Protein AF-A0A1G1VM41-F1 (afdb_monomer_lite)

Foldseek 3Di:
DDPPPPDDDDDPDDPPVLLVVLLVLLCVQLNNVLLVLLVVLLVVLFDFDFDLDLFRDTDTDTCPSVSLQSVLNNLQSVLLVLLPDDSVLSSVLLSLLSNLQPPPSDCSSLLSNLNSLLSNLCSVVVHHDDPVLSVLVSVLSNQCNVVNNRNLLSLQLSLLSLLPDDSVLSSVLQQLAADPVRPGGRPHDDLQSLLSQQNSQAPADSVLVSVLSCLLCDSHNVVSSVLSNLNNCCSQFVCLQVVHGNRRVSVVLVVVVVVVDRSSVVSVVSCVVPVVQAQDPQLEGDDDFDDDRPVQADEDEDADAAHQGKHKYQDAPLRNLLSLLVLQADACSPVSSHAKFKWKAAPVRSMIITQHFDWDADQLDIDTRGHDDQCLPGPQEIEMEIEHHANCLVSNQDPDPPDPRSLSRVLLSQLVLQDDALSQLVSVLVNCVRHPDRHQYWYWYRHNFAIKTKWADPDSVRSNVCSVCVVVLLVQLVVPDPVVVVVVVPPDSDSNVSSVSSQVSSQVSDPPGIHMDGDGPSPPPVVVD

Secondary structure (DSSP, 8-state):
---------STTSPP-HHHHHHHHHHHHHH-HHHHHHHHHHHGGG---EEEE-TTS-EEEESSHHHHHHHHHHHHHHHHHHHTT--HHHHHHHHHHHHHT-SS-SS-HHHHHHHHHHHHHHHHHTTPPPPHHHHHHHHHHHHHHHHTT-HHHHHHHHHHHHHHT--HHHHHHHHHH-B-TTS--BT---HHHHHHHHHTTTS---HHHHHHHHHHHHTT-GGGGHHHHHHHHHIIIIIHHHHT--HHHHHHHHHHHHHTT--HHHHHHHHHHHHTTSS--TTS-----SS---GGGSEEE-S-----SS-EEEE--HHHHHHHHHHHHT--GGGGGG---EEEEEETTTTEEEE---EEEEETTEEEEE-----GGGS-SS-EEEEE--HHHHGGGS-S-S--S-HHHHHHHHHHHHTS--HHHHHHHHHHHHH-SS----EEEEEETTEEEEEE--S-HHHHHHHHHHHHHHHHHHHHHS-HHHHHHH-----HHHHHHHHHHHHHHHSPTT-EEEEE-TT--HHHH-

Sequence (529 aa):
MMEESIQPQGPNDPPDRELQDLWSQSSEVLGEQSLSRVVQALQRFNTRFIVIEKDGSEREEENLIVKEALREIPGYADSAYRVGLAPEQAEELLIHLLDSNPYDFEQNDVSILLLKRSLDQEAELHQRLTTNDISRLKGMITLAGKYGVLPSSLYSYTTLRRIGLSKEDSTALVMYLPDTDGHLAGYSFGPFEEALSSLAIAPIVPKIVKEIFECVGGARPYYRQHVYRALEELIIFASPSNRTTPQELLQGLLTNGEGGGDIADAIDKYLSEDQTNLLGENGMVIYKVGEEREKYFIPRSGRLEHAALPYRIQRGLDAGVQDLEELVRARSHRWEAVGEGMWIFDPKTKTWYSLGGKTEIHPGKVTHNFIHFDASKLTERPYMFHLHPEDLEIMLRNPFDDFPSREYRDHVTKFLSSTPSGADYSVVADTLERATSEIHPRSFIVHALGITEFTYPHDLDKIRKMSILSRDVRDQALLNFDWNEFLWRREIADEAKVTRMLVDDLNKVLPEGFAITLYEHGTNLEEAI

Radius of gyration: 25.06 Å; chains: 1; bounding box: 53×73×65 Å

Organism: NCBI:txid1797590

Structure (mmCIF, N/CA/C/O backbone):
data_AF-A0A1G1VM41-F1
#
_entry.id   AF-A0A1G1VM41-F1
#
loop_
_atom_site.group_PDB
_atom_site.id
_atom_site.type_symbol
_atom_site.label_atom_id
_atom_site.label_alt_id
_atom_site.label_comp_id
_atom_site.label_asym_id
_atom_site.label_entity_id
_atom_site.label_seq_id
_atom_site.pdbx_PDB_ins_code
_atom_site.Cartn_x
_atom_site.Cartn_y
_atom_site.Cartn_z
_atom_site.occupancy
_atom_site.B_iso_or_equiv
_atom_site.auth_seq_id
_atom_site.auth_comp_id
_atom_site.auth_asym_id
_atom_site.auth_atom_id
_atom_site.pdbx_PDB_model_num
ATOM 1 N N . MET A 1 1 ? 27.224 -31.851 -26.139 1.00 36.81 1 MET A N 1
ATOM 2 C CA . MET A 1 1 ? 26.753 -32.916 -25.233 1.00 36.81 1 MET A CA 1
ATOM 3 C C . MET A 1 1 ? 27.735 -33.066 -24.086 1.00 36.81 1 MET A C 1
ATOM 5 O O . MET A 1 1 ? 28.700 -33.804 -24.216 1.00 36.81 1 MET A O 1
ATOM 9 N N . MET A 1 2 ? 27.500 -32.312 -23.020 1.00 26.28 2 MET A N 1
ATOM 10 C CA . MET A 1 2 ? 27.475 -32.787 -21.636 1.00 26.28 2 MET A CA 1
ATOM 11 C C . MET A 1 2 ? 26.479 -31.846 -20.957 1.00 26.28 2 MET A C 1
ATOM 13 O O . MET A 1 2 ? 26.745 -30.657 -20.827 1.00 26.28 2 MET A O 1
ATOM 17 N N . GLU A 1 3 ? 25.277 -32.362 -20.714 1.00 31.52 3 GLU A N 1
ATOM 18 C CA . GLU A 1 3 ? 24.298 -31.773 -19.805 1.00 31.52 3 GLU A CA 1
ATOM 19 C C . GLU A 1 3 ? 24.863 -31.977 -18.399 1.00 31.52 3 GLU A C 1
ATOM 21 O O . GLU A 1 3 ? 24.927 -33.109 -17.920 1.00 31.52 3 GLU A O 1
ATOM 26 N N . GLU A 1 4 ? 25.331 -30.914 -17.748 1.00 32.62 4 GLU A N 1
ATOM 27 C CA . GLU A 1 4 ? 25.491 -30.951 -16.297 1.00 32.62 4 GLU A CA 1
ATOM 28 C C . GLU A 1 4 ? 24.094 -30.824 -15.699 1.00 32.62 4 GLU A C 1
ATOM 30 O O . GLU A 1 4 ? 23.535 -29.741 -15.536 1.00 32.62 4 GLU A O 1
ATOM 35 N N . SER A 1 5 ? 23.501 -31.991 -15.456 1.00 35.44 5 SER A N 1
ATOM 36 C CA . SER A 1 5 ? 22.324 -32.151 -14.620 1.00 35.44 5 SER A CA 1
ATOM 37 C C . SER A 1 5 ? 22.573 -31.475 -13.278 1.00 35.44 5 SER A C 1
ATOM 39 O O . SER A 1 5 ? 23.606 -31.727 -12.655 1.00 35.44 5 SER A O 1
ATOM 41 N N . ILE A 1 6 ? 21.597 -30.703 -12.812 1.00 39.31 6 ILE A N 1
ATOM 42 C CA . ILE A 1 6 ? 21.425 -30.351 -11.404 1.00 39.31 6 ILE A CA 1
ATOM 43 C C . ILE A 1 6 ? 21.492 -31.669 -10.611 1.00 39.31 6 ILE A C 1
ATOM 45 O O . ILE A 1 6 ? 20.522 -32.426 -10.590 1.00 39.31 6 ILE A O 1
ATOM 49 N N . GLN A 1 7 ? 22.653 -32.014 -10.045 1.00 33.69 7 GLN A N 1
ATOM 50 C CA . GLN A 1 7 ? 22.757 -33.129 -9.109 1.00 33.69 7 GLN A CA 1
ATOM 51 C C . GLN A 1 7 ? 22.602 -32.600 -7.683 1.00 33.69 7 GLN A C 1
ATOM 53 O O . GLN A 1 7 ? 23.216 -31.587 -7.341 1.00 33.69 7 GLN A O 1
ATOM 58 N N . PRO A 1 8 ? 21.786 -33.276 -6.859 1.00 36.75 8 PRO A N 1
ATOM 59 C CA . PRO A 1 8 ? 21.600 -32.933 -5.464 1.00 36.75 8 PRO A CA 1
ATOM 60 C C . PRO A 1 8 ? 22.841 -33.299 -4.642 1.00 36.75 8 PRO A C 1
ATOM 62 O O . PRO A 1 8 ? 23.690 -34.088 -5.058 1.00 36.75 8 PRO A O 1
ATOM 65 N N . GLN A 1 9 ? 22.892 -32.674 -3.473 1.00 37.09 9 GLN A N 1
ATOM 66 C CA . GLN A 1 9 ? 23.914 -32.709 -2.437 1.00 37.09 9 GLN A CA 1
ATOM 67 C C . GLN A 1 9 ? 24.381 -34.113 -2.005 1.00 37.09 9 GLN A C 1
ATOM 69 O O . GLN A 1 9 ? 23.868 -35.154 -2.413 1.00 37.09 9 GLN A O 1
ATOM 74 N N . GLY A 1 10 ? 25.402 -34.111 -1.140 1.00 31.00 10 GLY A N 1
ATOM 75 C CA . GLY A 1 10 ? 25.983 -35.293 -0.515 1.00 31.00 10 GLY A CA 1
ATOM 76 C C . GLY A 1 10 ? 24.963 -36.230 0.160 1.00 31.00 10 GLY A C 1
ATOM 77 O O . GLY A 1 10 ? 23.810 -35.881 0.384 1.00 31.00 10 GLY A O 1
ATOM 78 N N . PRO A 1 11 ? 25.396 -37.450 0.511 1.00 30.78 11 PRO A N 1
ATOM 79 C CA . PRO A 1 11 ? 24.537 -38.630 0.660 1.00 30.78 11 PRO A CA 1
ATOM 80 C C . PRO A 1 11 ? 23.521 -38.642 1.825 1.00 30.78 11 PRO A C 1
ATOM 82 O O . PRO A 1 11 ? 22.935 -39.695 2.060 1.00 30.78 11 PRO A O 1
ATOM 85 N N . ASN A 1 12 ? 23.294 -37.536 2.544 1.00 35.44 12 ASN A N 1
ATOM 86 C CA . ASN A 1 12 ? 22.436 -37.498 3.737 1.00 35.44 12 ASN A CA 1
ATOM 87 C C . ASN A 1 12 ? 21.383 -36.373 3.790 1.00 35.44 12 ASN A C 1
ATOM 89 O O . ASN A 1 12 ? 20.608 -36.379 4.745 1.00 35.44 12 ASN A O 1
ATOM 93 N N . ASP A 1 13 ? 21.285 -35.476 2.804 1.00 41.25 13 ASP A N 1
ATOM 94 C CA . ASP A 1 13 ? 20.225 -34.455 2.791 1.00 41.25 13 ASP A CA 1
ATOM 95 C C . ASP A 1 13 ? 19.060 -34.880 1.874 1.00 41.25 13 ASP A C 1
ATOM 97 O O . ASP A 1 13 ? 19.288 -35.318 0.740 1.00 41.25 13 ASP A O 1
ATOM 101 N N . PRO A 1 14 ? 17.793 -34.834 2.341 1.00 42.97 14 PRO A N 1
ATOM 102 C CA . PRO A 1 14 ? 16.645 -35.116 1.487 1.00 42.97 14 PRO A CA 1
ATOM 103 C C . PRO A 1 14 ? 16.576 -34.093 0.338 1.00 42.97 14 PRO A C 1
ATOM 105 O O . PRO A 1 14 ? 16.930 -32.933 0.540 1.00 42.97 14 PRO A O 1
ATOM 108 N N . PRO A 1 15 ? 16.102 -34.484 -0.862 1.00 57.12 15 PRO A N 1
ATOM 109 C CA . PRO A 1 15 ? 15.968 -33.560 -1.984 1.00 57.12 15 PRO A CA 1
ATOM 110 C C . PRO A 1 15 ? 15.117 -32.351 -1.583 1.00 57.12 15 PRO A C 1
ATOM 112 O O . PRO A 1 15 ? 14.066 -32.521 -0.960 1.00 57.12 15 PRO A O 1
ATOM 115 N N . ASP A 1 16 ? 15.582 -31.155 -1.945 1.00 76.94 16 ASP A N 1
ATOM 116 C CA . ASP A 1 16 ? 14.922 -29.878 -1.668 1.00 76.94 16 ASP A CA 1
ATOM 117 C C . ASP A 1 16 ? 13.547 -29.832 -2.357 1.00 76.94 16 ASP A C 1
ATOM 119 O O . ASP A 1 16 ? 13.420 -29.477 -3.531 1.00 76.94 16 ASP A O 1
ATOM 123 N N . ARG A 1 17 ? 12.515 -30.291 -1.637 1.00 81.88 17 ARG A N 1
ATOM 124 C CA . ARG A 1 17 ? 11.142 -30.425 -2.150 1.00 81.88 17 ARG A CA 1
ATOM 125 C C . ARG A 1 17 ? 10.572 -29.089 -2.592 1.00 81.88 17 ARG A C 1
ATOM 127 O O . ARG A 1 17 ? 9.893 -29.033 -3.606 1.00 81.88 17 ARG A O 1
ATOM 134 N N . GLU A 1 18 ? 10.883 -28.027 -1.858 1.00 83.50 18 GLU A N 1
ATOM 135 C CA . GLU A 1 18 ? 10.436 -26.685 -2.206 1.00 83.50 18 GLU A CA 1
ATOM 136 C C . GLU A 1 18 ? 10.999 -26.263 -3.564 1.00 83.50 18 GLU A C 1
ATOM 138 O O . GLU A 1 18 ? 10.251 -25.808 -4.425 1.00 83.50 18 GLU A O 1
ATOM 143 N N . LEU A 1 19 ? 12.300 -26.466 -3.794 1.00 85.94 19 LEU A N 1
ATOM 144 C CA . LEU A 1 19 ? 12.912 -26.151 -5.083 1.00 85.94 19 LEU A CA 1
ATOM 145 C C . LEU A 1 19 ? 12.275 -26.953 -6.233 1.00 85.94 19 LEU A C 1
ATOM 147 O O . LEU A 1 19 ? 12.073 -26.408 -7.317 1.00 85.94 19 LEU A O 1
ATOM 151 N N . GLN A 1 20 ? 11.932 -28.224 -6.000 1.00 87.06 20 GLN A N 1
ATOM 152 C CA . GLN A 1 20 ? 11.242 -29.067 -6.987 1.00 87.06 20 GLN A CA 1
ATOM 153 C C . GLN A 1 20 ? 9.823 -28.569 -7.290 1.00 87.06 20 GLN A C 1
ATOM 155 O O . GLN A 1 20 ? 9.449 -28.479 -8.461 1.00 87.06 20 GLN A O 1
ATOM 160 N N . ASP A 1 21 ? 9.058 -28.209 -6.259 1.00 88.94 21 ASP A N 1
ATOM 161 C CA . ASP A 1 21 ? 7.699 -27.684 -6.406 1.00 88.94 21 ASP A CA 1
ATOM 162 C C . ASP A 1 21 ? 7.710 -26.342 -7.156 1.00 88.94 21 ASP A C 1
ATOM 164 O O . ASP A 1 21 ? 6.951 -26.151 -8.111 1.00 88.94 21 ASP A O 1
ATOM 168 N N . LEU A 1 22 ? 8.625 -25.438 -6.788 1.00 90.75 22 LEU A N 1
ATOM 169 C CA . LEU A 1 22 ? 8.811 -24.140 -7.444 1.00 90.75 22 LEU A CA 1
ATOM 170 C C . LEU A 1 22 ? 9.258 -24.284 -8.903 1.00 90.75 22 LEU A C 1
ATOM 172 O O . LEU A 1 22 ? 8.776 -23.553 -9.776 1.00 90.75 22 LEU A O 1
ATOM 176 N N . TRP A 1 23 ? 10.150 -25.238 -9.186 1.00 91.62 23 TRP A N 1
ATOM 177 C CA . TRP A 1 23 ? 10.552 -25.562 -10.552 1.00 91.62 23 TRP A CA 1
ATOM 178 C C . TRP A 1 23 ? 9.361 -26.057 -11.370 1.00 91.62 23 TRP A C 1
ATOM 180 O O . TRP A 1 23 ? 9.132 -25.551 -12.467 1.00 91.62 23 TRP A O 1
ATOM 190 N N . SER A 1 24 ? 8.580 -27.001 -10.833 1.00 91.25 24 SER A N 1
ATOM 191 C CA . SER A 1 24 ? 7.397 -27.542 -11.512 1.00 91.25 24 SER A CA 1
ATOM 192 C C . SER A 1 24 ? 6.421 -26.421 -11.875 1.00 91.25 24 SER A C 1
ATOM 194 O O . SER A 1 24 ? 6.104 -26.253 -13.052 1.00 91.25 24 SER A O 1
ATOM 196 N N . GLN A 1 25 ? 6.041 -25.585 -10.903 1.00 92.38 25 GLN A N 1
ATOM 197 C CA . GLN A 1 25 ? 5.124 -24.455 -11.112 1.00 92.38 25 GLN A CA 1
ATOM 198 C C . GLN A 1 25 ? 5.647 -23.456 -12.156 1.00 92.38 25 GLN A C 1
ATOM 200 O O . GLN A 1 25 ? 4.906 -23.007 -13.029 1.00 92.38 25 GLN A O 1
ATOM 205 N N . SER A 1 26 ? 6.940 -23.129 -12.106 1.00 91.88 26 SER A N 1
ATOM 206 C CA . SER A 1 26 ? 7.563 -22.207 -13.065 1.00 91.88 26 SER A CA 1
ATOM 207 C C . SER A 1 26 ? 7.673 -22.811 -14.470 1.00 91.88 26 SER A C 1
ATOM 209 O O . SER A 1 26 ? 7.552 -22.104 -15.472 1.00 91.88 26 SER A O 1
ATOM 211 N N . SER A 1 27 ? 7.892 -24.124 -14.564 1.00 91.00 27 SER A N 1
ATOM 212 C CA . SER A 1 27 ? 8.027 -24.833 -15.839 1.00 91.00 27 SER A CA 1
ATOM 213 C C . SER A 1 27 ? 6.693 -24.970 -16.569 1.00 91.00 27 SER A C 1
ATOM 215 O O . SER A 1 27 ? 6.672 -24.931 -17.798 1.00 91.00 27 SER A O 1
ATOM 217 N N . GLU A 1 28 ? 5.582 -25.050 -15.831 1.00 92.25 28 GLU A N 1
ATOM 218 C CA . GLU A 1 28 ? 4.231 -25.082 -16.399 1.00 92.25 28 GLU A CA 1
ATOM 219 C C . GLU A 1 28 ? 3.887 -23.791 -17.150 1.00 92.25 28 GLU A C 1
ATOM 221 O O . GLU A 1 28 ? 3.177 -23.844 -18.155 1.00 92.25 28 GLU A O 1
ATOM 226 N N . VAL A 1 29 ? 4.409 -22.641 -16.701 1.00 91.19 29 VAL A N 1
ATOM 227 C CA . VAL A 1 29 ? 4.107 -21.340 -17.316 1.00 91.19 29 VAL A CA 1
ATOM 228 C C . VAL A 1 29 ? 5.095 -20.922 -18.406 1.00 91.19 29 VAL A C 1
ATOM 230 O O . VAL A 1 29 ? 4.661 -20.404 -19.429 1.00 91.19 29 VAL A O 1
ATOM 233 N N . LEU A 1 30 ? 6.405 -21.138 -18.220 1.00 87.12 30 LEU A N 1
ATOM 234 C CA . LEU A 1 30 ? 7.446 -20.692 -19.162 1.00 87.12 30 LEU A CA 1
ATOM 235 C C . LEU A 1 30 ? 7.920 -21.803 -20.109 1.00 87.12 30 LEU A C 1
ATOM 237 O O . LEU A 1 30 ? 8.498 -21.509 -21.152 1.00 87.12 30 LEU A O 1
ATOM 241 N N . GLY A 1 31 ? 7.705 -23.070 -19.752 1.00 88.88 31 GLY A N 1
ATOM 242 C CA . GLY A 1 31 ? 8.337 -24.222 -20.390 1.00 88.88 31 GLY A CA 1
ATOM 243 C C . GLY A 1 31 ? 9.738 -24.517 -19.839 1.00 88.88 31 GLY A C 1
ATOM 244 O O . GLY A 1 31 ? 10.502 -23.622 -19.475 1.00 88.88 31 GLY A O 1
ATOM 245 N N . GLU A 1 32 ? 10.105 -25.801 -19.804 1.00 88.19 32 GLU A N 1
ATOM 246 C CA . GLU A 1 32 ? 11.358 -26.278 -19.190 1.00 88.19 32 GLU A CA 1
ATOM 247 C C . GLU A 1 32 ? 12.627 -25.678 -19.815 1.00 88.19 32 GLU A C 1
ATOM 249 O O . GLU A 1 32 ? 13.587 -25.371 -19.105 1.00 88.19 32 GLU A O 1
ATOM 254 N N . GLN A 1 33 ? 12.651 -25.496 -21.140 1.00 88.88 33 GLN A N 1
ATOM 255 C CA . GLN A 1 33 ? 13.825 -24.963 -21.843 1.00 88.88 33 GLN A CA 1
ATOM 256 C C . GLN A 1 33 ? 14.078 -23.494 -21.489 1.00 88.88 33 GLN A C 1
ATOM 258 O O . GLN A 1 33 ? 15.209 -23.126 -21.167 1.00 88.88 33 GLN A O 1
ATOM 263 N N . SER A 1 34 ? 13.028 -22.671 -21.501 1.00 88.12 34 SER A N 1
ATOM 264 C CA . SER A 1 34 ? 13.100 -21.257 -21.129 1.00 88.12 34 SER A CA 1
ATOM 265 C C . SER A 1 34 ? 13.450 -21.094 -19.652 1.00 88.12 34 SER A C 1
ATOM 267 O O . SER A 1 34 ? 14.346 -20.320 -19.315 1.00 88.12 34 SER A O 1
ATOM 269 N N . LEU A 1 35 ? 12.833 -21.892 -18.772 1.00 88.94 35 LEU A N 1
ATOM 270 C CA . LEU A 1 35 ? 13.159 -21.890 -17.346 1.00 88.94 35 LEU A CA 1
ATOM 271 C C . LEU A 1 35 ? 14.626 -22.257 -17.092 1.00 88.94 35 LEU A C 1
ATOM 273 O O . LEU A 1 35 ? 15.297 -21.593 -16.306 1.00 88.94 35 LEU A O 1
ATOM 277 N N . SER A 1 36 ? 15.154 -23.258 -17.802 1.00 89.75 36 SER A N 1
ATOM 278 C CA . SER A 1 36 ? 16.561 -23.658 -17.683 1.00 89.75 36 SER A CA 1
ATOM 279 C C . SER A 1 36 ? 17.517 -22.514 -18.026 1.00 89.75 36 SER A C 1
ATOM 281 O O . SER A 1 36 ? 18.521 -22.323 -17.342 1.00 89.75 36 SER A O 1
ATOM 283 N N . ARG A 1 37 ? 17.194 -21.711 -19.048 1.00 89.62 37 ARG A N 1
ATOM 284 C CA . ARG A 1 37 ? 17.995 -20.538 -19.434 1.00 89.62 37 ARG A CA 1
ATOM 285 C C . ARG A 1 37 ? 17.908 -19.410 -18.405 1.00 89.62 37 ARG A C 1
ATOM 287 O O . ARG A 1 37 ? 18.928 -18.798 -18.099 1.00 89.62 37 ARG A O 1
ATOM 294 N N . VAL A 1 38 ? 16.726 -19.170 -17.837 1.00 89.06 38 VAL A N 1
ATOM 295 C CA . VAL A 1 38 ? 16.536 -18.204 -16.739 1.00 89.06 38 VAL A CA 1
ATOM 296 C C . VAL A 1 38 ? 17.340 -18.620 -15.506 1.00 89.06 38 VAL A C 1
ATOM 298 O O . VAL A 1 38 ? 18.086 -17.814 -14.952 1.00 89.06 38 VAL A O 1
ATOM 301 N N . VAL A 1 39 ? 17.264 -19.892 -15.106 1.00 88.44 39 VAL A N 1
ATOM 302 C CA . VAL A 1 39 ? 18.028 -20.407 -13.961 1.00 88.44 39 VAL A CA 1
ATOM 303 C C . VAL A 1 39 ? 19.531 -20.350 -14.225 1.00 88.44 39 VAL A C 1
ATOM 305 O O . VAL A 1 39 ? 20.286 -19.994 -13.324 1.00 88.44 39 VAL A O 1
ATOM 308 N N . GLN A 1 40 ? 19.984 -20.589 -15.459 1.00 88.12 40 GLN A N 1
ATOM 309 C CA . GLN A 1 40 ? 21.388 -20.394 -15.829 1.00 88.12 40 GLN A CA 1
ATOM 310 C C . GLN A 1 40 ? 21.851 -18.937 -15.634 1.00 88.12 40 GLN A C 1
ATOM 312 O O . GLN A 1 40 ? 22.972 -18.714 -15.178 1.00 88.12 40 GLN A O 1
ATOM 317 N N . ALA A 1 41 ? 21.001 -17.946 -15.922 1.00 85.19 41 ALA A N 1
ATOM 318 C CA . ALA A 1 41 ? 21.311 -16.541 -15.645 1.00 85.19 41 ALA A CA 1
ATOM 319 C C . ALA A 1 41 ? 21.405 -16.251 -14.131 1.00 85.19 41 ALA A C 1
ATOM 321 O O . ALA A 1 41 ? 22.242 -15.451 -13.712 1.00 85.19 41 ALA A O 1
ATOM 322 N N . LEU A 1 42 ? 20.607 -16.942 -13.307 1.00 84.88 42 LEU A N 1
ATOM 323 C CA . LEU A 1 42 ? 20.612 -16.814 -11.842 1.00 84.88 42 LEU A CA 1
ATOM 324 C C . LEU A 1 42 ? 21.792 -17.519 -11.160 1.00 84.88 42 LEU A C 1
ATOM 326 O O . LEU A 1 42 ? 22.224 -17.086 -10.094 1.00 84.88 42 LEU A O 1
ATOM 330 N N . GLN A 1 43 ? 22.340 -18.582 -11.759 1.00 78.19 43 GLN A N 1
ATOM 331 C CA . GLN A 1 43 ? 23.411 -19.395 -11.159 1.00 78.19 43 GLN A CA 1
ATOM 332 C C . GLN A 1 43 ? 24.631 -18.576 -10.724 1.00 78.19 43 GLN A C 1
ATOM 334 O O . GLN A 1 43 ? 25.277 -18.924 -9.740 1.00 78.19 43 GLN A O 1
ATOM 339 N N . ARG A 1 44 ? 24.930 -17.464 -11.407 1.00 76.12 44 ARG A N 1
ATOM 340 C CA . ARG A 1 44 ? 26.044 -16.569 -11.046 1.00 76.12 44 ARG A CA 1
ATOM 341 C C . ARG A 1 44 ? 25.885 -15.896 -9.676 1.00 76.12 44 ARG A C 1
ATOM 343 O O . ARG A 1 44 ? 26.879 -15.453 -9.111 1.00 76.12 44 ARG A O 1
ATOM 350 N N . PHE A 1 45 ? 24.655 -15.816 -9.170 1.00 72.69 45 PHE A N 1
ATOM 351 C CA . PHE A 1 45 ? 24.317 -15.250 -7.864 1.00 72.69 45 PHE A CA 1
ATOM 352 C C . PHE A 1 45 ? 24.130 -16.320 -6.788 1.00 72.69 45 PHE A C 1
ATOM 354 O O . PHE A 1 45 ? 23.940 -15.996 -5.620 1.00 72.69 45 PHE A O 1
ATOM 361 N N . ASN A 1 46 ? 24.157 -17.595 -7.174 1.00 71.62 46 ASN A N 1
ATOM 362 C CA . ASN A 1 46 ? 23.893 -18.693 -6.267 1.00 71.62 46 ASN A CA 1
ATOM 363 C C . ASN A 1 46 ? 25.137 -18.997 -5.425 1.00 71.62 46 ASN A C 1
ATOM 365 O O . ASN A 1 46 ? 26.025 -19.751 -5.826 1.00 71.62 46 ASN A O 1
ATOM 369 N N . THR A 1 47 ? 25.204 -18.368 -4.261 1.00 70.06 47 THR A N 1
ATOM 370 C CA . THR A 1 47 ? 26.204 -18.618 -3.225 1.00 70.06 47 THR A CA 1
ATOM 371 C C . THR A 1 47 ? 25.539 -19.269 -2.011 1.00 70.06 47 THR A C 1
ATOM 373 O O . THR A 1 47 ? 24.318 -19.404 -1.945 1.00 70.06 47 THR A O 1
ATOM 376 N N . ARG A 1 48 ? 26.342 -19.733 -1.049 1.00 74.19 48 ARG A N 1
ATOM 377 C CA . ARG A 1 48 ? 25.814 -20.184 0.244 1.00 74.19 48 ARG A CA 1
ATOM 378 C C . ARG A 1 48 ? 25.420 -18.968 1.065 1.00 74.19 48 ARG A C 1
ATOM 380 O O . ARG A 1 48 ? 26.287 -18.151 1.376 1.00 74.19 48 ARG A O 1
ATOM 387 N N . PHE A 1 49 ? 24.146 -18.883 1.423 1.00 73.12 49 PHE A N 1
ATOM 388 C CA . PHE A 1 49 ? 23.644 -17.850 2.317 1.00 73.12 49 PHE A CA 1
ATOM 389 C C . PHE A 1 49 ? 23.519 -18.409 3.726 1.00 73.12 49 PHE A C 1
ATOM 391 O O . PHE A 1 49 ? 23.057 -19.531 3.915 1.00 73.12 49 PHE A O 1
ATOM 398 N N . ILE A 1 50 ? 23.921 -17.615 4.715 1.00 74.88 50 ILE A N 1
ATOM 399 C CA . ILE A 1 50 ? 23.588 -17.883 6.110 1.00 74.88 50 ILE A CA 1
ATOM 400 C C . ILE A 1 50 ? 22.263 -17.179 6.374 1.00 74.88 50 ILE A C 1
ATOM 402 O O . ILE A 1 50 ? 22.206 -15.954 6.477 1.00 74.88 50 ILE A O 1
ATOM 406 N N . VAL A 1 51 ? 21.194 -17.960 6.443 1.00 68.56 51 VAL A N 1
ATOM 407 C CA . VAL A 1 51 ? 19.874 -17.484 6.831 1.00 68.56 51 VAL A CA 1
ATOM 408 C C . VAL A 1 51 ? 19.812 -17.506 8.348 1.00 68.56 51 VAL A C 1
ATOM 410 O O . VAL A 1 51 ? 19.943 -18.557 8.975 1.00 68.56 51 VAL A O 1
ATOM 413 N N . ILE A 1 52 ? 19.626 -16.332 8.945 1.00 68.25 52 ILE A N 1
ATOM 414 C CA . ILE A 1 52 ? 19.352 -16.226 10.375 1.00 68.25 52 ILE A CA 1
ATOM 415 C C . ILE A 1 52 ? 17.856 -16.467 10.554 1.00 68.25 52 ILE A C 1
ATOM 417 O O . ILE A 1 52 ? 17.029 -15.596 10.274 1.00 68.25 52 ILE A O 1
ATOM 421 N N . GLU A 1 53 ? 17.515 -17.665 11.008 1.00 59.91 53 GLU A N 1
ATOM 422 C CA . GLU A 1 53 ? 16.141 -18.108 11.202 1.00 59.91 53 GLU A CA 1
ATOM 423 C C . GLU A 1 53 ? 15.421 -17.276 12.274 1.00 59.91 53 GLU A C 1
ATOM 425 O O . GLU A 1 53 ? 16.017 -16.490 13.033 1.00 59.91 53 GLU A O 1
ATOM 430 N N . LYS A 1 54 ? 14.094 -17.444 12.349 1.00 45.16 54 LYS A N 1
ATOM 431 C CA . LYS A 1 54 ? 13.244 -16.743 13.326 1.00 45.16 54 LYS A CA 1
ATOM 432 C C . LYS A 1 54 ? 13.623 -17.020 14.789 1.00 45.16 54 LYS A C 1
ATOM 434 O O . LYS A 1 54 ? 13.295 -16.197 15.629 1.00 45.16 54 LYS A O 1
ATOM 439 N N . ASP A 1 55 ? 14.362 -18.084 15.089 1.00 44.34 55 ASP A N 1
ATOM 440 C CA . ASP A 1 55 ? 14.866 -18.432 16.429 1.00 44.34 55 ASP A CA 1
ATOM 441 C C . ASP A 1 55 ? 16.323 -17.980 16.683 1.00 44.34 55 ASP A C 1
ATOM 443 O O . ASP A 1 55 ? 16.814 -18.028 17.807 1.00 44.34 55 ASP A O 1
ATOM 447 N N . GLY A 1 56 ? 17.012 -17.454 15.665 1.00 47.75 56 GLY A N 1
ATOM 448 C CA . GLY A 1 56 ? 18.410 -17.007 15.755 1.00 47.75 56 GLY A CA 1
ATOM 449 C C . GLY A 1 56 ? 19.421 -18.096 15.475 1.00 47.75 56 GLY A C 1
ATOM 450 O O . GLY A 1 56 ? 20.617 -17.816 15.514 1.00 47.75 56 GLY A O 1
ATOM 451 N N . SER A 1 57 ? 18.952 -19.300 15.159 1.00 57.78 57 SER A N 1
ATOM 452 C CA . SER A 1 57 ? 19.798 -20.294 14.533 1.00 57.78 57 SER A CA 1
ATOM 453 C C . SER A 1 57 ? 20.220 -19.820 13.146 1.00 57.78 57 SER A C 1
ATOM 455 O O . SER A 1 57 ? 19.502 -19.111 12.438 1.00 57.78 57 SER A O 1
ATOM 457 N N . GLU A 1 58 ? 21.439 -20.186 12.786 1.00 75.00 58 GLU A N 1
ATOM 458 C CA . GLU A 1 58 ? 21.966 -19.987 11.451 1.00 75.00 58 GLU A CA 1
ATOM 459 C C . GLU A 1 58 ? 21.715 -21.270 10.664 1.00 75.00 58 GLU A C 1
ATOM 461 O O . GLU A 1 58 ? 22.173 -22.349 11.053 1.00 75.00 58 GLU A O 1
ATOM 466 N N . ARG A 1 59 ? 20.982 -21.156 9.558 1.00 79.12 59 ARG A N 1
ATOM 467 C CA . ARG A 1 59 ? 20.865 -22.216 8.563 1.00 79.12 59 ARG A CA 1
ATOM 468 C C . ARG A 1 59 ? 21.620 -21.788 7.318 1.00 79.12 59 ARG A C 1
ATOM 470 O O . ARG A 1 59 ? 21.361 -20.727 6.761 1.00 79.12 59 ARG A O 1
ATOM 477 N N . GLU A 1 60 ? 22.536 -22.630 6.860 1.00 75.81 60 GLU A N 1
ATOM 478 C CA . GLU A 1 60 ? 23.072 -22.472 5.513 1.00 75.81 60 GLU A CA 1
ATOM 479 C C . GLU A 1 60 ? 21.992 -22.880 4.508 1.00 75.81 60 GLU A C 1
ATOM 481 O O . GLU A 1 60 ? 21.508 -24.013 4.524 1.00 75.81 60 GLU A O 1
ATOM 486 N N . GLU A 1 61 ? 21.604 -21.951 3.640 1.00 77.69 61 GLU A N 1
ATOM 487 C CA . GLU A 1 61 ? 20.694 -22.212 2.535 1.00 77.69 61 GLU A CA 1
ATOM 488 C C . GLU A 1 61 ? 21.435 -22.062 1.205 1.00 77.69 61 GLU A C 1
ATOM 490 O O . GLU A 1 61 ? 21.935 -20.995 0.841 1.00 77.69 61 GLU A O 1
ATOM 495 N N . GLU A 1 62 ? 21.512 -23.173 0.474 1.00 75.62 62 GLU A N 1
ATOM 496 C CA . GLU A 1 62 ? 21.913 -23.190 -0.929 1.00 75.62 62 GLU A CA 1
ATOM 497 C C . GLU A 1 62 ? 20.684 -22.887 -1.800 1.00 75.62 62 GLU A C 1
ATOM 499 O O . GLU A 1 62 ? 19.569 -23.293 -1.474 1.00 75.62 62 GLU A O 1
ATOM 504 N N . ASN A 1 63 ? 20.869 -22.215 -2.938 1.00 78.56 63 ASN A N 1
ATOM 505 C CA . ASN A 1 63 ? 19.794 -21.896 -3.888 1.00 78.56 63 ASN A CA 1
ATOM 506 C C . ASN A 1 63 ? 18.747 -20.879 -3.405 1.00 78.56 63 ASN A C 1
ATOM 508 O O . ASN A 1 63 ? 17.730 -20.744 -4.083 1.00 78.56 63 ASN A O 1
ATOM 512 N N . LEU A 1 64 ? 18.977 -20.131 -2.317 1.00 80.19 64 LEU A N 1
ATOM 513 C CA . LEU A 1 64 ? 18.023 -19.127 -1.813 1.00 80.19 64 LEU A CA 1
ATOM 514 C C . LEU A 1 64 ? 17.546 -18.170 -2.922 1.00 80.19 64 LEU A C 1
ATOM 516 O O . LEU A 1 64 ? 16.351 -18.084 -3.193 1.00 80.19 64 LEU A O 1
ATOM 520 N N . ILE A 1 65 ? 18.489 -17.565 -3.648 1.00 79.62 65 ILE A N 1
ATOM 521 C CA . ILE A 1 65 ? 18.204 -16.622 -4.745 1.00 79.62 65 ILE A CA 1
ATOM 522 C C . ILE A 1 65 ? 17.415 -17.276 -5.881 1.00 79.62 65 ILE A C 1
ATOM 524 O O . ILE A 1 65 ? 16.542 -16.658 -6.489 1.00 79.62 65 ILE A O 1
ATOM 528 N N . VAL A 1 66 ? 17.697 -18.550 -6.168 1.00 85.19 66 VAL A N 1
ATOM 529 C CA . VAL A 1 66 ? 16.960 -19.302 -7.187 1.00 85.19 66 VAL A CA 1
ATOM 530 C C . VAL A 1 66 ? 15.528 -19.543 -6.718 1.00 85.19 66 VAL A C 1
ATOM 532 O O . VAL A 1 66 ? 14.601 -19.293 -7.481 1.00 85.19 66 VAL A O 1
ATOM 535 N N . LYS A 1 67 ? 15.325 -19.972 -5.467 1.00 86.38 67 LYS A N 1
ATOM 536 C CA . LYS A 1 67 ? 13.985 -20.180 -4.899 1.00 86.38 67 LYS A CA 1
ATOM 537 C C . LYS A 1 67 ? 13.166 -18.893 -4.910 1.00 86.38 67 LYS A C 1
ATOM 539 O O . LYS A 1 67 ? 12.014 -18.915 -5.332 1.00 86.38 67 LYS A O 1
ATOM 544 N N . GLU A 1 68 ? 13.749 -17.777 -4.483 1.00 84.56 68 GLU A N 1
ATOM 545 C CA . GLU A 1 68 ? 13.070 -16.478 -4.462 1.00 84.56 68 GLU A CA 1
ATOM 546 C C . GLU A 1 68 ? 12.660 -16.024 -5.864 1.00 84.56 68 GLU A C 1
ATOM 548 O O . GLU A 1 68 ? 11.501 -15.671 -6.075 1.00 84.56 68 GLU A O 1
ATOM 553 N N . ALA A 1 69 ? 13.545 -16.151 -6.854 1.00 85.94 69 ALA A N 1
ATOM 554 C CA . ALA A 1 69 ? 13.197 -15.847 -8.238 1.00 85.94 69 ALA A CA 1
ATOM 555 C C . ALA A 1 69 ? 12.104 -16.783 -8.792 1.00 85.94 69 ALA A C 1
ATOM 557 O O . ALA A 1 69 ? 11.159 -16.313 -9.427 1.00 85.94 69 ALA A O 1
ATOM 558 N N . LEU A 1 70 ? 12.191 -18.096 -8.533 1.00 89.00 70 LEU A N 1
ATOM 559 C CA . LEU A 1 70 ? 11.187 -19.068 -8.984 1.00 89.00 70 LEU A CA 1
ATOM 560 C C . LEU A 1 70 ? 9.795 -18.786 -8.394 1.00 89.00 70 LEU A C 1
ATOM 562 O O . LEU A 1 70 ? 8.799 -19.015 -9.075 1.00 89.00 70 LEU A O 1
ATOM 566 N N . ARG A 1 71 ? 9.697 -18.248 -7.168 1.00 89.12 71 ARG A N 1
ATOM 567 C CA . ARG A 1 71 ? 8.405 -17.842 -6.576 1.00 89.12 71 ARG A CA 1
ATOM 568 C C . ARG A 1 71 ? 7.713 -16.733 -7.376 1.00 89.12 71 ARG A C 1
ATOM 570 O O . ARG A 1 71 ? 6.485 -16.694 -7.416 1.00 89.12 71 ARG A O 1
ATOM 577 N N . GLU A 1 72 ? 8.471 -15.854 -8.031 1.00 89.44 72 GLU A N 1
ATOM 578 C CA . GLU A 1 72 ? 7.926 -14.706 -8.771 1.00 89.44 72 GLU A CA 1
ATOM 579 C C . GLU A 1 72 ? 7.638 -15.009 -10.255 1.00 89.44 72 GLU A C 1
ATOM 581 O O . GLU A 1 72 ? 6.782 -14.362 -10.870 1.00 89.44 72 GLU A O 1
ATOM 586 N N . ILE A 1 73 ? 8.301 -16.016 -10.838 1.00 91.88 73 ILE A N 1
ATOM 587 C CA . ILE A 1 73 ? 8.192 -16.364 -12.267 1.00 91.88 73 ILE A CA 1
ATOM 588 C C . ILE A 1 73 ? 6.751 -16.642 -12.732 1.00 91.88 73 ILE A C 1
ATOM 590 O O . ILE A 1 73 ? 6.372 -16.084 -13.766 1.00 91.88 73 ILE A O 1
ATOM 594 N N . PRO A 1 74 ? 5.921 -17.437 -12.024 1.00 92.69 74 PRO A N 1
ATOM 595 C CA . PRO A 1 74 ? 4.534 -17.671 -12.425 1.00 92.69 74 PRO A CA 1
ATOM 596 C C . PRO A 1 74 ? 3.729 -16.383 -12.605 1.00 92.69 74 PRO A C 1
ATOM 598 O O . PRO A 1 74 ? 3.073 -16.188 -13.630 1.00 92.69 74 PRO A O 1
ATOM 601 N N . GLY A 1 75 ? 3.838 -15.463 -11.642 1.00 89.81 75 GLY A N 1
ATOM 602 C CA . GLY A 1 75 ? 3.156 -14.173 -11.704 1.00 89.81 75 GLY A CA 1
ATOM 603 C C . GLY A 1 75 ? 3.699 -13.272 -12.814 1.00 89.81 75 GLY A C 1
ATOM 604 O O . GLY A 1 75 ? 2.927 -12.575 -13.476 1.00 89.81 75 GLY A O 1
ATOM 605 N N . TYR A 1 76 ? 5.014 -13.289 -13.033 1.00 94.56 76 TYR A N 1
ATOM 606 C CA . TYR A 1 76 ? 5.652 -12.568 -14.131 1.00 94.56 76 TYR A CA 1
ATOM 607 C C . TYR A 1 76 ? 5.167 -13.055 -15.504 1.00 94.56 76 TYR A C 1
ATOM 609 O O . TYR A 1 76 ? 4.749 -12.237 -16.327 1.00 94.56 76 TYR A O 1
ATOM 617 N N . ALA A 1 77 ? 5.193 -14.370 -15.743 1.00 94.62 77 ALA A N 1
ATOM 618 C CA . ALA A 1 77 ? 4.836 -14.965 -17.028 1.00 94.62 77 ALA A CA 1
ATOM 619 C C . ALA A 1 77 ? 3.385 -14.639 -17.409 1.00 94.62 77 ALA A C 1
ATOM 621 O O . ALA A 1 77 ? 3.129 -14.157 -18.513 1.00 94.62 77 ALA A O 1
ATOM 622 N N . ASP A 1 78 ? 2.454 -14.798 -16.465 1.00 94.00 78 ASP A N 1
ATOM 623 C CA . ASP A 1 78 ? 1.050 -14.435 -16.664 1.00 94.00 78 ASP A CA 1
ATOM 624 C C . ASP A 1 78 ? 0.880 -12.953 -17.058 1.00 94.00 78 ASP A C 1
ATOM 626 O O . ASP A 1 78 ? 0.188 -12.627 -18.028 1.00 94.00 78 ASP A O 1
ATOM 630 N N . SER A 1 79 ? 1.585 -12.048 -16.372 1.00 93.50 79 SER A N 1
ATOM 631 C CA . SER A 1 79 ? 1.540 -10.606 -16.660 1.00 93.50 79 SER A CA 1
ATOM 632 C C . SER A 1 79 ? 2.109 -10.281 -18.046 1.00 93.50 79 SER A C 1
ATOM 634 O O . SER A 1 79 ? 1.517 -9.505 -18.800 1.00 93.50 79 SER A O 1
ATOM 636 N N . ALA A 1 80 ? 3.220 -10.921 -18.428 1.00 95.06 80 ALA A N 1
ATOM 637 C CA . ALA A 1 80 ? 3.827 -10.777 -19.750 1.00 95.06 80 ALA A CA 1
ATOM 638 C C . ALA A 1 80 ? 2.883 -11.239 -20.873 1.00 95.06 80 ALA A C 1
ATOM 640 O O . ALA A 1 80 ? 2.745 -10.564 -21.899 1.00 95.06 80 ALA A O 1
ATOM 641 N N . TYR A 1 81 ? 2.179 -12.353 -20.677 1.00 95.06 81 TYR A N 1
ATOM 642 C CA . TYR A 1 81 ? 1.228 -12.864 -21.664 1.00 95.06 81 TYR A CA 1
ATOM 643 C C . TYR A 1 81 ? -0.014 -11.979 -21.788 1.00 95.06 81 TYR A C 1
ATOM 645 O O . TYR A 1 81 ? -0.488 -11.748 -22.905 1.00 95.06 81 TYR A O 1
ATOM 653 N N . ARG A 1 82 ? -0.500 -11.398 -20.681 1.00 94.62 82 ARG A N 1
ATOM 654 C CA . ARG A 1 82 ? -1.634 -10.456 -20.695 1.00 94.62 82 ARG A CA 1
ATOM 655 C C . ARG A 1 82 ? -1.366 -9.201 -21.530 1.00 94.62 82 ARG A C 1
ATOM 657 O O . ARG A 1 82 ? -2.277 -8.717 -22.202 1.00 94.62 82 ARG A O 1
ATOM 664 N N . VAL A 1 83 ? -0.122 -8.725 -21.577 1.00 94.25 83 VAL A N 1
ATOM 665 C CA . VAL A 1 83 ? 0.277 -7.592 -22.436 1.00 94.25 83 VAL A CA 1
ATOM 666 C C . VAL A 1 83 ? 0.705 -8.008 -23.853 1.00 94.25 83 VAL A C 1
ATOM 668 O O . VAL A 1 83 ? 1.122 -7.169 -24.658 1.00 94.25 83 VAL A O 1
ATOM 671 N N . GLY A 1 84 ? 0.567 -9.293 -24.191 1.00 93.69 84 GLY A N 1
ATOM 672 C CA . GLY A 1 84 ? 0.752 -9.823 -25.540 1.00 93.69 84 GLY A CA 1
ATOM 673 C C . GLY A 1 84 ? 2.181 -10.221 -25.911 1.00 93.69 84 GLY A C 1
ATOM 674 O O . GLY A 1 84 ? 2.461 -10.303 -27.108 1.00 93.69 84 GLY A O 1
ATOM 675 N N . LEU A 1 85 ? 3.073 -10.464 -24.942 1.00 94.06 85 LEU A N 1
ATOM 676 C CA . LEU A 1 85 ? 4.394 -11.028 -25.237 1.00 94.06 85 LEU A CA 1
ATOM 677 C C . LEU A 1 85 ? 4.265 -12.504 -25.627 1.00 94.06 85 LEU A C 1
ATOM 679 O O . LEU A 1 85 ? 3.540 -13.267 -24.989 1.00 94.06 85 LEU A O 1
ATOM 683 N N . ALA A 1 86 ? 5.008 -12.917 -26.654 1.00 90.75 86 ALA A N 1
ATOM 684 C CA . ALA A 1 86 ? 5.243 -14.333 -26.920 1.00 90.75 86 ALA A CA 1
ATOM 685 C C . ALA A 1 86 ? 6.147 -14.949 -25.827 1.00 90.75 86 ALA A C 1
ATOM 687 O O . ALA A 1 86 ? 6.936 -14.213 -25.223 1.00 90.75 86 ALA A O 1
ATOM 688 N N . PRO A 1 87 ? 6.093 -16.275 -25.590 1.00 88.94 87 PRO A N 1
ATOM 689 C CA . PRO A 1 87 ? 6.943 -16.957 -24.608 1.00 88.94 87 PRO A CA 1
ATOM 690 C C . PRO A 1 87 ? 8.428 -16.602 -24.719 1.00 88.94 87 PRO A C 1
ATOM 692 O O . PRO A 1 87 ? 9.053 -16.258 -23.719 1.00 88.94 87 PRO A O 1
ATOM 695 N N . GLU A 1 88 ? 8.967 -16.561 -25.937 1.00 89.25 88 GLU A N 1
ATOM 696 C CA . GLU A 1 88 ? 10.373 -16.237 -26.181 1.00 89.25 88 GLU A CA 1
ATOM 697 C C . GLU A 1 88 ? 10.697 -14.776 -25.840 1.00 89.25 88 GLU A C 1
ATOM 699 O O . GLU A 1 88 ? 11.799 -14.471 -25.394 1.00 89.25 88 GLU A O 1
ATOM 704 N N . GLN A 1 89 ? 9.740 -13.858 -26.022 1.00 92.00 89 GLN A N 1
ATOM 705 C CA . GLN A 1 89 ? 9.912 -12.445 -25.672 1.00 92.00 89 GLN A CA 1
ATOM 706 C C . GLN A 1 89 ? 9.851 -12.227 -24.159 1.00 92.00 89 GLN A C 1
ATOM 708 O O . GLN A 1 89 ? 10.589 -11.387 -23.642 1.00 92.00 89 GLN A O 1
ATOM 713 N N . ALA A 1 90 ? 8.976 -12.960 -23.463 1.00 92.88 90 ALA A N 1
ATOM 714 C CA . ALA A 1 90 ? 8.899 -12.946 -22.005 1.00 92.88 90 ALA A CA 1
ATOM 715 C C . ALA A 1 90 ? 10.194 -13.510 -21.398 1.00 92.88 90 ALA A C 1
ATOM 717 O O . ALA A 1 90 ? 10.810 -12.873 -20.549 1.00 92.88 90 ALA A O 1
ATOM 718 N N . GLU A 1 91 ? 10.671 -14.646 -21.908 1.00 93.88 91 GLU A N 1
ATOM 719 C CA . GLU A 1 91 ? 11.963 -15.217 -21.520 1.00 93.88 91 GLU A CA 1
ATOM 720 C C . GLU A 1 91 ? 13.115 -14.226 -21.753 1.00 93.88 91 GLU A C 1
ATOM 722 O O . GLU A 1 91 ? 13.901 -13.959 -20.845 1.00 93.88 91 GLU A O 1
ATOM 727 N N . GLU A 1 92 ? 13.214 -13.646 -22.953 1.00 94.00 92 GLU A N 1
ATOM 728 C CA . GLU A 1 92 ? 14.304 -12.730 -23.300 1.00 94.00 92 GLU A CA 1
ATOM 729 C C . GLU A 1 92 ? 14.289 -11.461 -22.436 1.00 94.00 92 GLU A C 1
ATOM 731 O O . GLU A 1 92 ? 15.345 -10.958 -22.058 1.00 94.00 92 GLU A O 1
ATOM 736 N N . LEU A 1 93 ? 13.107 -10.925 -22.116 1.00 94.94 93 LEU A N 1
ATOM 737 C CA . LEU A 1 93 ? 12.981 -9.759 -21.244 1.00 94.94 93 LEU A CA 1
ATOM 738 C C . LEU A 1 93 ? 13.398 -10.082 -19.801 1.00 94.94 93 LEU A C 1
ATOM 740 O O . LEU A 1 93 ? 14.093 -9.273 -19.187 1.00 94.94 93 LEU A O 1
ATOM 744 N N . LEU A 1 94 ? 13.020 -11.255 -19.286 1.00 94.00 94 LEU A N 1
ATOM 745 C CA . LEU A 1 94 ? 13.413 -11.712 -17.953 1.00 94.00 94 LEU A CA 1
ATOM 746 C C . LEU A 1 94 ? 14.925 -11.949 -17.853 1.00 94.00 94 LEU A C 1
ATOM 748 O O . LEU A 1 94 ? 15.560 -11.461 -16.923 1.00 94.00 94 LEU A O 1
ATOM 752 N N . ILE A 1 95 ? 15.525 -12.630 -18.832 1.00 92.75 95 ILE A N 1
ATOM 753 C CA . ILE A 1 95 ? 16.983 -12.823 -18.878 1.00 92.75 95 ILE A CA 1
ATOM 754 C C . ILE A 1 95 ? 17.694 -11.469 -18.969 1.00 92.75 95 ILE A C 1
ATOM 756 O O . ILE A 1 95 ? 18.652 -11.235 -18.242 1.00 92.75 95 ILE A O 1
ATOM 760 N N . HIS A 1 96 ? 17.196 -10.546 -19.798 1.00 94.25 96 HIS A N 1
ATOM 761 C CA . HIS A 1 96 ? 17.771 -9.204 -19.928 1.00 94.25 96 HIS A CA 1
ATOM 762 C C . HIS A 1 96 ? 17.734 -8.411 -18.615 1.00 94.25 96 HIS A C 1
ATOM 764 O O . HIS A 1 96 ? 18.689 -7.693 -18.309 1.00 94.25 96 HIS A O 1
ATOM 770 N N . LEU A 1 97 ? 16.654 -8.540 -17.835 1.00 92.69 97 LEU A N 1
ATOM 771 C CA . LEU A 1 97 ? 16.545 -7.968 -16.491 1.00 92.69 97 LEU A CA 1
ATOM 772 C C . LEU A 1 97 ? 17.642 -8.514 -15.574 1.00 92.69 97 LEU A C 1
ATOM 774 O O . LEU A 1 97 ? 18.404 -7.731 -15.008 1.00 92.69 97 LEU A O 1
ATOM 778 N N . LEU A 1 98 ? 17.742 -9.842 -15.481 1.00 89.19 98 LEU A N 1
ATOM 779 C CA . LEU A 1 98 ? 18.725 -10.519 -14.637 1.00 89.19 98 LEU A CA 1
ATOM 780 C C . LEU A 1 98 ? 20.153 -10.158 -15.046 1.00 89.19 98 LEU A C 1
ATOM 782 O O . LEU A 1 98 ? 20.976 -9.825 -14.197 1.00 89.19 98 LEU A O 1
ATOM 786 N N . ASP A 1 99 ? 20.434 -10.149 -16.350 1.00 88.81 99 ASP A N 1
ATOM 787 C CA . ASP A 1 99 ? 21.742 -9.806 -16.898 1.00 88.81 99 ASP A CA 1
ATOM 788 C C . ASP A 1 99 ? 22.148 -8.363 -16.618 1.00 88.81 99 ASP A C 1
ATOM 790 O O . ASP A 1 99 ? 23.330 -8.102 -16.379 1.00 88.81 99 ASP A O 1
ATOM 794 N N . SER A 1 100 ? 21.178 -7.450 -16.579 1.00 87.81 100 SER A N 1
ATOM 795 C CA . SER A 1 100 ? 21.417 -6.028 -16.339 1.00 87.81 100 SER A CA 1
ATOM 796 C C . SER A 1 100 ? 21.718 -5.688 -14.878 1.00 87.81 100 SER A C 1
ATOM 798 O O . SER A 1 100 ? 22.135 -4.559 -14.635 1.00 87.81 100 SER A O 1
ATOM 800 N N . ASN A 1 101 ? 21.569 -6.618 -13.924 1.00 79.19 101 ASN A N 1
ATOM 801 C CA . ASN A 1 101 ? 21.844 -6.375 -12.503 1.00 79.19 101 ASN A CA 1
ATOM 802 C C . ASN A 1 101 ? 23.117 -7.111 -12.012 1.00 79.19 101 ASN A C 1
ATOM 804 O O . ASN A 1 101 ? 23.028 -8.149 -11.362 1.00 79.19 101 ASN A O 1
ATOM 808 N N . PRO A 1 102 ? 24.338 -6.654 -12.360 1.00 66.56 102 PRO A N 1
ATOM 809 C CA . PRO A 1 102 ? 25.566 -7.432 -12.152 1.00 66.56 102 PRO A CA 1
ATOM 810 C C . PRO A 1 102 ? 26.077 -7.490 -10.702 1.00 66.56 102 PRO A C 1
ATOM 812 O O . PRO A 1 102 ? 26.978 -8.283 -10.432 1.00 66.56 102 PRO A O 1
ATOM 815 N N . TYR A 1 103 ? 25.565 -6.653 -9.793 1.00 64.94 103 TYR A N 1
ATOM 816 C CA . TYR A 1 103 ? 26.127 -6.474 -8.443 1.00 64.94 103 TYR A CA 1
ATOM 817 C C . TYR A 1 103 ? 25.146 -6.756 -7.302 1.00 64.94 103 TYR A C 1
ATOM 819 O O . TYR A 1 103 ? 25.532 -6.666 -6.140 1.00 64.94 103 TYR A O 1
ATOM 827 N N . ASP A 1 104 ? 23.901 -7.089 -7.622 1.00 63.91 104 ASP A N 1
ATOM 828 C CA . ASP A 1 104 ? 22.825 -7.198 -6.646 1.00 63.91 104 ASP A CA 1
ATOM 829 C C . ASP A 1 104 ? 22.468 -8.667 -6.412 1.00 63.91 104 ASP A C 1
ATOM 831 O O . ASP A 1 104 ? 21.663 -9.282 -7.116 1.00 63.91 104 ASP A O 1
ATOM 835 N N . PHE A 1 105 ? 23.153 -9.254 -5.434 1.00 62.09 105 PHE A N 1
ATOM 836 C CA . PHE A 1 105 ? 22.932 -10.635 -5.017 1.00 62.09 105 PHE A CA 1
ATOM 837 C C . PHE A 1 105 ? 21.654 -10.795 -4.183 1.00 62.09 105 PHE A C 1
ATOM 839 O O . PHE A 1 105 ? 21.289 -11.930 -3.911 1.00 62.09 105 PHE A O 1
ATOM 846 N N . GLU A 1 106 ? 20.986 -9.702 -3.790 1.00 61.03 106 GLU A N 1
ATOM 847 C CA . GLU A 1 106 ? 19.976 -9.701 -2.722 1.00 61.03 106 GLU A CA 1
ATOM 848 C C . GLU A 1 106 ? 18.579 -9.221 -3.169 1.00 61.03 106 GLU A C 1
ATOM 850 O O . GLU A 1 106 ? 17.646 -9.328 -2.380 1.00 61.03 106 GLU A O 1
ATOM 855 N N . GLN A 1 107 ? 18.398 -8.702 -4.397 1.00 69.81 107 GLN A N 1
ATOM 856 C CA . GLN A 1 107 ? 17.104 -8.124 -4.832 1.00 69.81 107 GLN A CA 1
ATOM 857 C C . GLN A 1 107 ? 16.628 -8.555 -6.236 1.00 69.81 107 GLN A C 1
ATOM 859 O O . GLN A 1 107 ? 15.908 -7.824 -6.935 1.00 69.81 107 GLN A O 1
ATOM 864 N N . ASN A 1 108 ? 17.026 -9.744 -6.698 1.00 77.25 108 ASN A N 1
ATOM 865 C CA . ASN A 1 108 ? 16.603 -10.248 -8.013 1.00 77.25 108 ASN A CA 1
ATOM 866 C C . ASN A 1 108 ? 15.092 -10.521 -8.074 1.00 77.25 108 ASN A C 1
ATOM 868 O O . ASN A 1 108 ? 14.438 -10.145 -9.046 1.00 77.25 108 ASN A O 1
ATOM 872 N N . ASP A 1 109 ? 14.527 -11.116 -7.029 1.00 80.62 109 ASP A N 1
ATOM 873 C CA . ASP A 1 109 ? 13.087 -11.323 -6.854 1.00 80.62 109 ASP A CA 1
ATOM 874 C C . ASP A 1 109 ? 12.315 -9.993 -6.850 1.00 80.62 109 ASP A C 1
ATOM 876 O O . ASP A 1 109 ? 11.314 -9.857 -7.556 1.00 80.62 109 ASP A O 1
ATOM 880 N N . VAL A 1 110 ? 12.838 -8.971 -6.164 1.00 81.38 110 VAL A N 1
ATOM 881 C CA . VAL A 1 110 ? 12.271 -7.613 -6.140 1.00 81.38 110 VAL A CA 1
ATOM 882 C C . VAL A 1 110 ? 12.231 -7.018 -7.545 1.00 81.38 110 VAL A C 1
ATOM 884 O O . VAL A 1 110 ? 11.214 -6.465 -7.965 1.00 81.38 110 VAL A O 1
ATOM 887 N N . SER A 1 111 ? 13.318 -7.163 -8.306 1.00 86.31 111 SER A N 1
ATOM 888 C CA . SER A 1 111 ? 13.393 -6.675 -9.686 1.00 86.31 111 SER A CA 1
ATOM 889 C C . SER A 1 111 ? 12.390 -7.394 -10.597 1.00 86.31 111 SER A C 1
ATOM 891 O O . SER A 1 111 ? 11.723 -6.744 -11.406 1.00 86.31 111 SER A O 1
ATOM 893 N N . ILE A 1 112 ? 12.245 -8.720 -10.456 1.00 89.81 112 ILE A N 1
ATOM 894 C CA . ILE A 1 112 ? 11.258 -9.516 -11.208 1.00 89.81 112 ILE A CA 1
ATOM 895 C C . ILE A 1 112 ? 9.841 -9.063 -10.857 1.00 89.81 112 ILE A C 1
ATOM 897 O O . ILE A 1 112 ? 9.022 -8.841 -11.752 1.00 89.81 112 ILE A O 1
ATOM 901 N N . LEU A 1 113 ? 9.561 -8.874 -9.569 1.00 87.25 113 LEU A N 1
ATOM 902 C CA . LEU A 1 113 ? 8.274 -8.403 -9.083 1.00 87.25 113 LEU A CA 1
ATOM 903 C C . LEU A 1 113 ? 7.936 -7.002 -9.609 1.00 87.25 113 LEU A C 1
ATOM 905 O O . LEU A 1 113 ? 6.804 -6.763 -10.027 1.00 87.25 113 LEU A O 1
ATOM 909 N N . LEU A 1 114 ? 8.887 -6.068 -9.603 1.00 86.88 114 LEU A N 1
ATOM 910 C CA . LEU A 1 114 ? 8.661 -4.711 -10.105 1.00 86.88 114 LEU A CA 1
ATOM 911 C C . LEU A 1 114 ? 8.452 -4.701 -11.620 1.00 86.88 114 LEU A C 1
ATOM 913 O O . LEU A 1 114 ? 7.560 -4.010 -12.108 1.00 86.88 114 LEU A O 1
ATOM 917 N N . LEU A 1 115 ? 9.194 -5.529 -12.361 1.00 92.12 115 LEU A N 1
ATOM 918 C CA . LEU A 1 115 ? 8.946 -5.720 -13.786 1.00 92.12 115 LEU A CA 1
ATOM 919 C C . LEU A 1 115 ? 7.551 -6.311 -14.030 1.00 92.12 115 LEU A C 1
ATOM 921 O O . LEU A 1 115 ? 6.815 -5.807 -14.878 1.00 92.12 115 LEU A O 1
ATOM 925 N N . LYS A 1 116 ? 7.163 -7.343 -13.272 1.00 92.31 116 LYS A N 1
ATOM 926 C CA . LYS A 1 116 ? 5.810 -7.907 -13.303 1.00 92.31 116 LYS A CA 1
ATOM 927 C C . LYS A 1 116 ? 4.764 -6.811 -13.079 1.00 92.31 116 LYS A C 1
ATOM 929 O O . LYS A 1 116 ? 3.847 -6.703 -13.884 1.00 92.31 116 LYS A O 1
ATOM 934 N N . ARG A 1 117 ? 4.923 -5.966 -12.055 1.00 88.25 117 ARG A N 1
ATOM 935 C CA . ARG A 1 117 ? 4.003 -4.852 -11.755 1.00 88.25 117 ARG A CA 1
ATOM 936 C C . ARG A 1 117 ? 3.898 -3.847 -12.896 1.00 88.25 117 ARG A C 1
ATOM 938 O O . ARG A 1 117 ? 2.795 -3.418 -13.223 1.00 88.25 117 ARG A O 1
ATOM 945 N N . SER A 1 118 ? 5.016 -3.511 -13.542 1.00 90.31 118 SER A N 1
ATOM 946 C CA . SER A 1 118 ? 4.985 -2.679 -14.748 1.00 90.31 118 SER A CA 1
ATOM 947 C C . SER A 1 118 ? 4.120 -3.316 -15.843 1.00 90.31 118 SER A C 1
ATOM 949 O O . SER A 1 118 ? 3.347 -2.617 -16.490 1.00 90.31 118 SER A O 1
ATOM 951 N N . LEU A 1 119 ? 4.216 -4.636 -16.045 1.00 92.81 119 LEU A N 1
ATOM 952 C CA . LEU A 1 119 ? 3.421 -5.363 -17.043 1.00 92.81 119 LEU A CA 1
ATOM 953 C C . LEU A 1 119 ? 1.945 -5.485 -16.635 1.00 92.81 119 LEU A C 1
ATOM 955 O O . LEU A 1 119 ? 1.069 -5.286 -17.474 1.00 92.81 119 LEU A O 1
ATOM 959 N N . ASP A 1 120 ? 1.657 -5.747 -15.359 1.00 89.94 120 ASP A N 1
ATOM 960 C CA . ASP A 1 120 ? 0.297 -5.724 -14.809 1.00 89.94 120 ASP A CA 1
ATOM 961 C C . ASP A 1 120 ? -0.376 -4.374 -15.084 1.00 89.94 120 ASP A C 1
ATOM 963 O O . ASP A 1 120 ? -1.488 -4.330 -15.615 1.00 89.94 120 ASP A O 1
ATOM 967 N N . GLN A 1 121 ? 0.335 -3.270 -14.832 1.00 88.62 121 GLN A N 1
ATOM 968 C CA . GLN A 1 121 ? -0.185 -1.928 -15.075 1.00 88.62 121 GLN A CA 1
ATOM 969 C C . GLN A 1 121 ? -0.498 -1.678 -16.557 1.00 88.62 121 GLN A C 1
ATOM 971 O O . GLN A 1 121 ? -1.499 -1.039 -16.888 1.00 88.62 121 GLN A O 1
ATOM 976 N N . GLU A 1 122 ? 0.331 -2.182 -17.471 1.00 89.38 122 GLU A N 1
ATOM 977 C CA . GLU A 1 122 ? 0.066 -2.107 -18.912 1.00 89.38 122 GLU A CA 1
ATOM 978 C C . GLU A 1 122 ? -1.163 -2.934 -19.316 1.00 89.38 122 GLU A C 1
ATOM 980 O O . GLU A 1 122 ? -1.965 -2.489 -20.145 1.00 89.38 122 GLU A O 1
ATOM 985 N N . ALA A 1 123 ? -1.347 -4.107 -18.702 1.00 88.12 123 ALA A N 1
ATOM 986 C CA . ALA A 1 123 ? -2.506 -4.962 -18.939 1.00 88.12 123 ALA A CA 1
ATOM 987 C C . ALA A 1 123 ? -3.810 -4.305 -18.456 1.00 88.12 123 ALA A C 1
ATOM 989 O O . ALA A 1 123 ? -4.817 -4.349 -19.169 1.00 88.12 123 ALA A O 1
ATOM 990 N N . GLU A 1 124 ? -3.787 -3.658 -17.287 1.00 85.25 124 GLU A N 1
ATOM 991 C CA . GLU A 1 124 ? -4.915 -2.890 -16.740 1.00 85.25 124 GLU A CA 1
ATOM 992 C C . GLU A 1 124 ? -5.299 -1.705 -17.629 1.00 85.25 124 GLU A C 1
ATOM 994 O O . GLU A 1 124 ? -6.481 -1.422 -17.821 1.00 85.25 124 GLU A O 1
ATOM 999 N N . LEU A 1 125 ? -4.311 -1.056 -18.250 1.00 83.62 125 LEU A N 1
ATOM 1000 C CA . LEU A 1 125 ? -4.534 -0.006 -19.247 1.00 83.62 125 LEU A CA 1
ATOM 1001 C C . LEU A 1 125 ? -4.983 -0.562 -20.614 1.00 83.62 125 LEU A C 1
ATOM 1003 O O . LEU A 1 125 ? -5.132 0.204 -21.571 1.00 83.62 125 LEU A O 1
ATOM 1007 N N . HIS A 1 126 ? -5.183 -1.881 -20.725 1.00 81.94 126 HIS A N 1
ATOM 1008 C CA . HIS A 1 126 ? -5.509 -2.609 -21.953 1.00 81.94 126 HIS A CA 1
ATOM 1009 C C . HIS A 1 126 ? -4.512 -2.355 -23.095 1.00 81.94 126 HIS A C 1
ATOM 1011 O O . HIS A 1 126 ? -4.877 -2.353 -24.276 1.00 81.94 126 HIS A O 1
ATOM 1017 N N . GLN A 1 127 ? -3.239 -2.140 -22.755 1.00 82.00 127 GLN A N 1
ATOM 1018 C CA . GLN A 1 127 ? -2.183 -1.855 -23.719 1.00 82.00 127 GLN A CA 1
ATOM 1019 C C . GLN A 1 127 ? -1.392 -3.123 -24.028 1.00 82.00 127 GLN A C 1
ATOM 1021 O O . GLN A 1 127 ? -0.835 -3.771 -23.146 1.00 82.00 127 GLN A O 1
ATOM 1026 N N . ARG A 1 128 ? -1.294 -3.456 -25.317 1.00 87.88 128 ARG A N 1
ATOM 1027 C CA . ARG A 1 128 ? -0.303 -4.429 -25.783 1.00 87.88 128 ARG A CA 1
ATOM 1028 C C . ARG A 1 128 ? 1.050 -3.754 -25.940 1.00 87.88 128 ARG A C 1
ATOM 1030 O O . ARG A 1 128 ? 1.114 -2.609 -26.394 1.00 87.88 128 ARG A O 1
ATOM 1037 N N . LEU A 1 129 ? 2.121 -4.474 -25.621 1.00 88.50 129 LEU A N 1
ATOM 1038 C CA . LEU A 1 129 ? 3.475 -3.980 -25.843 1.00 88.50 129 LEU A CA 1
ATOM 1039 C C . LEU A 1 129 ? 3.902 -4.213 -27.293 1.00 88.50 129 LEU A C 1
ATOM 1041 O O . LEU A 1 129 ? 3.869 -5.331 -27.806 1.00 88.50 129 LEU A O 1
ATOM 1045 N N . THR A 1 130 ? 4.313 -3.141 -27.967 1.00 88.94 130 THR A N 1
ATOM 1046 C CA . THR A 1 130 ? 4.962 -3.244 -29.276 1.00 88.94 130 THR A CA 1
ATOM 1047 C C . THR A 1 130 ? 6.436 -3.611 -29.113 1.00 88.94 130 THR A C 1
ATOM 1049 O O . THR A 1 130 ? 7.028 -3.427 -28.049 1.00 88.94 130 THR A O 1
ATOM 1052 N N . THR A 1 131 ? 7.086 -4.055 -30.193 1.00 87.31 131 THR A N 1
ATOM 1053 C CA . THR A 1 131 ? 8.543 -4.278 -30.197 1.00 87.31 131 THR A CA 1
ATOM 1054 C C . THR A 1 131 ? 9.316 -3.033 -29.752 1.00 87.31 131 THR A C 1
ATOM 1056 O O . THR A 1 131 ? 10.288 -3.149 -29.016 1.00 87.31 131 THR A O 1
ATOM 1059 N N . ASN A 1 132 ? 8.857 -1.842 -30.147 1.00 88.88 132 ASN A N 1
ATOM 1060 C CA . ASN A 1 132 ? 9.482 -0.580 -29.757 1.00 88.88 132 ASN A CA 1
ATOM 1061 C C . ASN A 1 132 ? 9.330 -0.303 -28.251 1.00 88.88 132 ASN A C 1
ATOM 1063 O O . ASN A 1 132 ? 10.262 0.186 -27.617 1.00 88.88 132 ASN A O 1
ATOM 1067 N N . ASP A 1 133 ? 8.186 -0.651 -27.659 1.00 89.50 133 ASP A N 1
ATOM 1068 C CA . ASP A 1 133 ? 7.970 -0.509 -26.214 1.00 89.50 133 ASP A CA 1
ATOM 1069 C C . ASP A 1 133 ? 8.892 -1.439 -25.422 1.00 89.50 133 ASP A C 1
ATOM 1071 O O . ASP A 1 133 ? 9.538 -0.999 -24.473 1.00 89.50 133 ASP A O 1
ATOM 1075 N N . ILE A 1 134 ? 9.033 -2.692 -25.871 1.00 90.06 134 ILE A N 1
ATOM 1076 C CA . ILE A 1 134 ? 9.971 -3.657 -25.280 1.00 90.06 134 ILE A CA 1
ATOM 1077 C C . ILE A 1 134 ? 11.411 -3.137 -25.388 1.00 90.06 134 ILE A C 1
ATOM 1079 O O . ILE A 1 134 ? 12.160 -3.203 -24.416 1.00 90.06 134 ILE A O 1
ATOM 1083 N N . SER A 1 135 ? 11.808 -2.579 -26.537 1.00 90.44 135 SER A N 1
ATOM 1084 C CA . SER A 1 135 ? 13.143 -1.992 -26.709 1.00 90.44 135 SER A CA 1
ATOM 1085 C C . SER A 1 135 ? 13.399 -0.814 -25.765 1.00 90.44 135 SER A C 1
ATOM 1087 O O . SER A 1 135 ? 14.491 -0.724 -25.205 1.00 90.44 135 SER A O 1
ATOM 1089 N N . ARG A 1 136 ? 12.411 0.067 -25.545 1.00 89.06 136 ARG A N 1
ATOM 1090 C CA . ARG A 1 136 ? 12.535 1.172 -24.577 1.00 89.06 136 ARG A CA 1
ATOM 1091 C C . ARG A 1 136 ? 12.686 0.661 -23.149 1.00 89.06 136 ARG A C 1
ATOM 1093 O O . ARG A 1 136 ? 13.585 1.112 -22.444 1.00 89.06 136 ARG A O 1
ATOM 1100 N N . LEU A 1 137 ? 11.855 -0.305 -22.757 1.00 90.12 137 LEU A N 1
ATOM 1101 C CA . LEU A 1 137 ? 11.915 -0.916 -21.432 1.00 90.12 137 LEU A CA 1
ATOM 1102 C C . LEU A 1 137 ? 13.273 -1.593 -21.193 1.00 90.12 137 LEU A C 1
ATOM 1104 O O . LEU A 1 137 ? 13.916 -1.330 -20.181 1.00 90.12 137 LEU A O 1
ATOM 1108 N N . LYS A 1 138 ? 13.773 -2.374 -22.162 1.00 92.31 138 LYS A N 1
ATOM 1109 C CA . LYS A 1 138 ? 15.120 -2.971 -22.110 1.00 92.31 138 LYS A CA 1
ATOM 1110 C C . LYS A 1 138 ? 16.222 -1.913 -21.994 1.00 92.31 138 LYS A C 1
ATOM 1112 O O . LYS A 1 138 ? 17.159 -2.104 -21.224 1.00 92.31 138 LYS A O 1
ATOM 1117 N N . GLY A 1 139 ? 16.107 -0.801 -22.723 1.00 89.88 139 GLY A N 1
ATOM 1118 C CA . GLY A 1 139 ? 17.056 0.314 -22.647 1.00 89.88 139 GLY A CA 1
ATOM 1119 C C . GLY A 1 139 ? 17.104 0.961 -21.260 1.00 89.88 139 GLY A C 1
ATOM 1120 O O . GLY A 1 139 ? 18.193 1.190 -20.733 1.00 89.88 139 GLY A O 1
ATOM 1121 N N . MET A 1 140 ? 15.937 1.191 -20.651 1.00 90.25 140 MET A N 1
ATOM 1122 C CA . MET A 1 140 ? 15.821 1.674 -19.271 1.00 90.25 140 MET A CA 1
ATOM 1123 C C . MET A 1 140 ? 16.447 0.682 -18.283 1.00 90.25 140 MET A C 1
ATOM 1125 O O . MET A 1 140 ? 17.294 1.080 -17.490 1.00 90.25 140 MET A O 1
ATOM 1129 N N . ILE A 1 141 ? 16.100 -0.607 -18.386 1.00 91.56 141 ILE A N 1
ATOM 1130 C CA . ILE A 1 141 ? 16.629 -1.682 -17.531 1.00 91.56 141 ILE A CA 1
ATOM 1131 C C . ILE A 1 141 ? 18.160 -1.741 -17.595 1.00 91.56 141 ILE A C 1
ATOM 1133 O O . ILE A 1 141 ? 18.819 -1.782 -16.560 1.00 91.56 141 ILE A O 1
ATOM 1137 N N . THR A 1 142 ? 18.742 -1.697 -18.795 1.00 89.50 142 THR A N 1
ATOM 1138 C CA . THR A 1 142 ? 20.201 -1.732 -18.964 1.00 89.50 142 THR A CA 1
ATOM 1139 C C . THR A 1 142 ? 20.879 -0.524 -18.332 1.00 89.50 142 THR A C 1
ATOM 1141 O O . THR A 1 142 ? 21.923 -0.671 -17.695 1.00 89.50 142 THR A O 1
ATOM 1144 N N . LEU A 1 143 ? 20.317 0.674 -18.513 1.00 85.94 143 LEU A N 1
ATOM 1145 C CA . LEU A 1 143 ? 20.936 1.884 -17.984 1.00 85.94 143 LEU A CA 1
ATOM 1146 C C . LEU A 1 143 ? 20.798 1.961 -16.458 1.00 85.94 143 LEU A C 1
ATOM 1148 O O . LEU A 1 143 ? 21.796 2.200 -15.786 1.00 85.94 143 LEU A O 1
ATOM 1152 N N . ALA A 1 144 ? 19.615 1.668 -15.916 1.00 86.81 144 ALA A N 1
ATOM 1153 C CA . ALA A 1 144 ? 19.373 1.627 -14.476 1.00 86.81 144 ALA A CA 1
ATOM 1154 C C . ALA A 1 144 ? 20.196 0.528 -13.780 1.00 86.81 144 ALA A C 1
ATOM 1156 O O . ALA A 1 144 ? 20.799 0.763 -12.734 1.00 86.81 144 ALA A O 1
ATOM 1157 N N . GLY A 1 145 ? 20.284 -0.653 -14.396 1.00 84.44 145 GLY A N 1
ATOM 1158 C CA . GLY A 1 145 ? 21.060 -1.783 -13.893 1.00 84.44 145 GLY A CA 1
ATOM 1159 C C . GLY A 1 145 ? 22.568 -1.517 -13.846 1.00 84.44 145 GLY A C 1
ATOM 1160 O O . GLY A 1 145 ? 23.213 -1.789 -12.835 1.00 84.44 145 GLY A O 1
ATOM 1161 N N . LYS A 1 146 ? 23.130 -0.849 -14.868 1.00 81.94 146 LYS A N 1
ATOM 1162 C CA . LYS A 1 146 ? 24.534 -0.384 -14.867 1.00 81.94 146 LYS A CA 1
ATOM 1163 C C . LYS A 1 146 ? 24.866 0.495 -13.654 1.00 81.94 146 LYS A C 1
ATOM 1165 O O . LYS A 1 146 ? 26.020 0.538 -13.229 1.00 81.94 146 LYS A O 1
ATOM 1170 N N . TYR A 1 147 ? 23.875 1.215 -13.140 1.00 77.19 147 TYR A N 1
ATOM 1171 C CA . TYR A 1 147 ? 24.026 2.174 -12.054 1.00 77.19 147 TYR A CA 1
ATOM 1172 C C . TYR A 1 147 ? 23.494 1.671 -10.707 1.00 77.19 147 TYR A C 1
ATOM 1174 O O . TYR A 1 147 ? 23.537 2.423 -9.739 1.00 77.19 147 TYR A O 1
ATOM 1182 N N . GLY A 1 148 ? 23.029 0.418 -10.623 1.00 79.38 148 GLY A N 1
ATOM 1183 C CA . GLY A 1 148 ? 22.528 -0.171 -9.377 1.00 79.38 148 GLY A CA 1
ATOM 1184 C C . GLY A 1 148 ? 21.227 0.456 -8.864 1.00 79.38 148 GLY A C 1
ATOM 1185 O O . GLY A 1 148 ? 20.986 0.451 -7.664 1.00 79.38 148 GLY A O 1
ATOM 1186 N N . VAL A 1 149 ? 20.399 1.022 -9.752 1.00 81.25 149 VAL A N 1
ATOM 1187 C CA . VAL A 1 149 ? 19.136 1.718 -9.406 1.00 81.25 149 VAL A CA 1
ATOM 1188 C C . VAL A 1 149 ? 17.912 1.098 -10.079 1.00 81.25 149 VAL A C 1
ATOM 1190 O O . VAL A 1 149 ? 16.884 1.749 -10.278 1.00 81.25 149 VAL A O 1
ATOM 1193 N N . LEU A 1 150 ? 18.028 -0.166 -10.482 1.00 85.19 150 LEU A N 1
ATOM 1194 C CA . LEU A 1 150 ? 17.003 -0.866 -11.249 1.00 85.19 150 LEU A CA 1
ATOM 1195 C C . LEU A 1 150 ? 15.649 -0.957 -10.516 1.00 85.19 150 LEU A C 1
ATOM 1197 O O . LEU A 1 150 ? 14.651 -0.589 -11.144 1.00 85.19 150 LEU A O 1
ATOM 1201 N N . PRO A 1 151 ? 15.575 -1.348 -9.225 1.00 83.94 151 PRO A N 1
ATOM 1202 C CA . PRO A 1 151 ? 14.306 -1.370 -8.497 1.00 83.94 151 PRO A CA 1
ATOM 1203 C C . PRO A 1 151 ? 13.622 0.005 -8.456 1.00 83.94 151 PRO A C 1
ATOM 1205 O O . PRO A 1 151 ? 12.486 0.146 -8.904 1.00 83.94 151 PRO A O 1
ATOM 1208 N N . SER A 1 152 ? 14.341 1.045 -8.032 1.00 81.44 152 SER A N 1
ATOM 1209 C CA . SER A 1 152 ? 13.844 2.428 -7.977 1.00 81.44 152 SER A CA 1
ATOM 1210 C C . SER A 1 152 ? 13.368 2.949 -9.341 1.00 81.44 152 SER A C 1
ATOM 1212 O O . SER A 1 152 ? 12.329 3.600 -9.450 1.00 81.44 152 SER A O 1
ATOM 1214 N N . SER A 1 153 ? 14.077 2.609 -10.424 1.00 87.50 153 SER A N 1
ATOM 1215 C CA . SER A 1 153 ? 13.667 2.971 -11.788 1.00 87.50 153 SER A CA 1
ATOM 1216 C C . SER A 1 153 ? 12.376 2.274 -12.231 1.00 87.50 153 SER A C 1
ATOM 1218 O O . SER A 1 153 ? 11.500 2.919 -12.810 1.00 87.50 153 SER A O 1
ATOM 1220 N N . LEU A 1 154 ? 12.244 0.965 -11.981 1.00 89.00 154 LEU A N 1
ATOM 1221 C CA . LEU A 1 154 ? 11.041 0.200 -12.336 1.00 89.00 154 LEU A CA 1
ATOM 1222 C C . LEU A 1 154 ? 9.830 0.624 -11.503 1.00 89.00 154 LEU A C 1
ATOM 1224 O O . LEU A 1 154 ? 8.726 0.707 -12.046 1.00 89.00 154 LEU A O 1
ATOM 1228 N N . TYR A 1 155 ? 10.043 0.930 -10.222 1.00 86.94 155 TYR A N 1
ATOM 1229 C CA . TYR A 1 155 ? 9.033 1.517 -9.348 1.00 86.94 155 TYR A CA 1
ATOM 1230 C C . TYR A 1 155 ? 8.499 2.816 -9.955 1.00 86.94 155 TYR A C 1
ATOM 1232 O O . TYR A 1 155 ? 7.351 2.865 -10.390 1.00 86.94 155 TYR A O 1
ATOM 1240 N N . SER A 1 156 ? 9.368 3.820 -10.124 1.00 88.56 156 SER A N 1
ATOM 1241 C CA . SER A 1 156 ? 8.966 5.142 -10.616 1.00 88.56 156 SER A CA 1
ATOM 1242 C C . SER A 1 156 ? 8.337 5.078 -12.002 1.00 88.56 156 SER A C 1
ATOM 1244 O O . SER A 1 156 ? 7.354 5.768 -12.275 1.00 88.56 156 SER A O 1
ATOM 1246 N N . TYR A 1 157 ? 8.850 4.207 -12.877 1.00 91.44 157 TYR A N 1
ATOM 1247 C CA . TYR A 1 157 ? 8.209 3.929 -14.156 1.00 91.44 157 TYR A CA 1
ATOM 1248 C C . TYR A 1 157 ? 6.768 3.451 -13.951 1.00 91.44 157 TYR A C 1
ATOM 1250 O O . TYR A 1 157 ? 5.850 4.077 -14.478 1.00 91.44 157 TYR A O 1
ATOM 1258 N N . THR A 1 158 ? 6.560 2.396 -13.158 1.00 90.25 158 THR A N 1
ATOM 1259 C CA . THR A 1 158 ? 5.238 1.812 -12.876 1.00 90.25 158 THR A CA 1
ATOM 1260 C C . THR A 1 158 ? 4.274 2.845 -12.297 1.00 90.25 158 THR A C 1
ATOM 1262 O O . THR A 1 158 ? 3.156 2.982 -12.799 1.00 90.25 158 THR A O 1
ATOM 1265 N N . THR A 1 159 ? 4.707 3.637 -11.315 1.00 89.44 159 THR A N 1
ATOM 1266 C CA . THR A 1 159 ? 3.873 4.678 -10.707 1.00 89.44 159 THR A CA 1
ATOM 1267 C C . THR A 1 159 ? 3.484 5.756 -11.731 1.00 89.44 159 THR A C 1
ATOM 1269 O O . THR A 1 159 ? 2.317 6.141 -11.810 1.00 89.44 159 THR A O 1
ATOM 1272 N N . LEU A 1 160 ? 4.404 6.186 -12.610 1.00 91.62 160 LEU A N 1
ATOM 1273 C CA . LEU A 1 160 ? 4.089 7.120 -13.706 1.00 91.62 160 LEU A CA 1
ATOM 1274 C C . LEU A 1 160 ? 3.106 6.518 -14.721 1.00 91.62 160 LEU A C 1
ATOM 1276 O O . LEU A 1 160 ? 2.257 7.236 -15.257 1.00 91.62 160 LEU A O 1
ATOM 1280 N N . ARG A 1 161 ? 3.205 5.210 -14.999 1.00 91.38 161 ARG A N 1
ATOM 1281 C CA . ARG A 1 161 ? 2.231 4.498 -15.843 1.00 91.38 161 ARG A CA 1
ATOM 1282 C C . ARG A 1 161 ? 0.848 4.494 -15.201 1.00 91.38 161 ARG A C 1
ATOM 1284 O O . ARG A 1 161 ? -0.122 4.766 -15.904 1.00 91.38 161 ARG A O 1
ATOM 1291 N N . ARG A 1 162 ? 0.768 4.270 -13.887 1.00 88.06 162 ARG A N 1
ATOM 1292 C CA . ARG A 1 162 ? -0.479 4.277 -13.104 1.00 88.06 162 ARG A CA 1
ATOM 1293 C C . ARG A 1 162 ? -1.161 5.647 -13.077 1.00 88.06 162 ARG A C 1
ATOM 1295 O O . ARG A 1 162 ? -2.373 5.722 -13.233 1.00 88.06 162 ARG A O 1
ATOM 1302 N N . ILE A 1 163 ? -0.380 6.728 -13.007 1.00 89.50 163 ILE A N 1
ATOM 1303 C CA . ILE A 1 163 ? -0.872 8.113 -13.165 1.00 89.50 163 ILE A CA 1
ATOM 1304 C C . ILE A 1 163 ? -1.390 8.376 -14.593 1.00 89.50 163 ILE A C 1
ATOM 1306 O O . ILE A 1 163 ? -2.177 9.293 -14.822 1.00 89.50 163 ILE A O 1
ATOM 1310 N N . GLY A 1 164 ? -0.972 7.569 -15.572 1.00 90.00 164 GLY A N 1
ATOM 1311 C CA . GLY A 1 164 ? -1.444 7.646 -16.952 1.00 90.00 164 GLY A CA 1
ATOM 1312 C C . GLY A 1 164 ? -0.544 8.451 -17.888 1.00 90.00 164 GLY A C 1
ATOM 1313 O O . GLY A 1 164 ? -1.014 8.884 -18.942 1.00 90.00 164 GLY A O 1
ATOM 1314 N N . LEU A 1 165 ? 0.739 8.660 -17.553 1.00 92.25 165 LEU A N 1
ATOM 1315 C CA . LEU A 1 165 ? 1.702 9.254 -18.496 1.00 92.25 165 LEU A CA 1
ATOM 1316 C C . LEU A 1 165 ? 1.822 8.389 -19.761 1.00 92.25 165 LEU A C 1
ATOM 1318 O O . LEU A 1 165 ? 1.214 7.329 -19.851 1.00 92.25 165 LEU A O 1
ATOM 1322 N N . SER A 1 166 ? 2.563 8.823 -20.782 1.00 90.94 166 SER A N 1
ATOM 1323 C CA . SER A 1 166 ? 2.912 7.957 -21.919 1.00 90.94 166 SER A CA 1
ATOM 1324 C C . SER A 1 166 ? 4.156 7.120 -21.594 1.00 90.94 166 SER A C 1
ATOM 1326 O O . SER A 1 166 ? 4.937 7.497 -20.729 1.00 90.94 166 SER A O 1
ATOM 1328 N N . LYS A 1 167 ? 4.374 5.982 -22.270 1.00 89.88 167 LYS A N 1
ATOM 1329 C CA . LYS A 1 167 ? 5.571 5.147 -22.035 1.00 89.88 167 LYS A CA 1
ATOM 1330 C C . LYS A 1 167 ? 6.856 5.941 -22.262 1.00 89.88 167 LYS A C 1
ATOM 1332 O O . LYS A 1 167 ? 7.824 5.780 -21.531 1.00 89.88 167 LYS A O 1
ATOM 1337 N N . GLU A 1 168 ? 6.833 6.799 -23.277 1.00 90.12 168 GLU A N 1
ATOM 1338 C CA . GLU A 1 168 ? 7.934 7.684 -23.638 1.00 90.12 168 GLU A CA 1
ATOM 1339 C C . GLU A 1 168 ? 8.199 8.725 -22.552 1.00 90.12 168 GLU A C 1
ATOM 1341 O O . GLU A 1 168 ? 9.339 8.851 -22.118 1.00 90.12 168 GLU A O 1
ATOM 1346 N N . ASP A 1 169 ? 7.158 9.397 -22.055 1.00 91.88 169 ASP A N 1
ATOM 1347 C CA . ASP A 1 169 ? 7.299 10.381 -20.979 1.00 91.88 169 ASP A CA 1
ATOM 1348 C C . ASP A 1 169 ? 7.721 9.734 -19.658 1.00 91.88 169 ASP A C 1
ATOM 1350 O O . ASP A 1 169 ? 8.579 10.274 -18.967 1.00 91.88 169 ASP A O 1
ATOM 1354 N N . SER A 1 170 ? 7.164 8.566 -19.320 1.00 92.00 170 SER A N 1
ATOM 1355 C CA . SER A 1 170 ? 7.539 7.820 -18.116 1.00 92.00 170 SER A CA 1
ATOM 1356 C C . SER A 1 170 ? 9.015 7.433 -18.148 1.00 92.00 170 SER A C 1
ATOM 1358 O O . SER A 1 170 ? 9.739 7.697 -17.193 1.00 92.00 170 SER A O 1
ATOM 1360 N N . THR A 1 171 ? 9.489 6.856 -19.258 1.00 89.69 171 THR A N 1
ATOM 1361 C CA . THR A 1 171 ? 10.912 6.536 -19.413 1.00 89.69 171 THR A CA 1
ATOM 1362 C C . THR A 1 171 ? 11.759 7.805 -19.405 1.00 89.69 171 THR A C 1
ATOM 1364 O O . THR A 1 171 ? 12.763 7.846 -18.706 1.00 89.69 171 THR A O 1
ATOM 1367 N N . ALA A 1 172 ? 11.368 8.857 -20.128 1.00 87.44 172 ALA A N 1
ATOM 1368 C CA . ALA A 1 172 ? 12.134 10.100 -20.177 1.00 87.44 172 ALA A CA 1
ATOM 1369 C C . ALA A 1 172 ? 12.302 10.733 -18.789 1.00 87.44 172 ALA A C 1
ATOM 1371 O O . ALA A 1 172 ? 13.414 11.127 -18.447 1.00 87.44 172 ALA A O 1
ATOM 1372 N N . LEU A 1 173 ? 11.237 10.780 -17.982 1.00 88.69 173 LEU A N 1
ATOM 1373 C CA . LEU A 1 173 ? 11.285 11.363 -16.644 1.00 88.69 173 LEU A CA 1
ATOM 1374 C C . LEU A 1 173 ? 12.141 10.530 -15.686 1.00 88.69 173 LEU A C 1
ATOM 1376 O O . LEU A 1 173 ? 12.950 11.100 -14.964 1.00 88.69 173 LEU A O 1
ATOM 1380 N N . VAL A 1 174 ? 12.029 9.197 -15.715 1.00 88.69 174 VAL A N 1
ATOM 1381 C CA . VAL A 1 174 ? 12.908 8.322 -14.916 1.00 88.69 174 VAL A CA 1
ATOM 1382 C C . VAL A 1 174 ? 14.367 8.538 -15.316 1.00 88.69 174 VAL A C 1
ATOM 1384 O O . VAL A 1 174 ? 15.215 8.796 -14.465 1.00 88.69 174 VAL A O 1
ATOM 1387 N N . MET A 1 175 ? 14.662 8.525 -16.619 1.00 84.94 175 MET A N 1
ATOM 1388 C CA . MET A 1 175 ? 16.031 8.685 -17.120 1.00 84.94 175 MET A CA 1
ATOM 1389 C C . MET A 1 175 ? 16.588 10.103 -16.951 1.00 84.94 175 MET A C 1
ATOM 1391 O O . MET A 1 175 ? 17.798 10.293 -17.066 1.00 84.94 175 MET A O 1
ATOM 1395 N N . TYR A 1 176 ? 15.738 11.092 -16.673 1.00 81.31 176 TYR A N 1
ATOM 1396 C CA . TYR A 1 176 ? 16.148 12.464 -16.389 1.00 81.31 176 TYR A CA 1
ATOM 1397 C C . TYR A 1 176 ? 16.812 12.616 -15.016 1.00 81.31 176 TYR A C 1
ATOM 1399 O O . TYR A 1 176 ? 17.575 13.559 -14.827 1.00 81.31 176 TYR A O 1
ATOM 1407 N N . LEU A 1 177 ? 16.550 11.712 -14.066 1.00 78.62 177 LEU A N 1
ATOM 1408 C CA . LEU A 1 177 ? 16.989 11.850 -12.676 1.00 78.62 177 LEU A CA 1
ATOM 1409 C C . LEU A 1 177 ? 18.484 11.519 -12.517 1.00 78.62 177 LEU A C 1
ATOM 1411 O O . LEU A 1 177 ? 18.853 10.356 -12.718 1.00 78.62 177 LEU A O 1
ATOM 1415 N N . PRO A 1 178 ? 19.336 12.506 -12.158 1.00 71.38 178 PRO A N 1
ATOM 1416 C CA . PRO A 1 178 ? 20.731 12.277 -11.838 1.00 71.38 178 PRO A CA 1
ATOM 1417 C C . PRO A 1 178 ? 20.926 11.844 -10.376 1.00 71.38 178 PRO A C 1
ATOM 1419 O O . PRO A 1 178 ? 20.157 12.245 -9.499 1.00 71.38 178 PRO A O 1
ATOM 1422 N N . ASP A 1 179 ? 22.000 11.110 -10.093 1.00 69.56 179 ASP A N 1
ATOM 1423 C CA . ASP A 1 179 ? 22.471 10.847 -8.726 1.00 69.56 179 ASP A CA 1
ATOM 1424 C C . ASP A 1 179 ? 23.091 12.083 -8.045 1.00 69.56 179 ASP A C 1
ATOM 1426 O O . ASP A 1 179 ? 23.110 13.190 -8.595 1.00 69.56 179 ASP A O 1
ATOM 1430 N N . THR A 1 180 ? 23.633 11.882 -6.836 1.00 62.88 180 THR A N 1
ATOM 1431 C CA . THR A 1 180 ? 24.326 12.904 -6.033 1.00 62.88 180 THR A CA 1
ATOM 1432 C C . THR A 1 180 ? 25.375 13.680 -6.821 1.00 62.88 180 THR A C 1
ATOM 1434 O O . THR A 1 180 ? 25.472 14.894 -6.652 1.00 62.88 180 THR A O 1
ATOM 1437 N N . ASP A 1 181 ? 26.133 13.010 -7.691 1.00 65.56 181 ASP A N 1
ATOM 1438 C CA . ASP A 1 181 ? 27.254 13.618 -8.412 1.00 65.56 181 ASP A CA 1
ATOM 1439 C C . ASP A 1 181 ? 26.868 14.151 -9.804 1.00 65.56 181 ASP A C 1
ATOM 1441 O O . ASP A 1 181 ? 27.689 14.760 -10.497 1.00 65.56 181 ASP A O 1
ATOM 1445 N N . GLY A 1 182 ? 25.604 14.003 -10.219 1.00 63.09 182 GLY A N 1
ATOM 1446 C CA . GLY A 1 182 ? 25.145 14.480 -11.525 1.00 63.09 182 GLY A CA 1
ATOM 1447 C C . GLY A 1 182 ? 25.505 13.549 -12.689 1.00 63.09 182 GLY A C 1
ATOM 1448 O O . GLY A 1 182 ? 25.561 14.005 -13.833 1.00 63.09 182 GLY A O 1
ATOM 1449 N N . HIS A 1 183 ? 25.831 12.285 -12.416 1.00 64.94 183 HIS A N 1
ATOM 1450 C CA . HIS A 1 183 ? 26.493 11.367 -13.344 1.00 64.94 183 HIS A CA 1
ATOM 1451 C C . HIS A 1 183 ? 25.651 10.151 -13.759 1.00 64.94 183 HIS A C 1
ATOM 1453 O O . HIS A 1 183 ? 25.887 9.616 -14.849 1.00 64.94 183 HIS A O 1
ATOM 1459 N N . LEU A 1 184 ? 24.689 9.706 -12.943 1.00 63.72 184 LEU A N 1
ATOM 1460 C CA . LEU A 1 184 ? 23.897 8.494 -13.215 1.00 63.72 184 LEU A CA 1
ATOM 1461 C C . LEU A 1 184 ? 22.479 8.846 -13.658 1.00 63.72 184 LEU A C 1
ATOM 1463 O O . LEU A 1 184 ? 21.781 9.526 -12.931 1.00 63.72 184 LEU A O 1
ATOM 1467 N N . ALA A 1 185 ? 22.026 8.352 -14.808 1.00 67.25 185 ALA A N 1
ATOM 1468 C CA . ALA A 1 185 ? 20.640 8.510 -15.258 1.00 67.25 185 ALA A CA 1
ATOM 1469 C C . ALA A 1 185 ? 19.746 7.400 -14.676 1.00 67.25 185 ALA A C 1
ATOM 1471 O O . ALA A 1 185 ? 20.129 6.231 -14.735 1.00 67.25 185 ALA A O 1
ATOM 1472 N N . GLY A 1 186 ? 18.556 7.745 -14.174 1.00 69.38 186 GLY A N 1
ATOM 1473 C CA . GLY A 1 186 ? 17.631 6.776 -13.560 1.00 69.38 186 GLY A CA 1
ATOM 1474 C C . GLY A 1 186 ? 17.718 6.689 -12.034 1.00 69.38 186 GLY A C 1
ATOM 1475 O O . GLY A 1 186 ? 17.098 5.808 -11.442 1.00 69.38 186 GLY A O 1
ATOM 1476 N N . TYR A 1 187 ? 18.481 7.576 -11.380 1.00 79.38 187 TYR A N 1
ATOM 1477 C CA . TYR A 1 187 ? 18.618 7.589 -9.920 1.00 79.38 187 TYR A CA 1
ATOM 1478 C C . TYR A 1 187 ? 17.380 8.225 -9.275 1.00 79.38 187 TYR A C 1
ATOM 1480 O O . TYR A 1 187 ? 17.333 9.415 -8.964 1.00 79.38 187 TYR A O 1
ATOM 1488 N N . SER A 1 188 ? 16.342 7.414 -9.118 1.00 77.88 188 SER A N 1
ATOM 1489 C CA . SER A 1 188 ? 15.161 7.760 -8.339 1.00 77.88 188 SER A CA 1
ATOM 1490 C C . SER A 1 188 ? 15.473 7.636 -6.839 1.00 77.88 188 SER A C 1
ATOM 1492 O O . SER A 1 188 ? 16.227 6.755 -6.431 1.00 77.88 188 SER A O 1
ATOM 1494 N N . PHE A 1 189 ? 14.975 8.569 -6.024 1.00 80.88 189 PHE A N 1
ATOM 1495 C CA . PHE A 1 189 ? 15.289 8.678 -4.594 1.00 80.88 189 PHE A CA 1
ATOM 1496 C C . PHE A 1 189 ? 14.012 8.836 -3.769 1.00 80.88 189 PHE A C 1
ATOM 1498 O O . PHE A 1 189 ? 13.076 9.481 -4.230 1.00 80.88 189 PHE A O 1
ATOM 1505 N N . GLY A 1 190 ? 14.007 8.325 -2.531 1.00 82.81 190 GLY A N 1
ATOM 1506 C CA . GLY A 1 190 ? 12.806 8.190 -1.688 1.00 82.81 190 GLY A CA 1
ATOM 1507 C C . GLY A 1 190 ? 11.813 9.359 -1.766 1.00 82.81 190 GLY A C 1
ATOM 1508 O O . GLY A 1 190 ? 10.699 9.148 -2.225 1.00 82.81 190 GLY A O 1
ATOM 1509 N N . PRO A 1 191 ? 12.212 10.613 -1.468 1.00 85.31 191 PRO A N 1
ATOM 1510 C CA . PRO A 1 191 ? 11.311 11.767 -1.570 1.00 85.31 191 PRO A CA 1
ATOM 1511 C C . PRO A 1 191 ? 10.618 11.971 -2.924 1.00 85.31 191 PRO A C 1
ATOM 1513 O O . PRO A 1 191 ? 9.466 12.392 -2.967 1.00 85.31 191 PRO A O 1
ATOM 1516 N N . PHE A 1 192 ? 11.315 11.716 -4.035 1.00 87.69 192 PHE A N 1
ATOM 1517 C CA . PHE A 1 192 ? 10.720 11.791 -5.371 1.00 87.69 192 PHE A CA 1
ATOM 1518 C C . PHE A 1 192 ? 9.655 10.705 -5.540 1.00 87.69 192 PHE A C 1
ATOM 1520 O O . PHE A 1 192 ? 8.565 10.977 -6.039 1.00 87.69 192 PHE A O 1
ATOM 1527 N N . GLU A 1 193 ? 9.978 9.486 -5.115 1.00 87.25 193 GLU A N 1
ATOM 1528 C CA . GLU A 1 193 ? 9.115 8.318 -5.252 1.00 87.25 193 GLU A CA 1
ATOM 1529 C C . GLU A 1 193 ? 7.872 8.426 -4.355 1.00 87.25 193 GLU A C 1
ATOM 1531 O O . GLU A 1 193 ? 6.766 8.148 -4.809 1.00 87.25 193 GLU A O 1
ATOM 1536 N N . GLU A 1 194 ? 8.035 8.919 -3.125 1.00 86.50 194 GLU A N 1
ATOM 1537 C CA . GLU A 1 194 ? 6.961 9.234 -2.173 1.00 86.50 194 GLU A CA 1
ATOM 1538 C C . GLU A 1 194 ? 5.998 10.284 -2.754 1.00 86.50 194 GLU A C 1
ATOM 1540 O O . GLU A 1 194 ? 4.788 10.052 -2.848 1.00 86.50 194 GLU A O 1
ATOM 1545 N N . ALA A 1 195 ? 6.534 11.409 -3.249 1.00 89.06 195 ALA A N 1
ATOM 1546 C CA . ALA A 1 195 ? 5.733 12.455 -3.886 1.00 89.06 195 ALA A CA 1
ATOM 1547 C C . ALA A 1 195 ? 4.985 11.936 -5.122 1.00 89.06 195 ALA A C 1
ATOM 1549 O O . ALA A 1 195 ? 3.813 12.255 -5.327 1.00 89.06 195 ALA A O 1
ATOM 1550 N N . LEU A 1 196 ? 5.638 11.110 -5.939 1.00 89.69 196 LEU A N 1
ATOM 1551 C CA . LEU A 1 196 ? 5.032 10.498 -7.115 1.00 89.69 196 LEU A CA 1
ATOM 1552 C C . LEU A 1 196 ? 3.907 9.522 -6.736 1.00 89.69 196 LEU A C 1
ATOM 1554 O O . LEU A 1 196 ? 2.808 9.599 -7.288 1.00 89.69 196 LEU A O 1
ATOM 1558 N N . SER A 1 197 ? 4.159 8.643 -5.768 1.00 87.38 197 SER A N 1
ATOM 1559 C CA . SER A 1 197 ? 3.197 7.658 -5.267 1.00 87.38 197 SER A CA 1
ATOM 1560 C C . SER A 1 197 ? 1.962 8.313 -4.653 1.00 87.38 197 SER A C 1
ATOM 1562 O O . SER A 1 197 ? 0.840 7.840 -4.855 1.00 87.38 197 SER A O 1
ATOM 1564 N N . SER A 1 198 ? 2.127 9.483 -4.025 1.00 87.94 198 SER A N 1
ATOM 1565 C CA . SER A 1 198 ? 0.999 10.255 -3.493 1.00 87.94 198 SER A CA 1
ATOM 1566 C C . SER A 1 198 ? -0.026 10.672 -4.561 1.00 87.94 198 SER A C 1
ATOM 1568 O O . SER A 1 198 ? -1.200 10.877 -4.253 1.00 87.94 198 SER A O 1
ATOM 1570 N N . LEU A 1 199 ? 0.381 10.726 -5.835 1.00 89.31 199 LEU A N 1
ATOM 1571 C CA . LEU A 1 199 ? -0.474 11.067 -6.974 1.00 89.31 199 LEU A CA 1
ATOM 1572 C C . LEU A 1 199 ? -1.033 9.844 -7.707 1.00 89.31 199 LEU A C 1
ATOM 1574 O O . LEU A 1 199 ? -1.875 10.019 -8.587 1.00 89.31 199 LEU A O 1
ATOM 1578 N N . ALA A 1 200 ? -0.605 8.622 -7.367 1.00 85.00 200 ALA A N 1
ATOM 1579 C CA . ALA A 1 200 ? -0.866 7.413 -8.156 1.00 85.00 200 ALA A CA 1
ATOM 1580 C C . ALA A 1 200 ? -2.355 7.145 -8.415 1.00 85.00 200 ALA A C 1
ATOM 1582 O O . ALA A 1 200 ? -2.721 6.550 -9.425 1.00 85.00 200 ALA A O 1
ATOM 1583 N N . ILE A 1 201 ? -3.216 7.590 -7.501 1.00 85.44 201 ILE A N 1
ATOM 1584 C CA . ILE A 1 201 ? -4.661 7.374 -7.578 1.00 85.44 201 ILE A CA 1
ATOM 1585 C C . ILE A 1 201 ? -5.435 8.631 -7.981 1.00 85.44 201 ILE A C 1
ATOM 1587 O O . ILE A 1 201 ? -6.659 8.590 -8.111 1.00 85.44 201 ILE A O 1
ATOM 1591 N N . ALA A 1 202 ? -4.745 9.763 -8.096 1.00 85.94 202 ALA A N 1
ATOM 1592 C CA . ALA A 1 202 ? -5.365 11.061 -8.248 1.00 85.94 202 ALA A CA 1
ATOM 1593 C C . ALA A 1 202 ? -5.923 11.242 -9.671 1.00 85.94 202 ALA A C 1
ATOM 1595 O O . ALA A 1 202 ? -5.236 10.934 -10.646 1.00 85.94 202 ALA A O 1
ATOM 1596 N N . PRO A 1 203 ? -7.139 11.797 -9.833 1.00 85.62 203 PRO A N 1
ATOM 1597 C CA . PRO A 1 203 ? -7.685 12.111 -11.149 1.00 85.62 203 PRO A CA 1
ATOM 1598 C C . PRO A 1 203 ? -7.009 13.372 -11.708 1.00 85.62 203 PRO A C 1
ATOM 1600 O O . PRO A 1 203 ? -7.538 14.478 -11.591 1.00 85.62 203 PRO A O 1
ATOM 1603 N N . ILE A 1 204 ? -5.814 13.210 -12.280 1.00 88.31 204 ILE A N 1
ATOM 1604 C CA . ILE A 1 204 ? -4.959 14.310 -12.745 1.00 88.31 204 ILE A CA 1
ATOM 1605 C C . ILE A 1 204 ? -4.633 14.142 -14.226 1.00 88.31 204 ILE A C 1
ATOM 1607 O O . ILE A 1 204 ? -4.479 13.033 -14.731 1.00 88.31 204 ILE A O 1
ATOM 1611 N N . VAL A 1 205 ? -4.499 15.263 -14.936 1.00 91.50 205 VAL A N 1
ATOM 1612 C CA . VAL A 1 205 ? -3.992 15.278 -16.311 1.00 91.50 205 VAL A CA 1
ATOM 1613 C C . VAL A 1 205 ? -2.499 14.909 -16.310 1.00 91.50 205 VAL A C 1
ATOM 1615 O O . VAL A 1 205 ? -1.692 15.683 -15.791 1.00 91.50 205 VAL A O 1
ATOM 1618 N N . PRO A 1 206 ? -2.078 13.805 -16.958 1.00 91.00 206 PRO A N 1
ATOM 1619 C CA . PRO A 1 206 ? -0.701 13.304 -16.856 1.00 91.00 206 PRO A CA 1
ATOM 1620 C C . PRO A 1 206 ? 0.386 14.307 -17.272 1.00 91.00 206 PRO A C 1
ATOM 1622 O O . PRO A 1 206 ? 1.478 14.326 -16.709 1.00 91.00 206 PRO A O 1
ATOM 1625 N N . LYS A 1 207 ? 0.077 15.187 -18.236 1.00 89.94 207 LYS A N 1
ATOM 1626 C CA . LYS A 1 207 ? 0.994 16.239 -18.703 1.00 89.94 207 LYS A CA 1
ATOM 1627 C C . LYS A 1 207 ? 1.395 17.209 -17.585 1.00 89.94 207 LYS A C 1
ATOM 1629 O O . LYS A 1 207 ? 2.547 17.622 -17.539 1.00 89.94 207 LYS A O 1
ATOM 1634 N N . ILE A 1 208 ? 0.470 17.527 -16.678 1.00 90.50 208 ILE A N 1
ATOM 1635 C CA . ILE A 1 208 ? 0.720 18.437 -15.551 1.00 90.50 208 ILE A CA 1
ATOM 1636 C C . ILE A 1 208 ? 1.712 17.814 -14.573 1.00 90.50 208 ILE A C 1
ATOM 1638 O O . ILE A 1 208 ? 2.599 18.503 -14.083 1.00 90.50 208 ILE A O 1
ATOM 1642 N N . VAL A 1 209 ? 1.598 16.505 -14.323 1.00 91.25 209 VAL A N 1
ATOM 1643 C CA . VAL A 1 209 ? 2.538 15.782 -13.455 1.00 91.25 209 VAL A CA 1
ATOM 1644 C C . VAL A 1 209 ? 3.944 15.846 -14.037 1.00 91.25 209 VAL A C 1
ATOM 1646 O O . VAL A 1 209 ? 4.872 16.224 -13.331 1.00 91.25 209 VAL A O 1
ATOM 1649 N N . LYS A 1 210 ? 4.096 15.567 -15.337 1.00 90.00 210 LYS A N 1
ATOM 1650 C CA . LYS A 1 210 ? 5.392 15.689 -16.015 1.00 90.00 210 LYS A CA 1
ATOM 1651 C C . LYS A 1 210 ? 5.986 17.093 -15.851 1.00 90.00 210 LYS A C 1
ATOM 1653 O O . LYS A 1 210 ? 7.121 17.212 -15.406 1.00 90.00 210 LYS A O 1
ATOM 1658 N N . GLU A 1 211 ? 5.219 18.135 -16.166 1.00 89.00 211 GLU A N 1
ATOM 1659 C CA . GLU A 1 211 ? 5.692 19.525 -16.098 1.00 89.00 211 GLU A CA 1
ATOM 1660 C C . GLU A 1 211 ? 6.086 19.932 -14.673 1.00 89.00 211 GLU A C 1
ATOM 1662 O O . GLU A 1 211 ? 7.161 20.494 -14.475 1.00 89.00 211 GLU A O 1
ATOM 1667 N N . ILE A 1 212 ? 5.275 19.589 -13.665 1.00 89.75 212 ILE A N 1
ATOM 1668 C CA . ILE A 1 212 ? 5.604 19.857 -12.259 1.00 89.75 212 ILE A CA 1
ATOM 1669 C C . ILE A 1 212 ? 6.903 19.160 -11.862 1.00 89.75 212 ILE A C 1
ATOM 1671 O O . ILE A 1 212 ? 7.778 19.802 -11.289 1.00 89.75 212 ILE A O 1
ATOM 1675 N N . PHE A 1 213 ? 7.056 17.873 -12.172 1.00 89.62 213 PHE A N 1
ATOM 1676 C CA . PHE A 1 213 ? 8.236 17.113 -11.764 1.00 89.62 213 PHE A CA 1
ATOM 1677 C C . PHE A 1 213 ? 9.503 17.557 -12.515 1.00 89.62 213 PHE A C 1
ATOM 1679 O O . PHE A 1 213 ? 10.571 17.629 -11.908 1.00 89.62 213 PHE A O 1
ATOM 1686 N N . GLU A 1 214 ? 9.401 17.944 -13.790 1.00 86.75 214 GLU A N 1
ATOM 1687 C CA . GLU A 1 214 ? 10.511 18.556 -14.538 1.00 86.75 214 GLU A CA 1
ATOM 1688 C C . GLU A 1 214 ? 10.905 19.924 -13.948 1.00 86.75 214 GLU A C 1
ATOM 1690 O O . GLU A 1 214 ? 12.093 20.200 -13.752 1.00 86.75 214 GLU A O 1
ATOM 1695 N N . CYS A 1 215 ? 9.927 20.767 -13.600 1.00 84.62 215 CYS A N 1
ATOM 1696 C CA . CYS A 1 215 ? 10.174 22.072 -12.985 1.00 84.62 215 CYS A CA 1
ATOM 1697 C C . CYS A 1 215 ? 10.755 21.964 -11.569 1.00 84.62 215 CYS A C 1
ATOM 1699 O O . CYS A 1 215 ? 11.715 22.666 -11.244 1.00 84.62 215 CYS A O 1
ATOM 1701 N N . VAL A 1 216 ? 10.199 21.083 -10.731 1.00 84.12 216 VAL A N 1
ATOM 1702 C CA . VAL A 1 216 ? 10.715 20.815 -9.384 1.00 84.12 216 VAL A CA 1
ATOM 1703 C C . VAL A 1 216 ? 12.120 20.247 -9.489 1.00 84.12 216 VAL A C 1
ATOM 1705 O O . VAL A 1 216 ? 13.007 20.742 -8.803 1.00 84.12 216 VAL A O 1
ATOM 1708 N N . GLY A 1 217 ? 12.363 19.290 -10.385 1.00 80.44 217 GLY A N 1
ATOM 1709 C CA . GLY A 1 217 ? 13.683 18.706 -10.589 1.00 80.44 217 GLY A CA 1
ATOM 1710 C C . GLY A 1 217 ? 14.744 19.735 -10.984 1.00 80.44 217 GLY A C 1
ATOM 1711 O O . GLY A 1 217 ? 15.825 19.774 -10.386 1.00 80.44 217 GLY A O 1
ATOM 1712 N N . GLY A 1 218 ? 14.435 20.599 -11.956 1.00 79.75 218 GLY A N 1
ATOM 1713 C CA . GLY A 1 218 ? 15.395 21.555 -12.508 1.00 79.75 218 GLY A CA 1
ATOM 1714 C C . GLY A 1 218 ? 16.706 20.878 -12.934 1.00 79.75 218 GLY A C 1
ATOM 1715 O O . GLY A 1 218 ? 16.768 19.679 -13.169 1.00 79.75 218 GLY A O 1
ATOM 1716 N N . ALA A 1 219 ? 17.817 21.616 -12.982 1.00 77.69 219 ALA A N 1
ATOM 1717 C CA . ALA A 1 219 ? 19.092 21.048 -13.444 1.00 77.69 219 ALA A CA 1
ATOM 1718 C C . ALA A 1 219 ? 19.697 19.973 -12.513 1.00 77.69 219 ALA A C 1
ATOM 1720 O O . ALA A 1 219 ? 20.620 19.270 -12.926 1.00 77.69 219 ALA A O 1
ATOM 1721 N N . ARG A 1 220 ? 19.253 19.891 -11.249 1.00 76.88 220 ARG A N 1
ATOM 1722 C CA . ARG A 1 220 ? 19.795 18.959 -10.246 1.00 76.88 220 ARG A CA 1
ATOM 1723 C C . ARG A 1 220 ? 18.705 18.433 -9.286 1.00 76.88 220 ARG A C 1
ATOM 1725 O O . ARG A 1 220 ? 18.685 18.846 -8.123 1.00 76.88 220 ARG A O 1
ATOM 1732 N N . PRO A 1 221 ? 17.844 17.502 -9.738 1.00 79.69 221 PRO A N 1
ATOM 1733 C CA . PRO A 1 221 ? 16.722 16.964 -8.963 1.00 79.69 221 PRO A CA 1
ATOM 1734 C C . PRO A 1 221 ? 17.082 16.451 -7.563 1.00 79.69 221 PRO A C 1
ATOM 1736 O O . PRO A 1 221 ? 16.383 16.772 -6.604 1.00 79.69 221 PRO A O 1
ATOM 1739 N N . TYR A 1 222 ? 18.197 15.726 -7.412 1.00 80.75 222 TYR A N 1
ATOM 1740 C CA . TYR A 1 222 ? 18.606 15.136 -6.129 1.00 80.75 222 TYR A CA 1
ATOM 1741 C C . TYR A 1 222 ? 18.783 16.165 -4.998 1.00 80.75 222 TYR A C 1
ATOM 1743 O O . TYR A 1 222 ? 18.450 15.899 -3.844 1.00 80.75 222 TYR A O 1
ATOM 1751 N N . TYR A 1 223 ? 19.263 17.374 -5.300 1.00 80.00 223 TYR A N 1
ATOM 1752 C CA . TYR A 1 223 ? 19.473 18.413 -4.281 1.00 80.00 223 TYR A CA 1
ATOM 1753 C C . TYR A 1 223 ? 18.180 19.136 -3.874 1.00 80.00 223 TYR A C 1
ATOM 1755 O O . TYR A 1 223 ? 18.194 19.971 -2.968 1.00 80.00 223 TYR A O 1
ATOM 1763 N N . ARG A 1 224 ? 17.054 18.800 -4.513 1.00 80.62 224 ARG A N 1
ATOM 1764 C CA . ARG A 1 224 ? 15.722 19.352 -4.236 1.00 80.62 224 ARG A CA 1
ATOM 1765 C C . ARG A 1 224 ? 14.811 18.364 -3.498 1.00 80.62 224 ARG A C 1
ATOM 1767 O O . ARG A 1 224 ? 13.599 18.531 -3.494 1.00 80.62 224 ARG A O 1
ATOM 1774 N N . GLN A 1 225 ? 15.380 17.372 -2.807 1.00 84.00 225 GLN A N 1
ATOM 1775 C CA . GLN A 1 225 ? 14.636 16.415 -1.970 1.00 84.00 225 GLN A CA 1
ATOM 1776 C C . GLN A 1 225 ? 13.631 17.068 -1.010 1.00 84.00 225 GLN A C 1
ATOM 1778 O O . GLN A 1 225 ? 12.524 16.564 -0.855 1.00 84.00 225 GLN A O 1
ATOM 1783 N N . HIS A 1 226 ? 13.995 18.191 -0.384 1.00 82.88 226 HIS A N 1
ATOM 1784 C CA . HIS A 1 226 ? 13.099 18.927 0.514 1.00 82.88 226 HIS A CA 1
ATOM 1785 C C . HIS A 1 226 ? 11.844 19.443 -0.204 1.00 82.88 226 HIS A C 1
ATOM 1787 O O . HIS A 1 226 ? 10.767 19.385 0.376 1.00 82.88 226 HIS A O 1
ATOM 1793 N N . VAL A 1 227 ? 11.962 19.853 -1.473 1.00 85.19 227 VAL A N 1
ATOM 1794 C CA . VAL A 1 227 ? 10.836 20.315 -2.300 1.00 85.19 227 VAL A CA 1
ATOM 1795 C C . VAL A 1 227 ? 9.904 19.156 -2.652 1.00 85.19 227 VAL A C 1
ATOM 1797 O O . VAL A 1 227 ? 8.692 19.326 -2.647 1.00 85.19 227 VAL A O 1
ATOM 1800 N N . TYR A 1 228 ? 10.444 17.962 -2.917 1.00 87.50 228 TYR A N 1
ATOM 1801 C CA . TYR A 1 228 ? 9.618 16.774 -3.159 1.00 87.50 228 TYR A CA 1
ATOM 1802 C C . TYR A 1 228 ? 8.854 16.334 -1.908 1.00 87.50 228 TYR A C 1
ATOM 1804 O O . TYR A 1 228 ? 7.654 16.100 -1.996 1.00 87.50 228 TYR A O 1
ATOM 1812 N N . ARG A 1 229 ? 9.507 16.31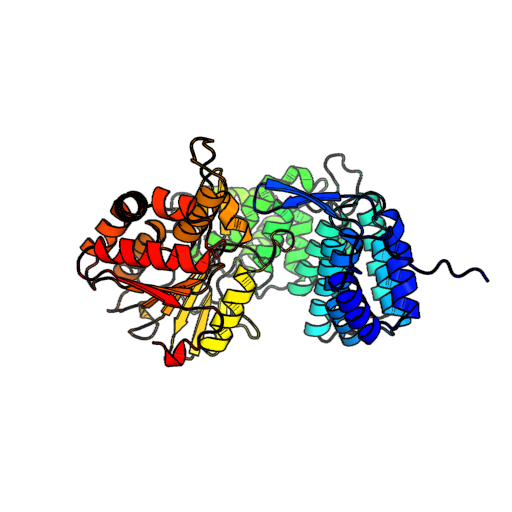4 -0.736 1.00 84.88 229 ARG A N 1
ATOM 1813 C CA . ARG A 1 229 ? 8.808 16.075 0.541 1.00 84.88 229 ARG A CA 1
ATOM 1814 C C . ARG A 1 229 ? 7.720 17.115 0.771 1.00 84.88 229 ARG A C 1
ATOM 1816 O O . ARG A 1 229 ? 6.610 16.782 1.152 1.00 84.88 229 ARG A O 1
ATOM 1823 N N . ALA A 1 230 ? 8.029 18.379 0.503 1.00 83.75 230 ALA A N 1
ATOM 1824 C CA . ALA A 1 230 ? 7.061 19.451 0.630 1.00 83.75 230 ALA A CA 1
ATOM 1825 C C . ALA A 1 230 ? 5.860 19.270 -0.313 1.00 83.75 230 ALA A C 1
ATOM 1827 O O . ALA A 1 230 ? 4.716 19.444 0.099 1.00 83.75 230 ALA A O 1
ATOM 1828 N N . LEU A 1 231 ? 6.112 18.875 -1.562 1.00 87.56 231 LEU A N 1
ATOM 1829 C CA . LEU A 1 231 ? 5.076 18.574 -2.544 1.00 87.56 231 LEU A CA 1
ATOM 1830 C C . LEU A 1 231 ? 4.190 17.403 -2.095 1.00 87.56 231 LEU A C 1
ATOM 1832 O O . LEU A 1 231 ? 2.970 17.513 -2.177 1.00 87.56 231 LEU A O 1
ATOM 1836 N N . GLU A 1 232 ? 4.786 16.320 -1.596 1.00 87.44 232 GLU A N 1
ATOM 1837 C CA . GLU A 1 232 ? 4.070 15.172 -1.029 1.00 87.44 232 GLU A CA 1
ATOM 1838 C C . GLU A 1 232 ? 3.119 15.610 0.100 1.00 87.44 232 GLU A C 1
ATOM 1840 O O . GLU A 1 232 ? 1.917 15.352 0.032 1.00 87.44 232 GLU A O 1
ATOM 1845 N N . GLU A 1 233 ? 3.623 16.346 1.095 1.00 81.94 233 GLU A N 1
ATOM 1846 C CA . GLU A 1 233 ? 2.820 16.854 2.219 1.00 81.94 233 GLU A CA 1
ATOM 1847 C C . GLU A 1 233 ? 1.657 17.745 1.739 1.00 81.94 233 GLU A C 1
ATOM 1849 O O . GLU A 1 233 ? 0.533 17.660 2.250 1.00 81.94 233 GLU A O 1
ATOM 1854 N N . LEU A 1 234 ? 1.890 18.575 0.712 1.00 82.00 234 LEU A N 1
ATOM 1855 C CA . LEU A 1 234 ? 0.841 19.401 0.111 1.00 82.00 234 LEU A CA 1
ATOM 1856 C C . LEU A 1 234 ? -0.244 18.562 -0.572 1.00 82.00 234 LEU A C 1
ATOM 1858 O O . LEU A 1 234 ? -1.429 18.887 -0.461 1.00 82.00 234 LEU A O 1
ATOM 1862 N N . ILE A 1 235 ? 0.142 17.499 -1.277 1.00 84.69 235 ILE A N 1
ATOM 1863 C CA . ILE A 1 235 ? -0.788 16.603 -1.972 1.00 84.69 235 ILE A CA 1
ATOM 1864 C C . ILE A 1 235 ? -1.634 15.829 -0.960 1.00 84.69 235 ILE A C 1
ATOM 1866 O O . ILE A 1 235 ? -2.857 15.787 -1.099 1.00 84.69 235 ILE A O 1
ATOM 1870 N N . ILE A 1 236 ? -0.999 15.244 0.057 1.00 80.56 236 ILE A N 1
ATOM 1871 C CA . ILE A 1 236 ? -1.669 14.363 1.018 1.00 80.56 236 ILE A CA 1
ATOM 1872 C C . ILE A 1 236 ? -2.532 15.172 1.985 1.00 80.56 236 ILE A C 1
ATOM 1874 O O . ILE A 1 236 ? -3.704 14.853 2.173 1.00 80.56 236 ILE A O 1
ATOM 1878 N N . PHE A 1 237 ? -1.988 16.222 2.601 1.00 75.50 237 PHE A N 1
ATOM 1879 C CA . PHE A 1 237 ? -2.652 16.881 3.725 1.00 75.50 237 PHE A CA 1
ATOM 1880 C C . PHE A 1 237 ? -3.227 18.245 3.357 1.00 75.50 237 PHE A C 1
ATOM 1882 O O . PHE A 1 237 ? -4.389 18.514 3.669 1.00 75.50 237 PHE A O 1
ATOM 1889 N N . ALA A 1 238 ? -2.480 19.107 2.662 1.00 68.31 238 ALA A N 1
ATOM 1890 C CA . ALA A 1 238 ? -2.944 20.476 2.406 1.00 68.31 238 ALA A CA 1
ATOM 1891 C C . ALA A 1 238 ? -4.073 20.546 1.362 1.00 68.31 238 ALA A C 1
ATOM 1893 O O . ALA A 1 238 ? -5.021 21.312 1.530 1.00 68.31 238 ALA A O 1
ATOM 1894 N N . SER A 1 239 ? -4.028 19.728 0.309 1.00 67.62 239 SER A N 1
ATOM 1895 C CA . SER A 1 239 ? -5.065 19.688 -0.733 1.00 67.62 239 SER A CA 1
ATOM 1896 C C . SER A 1 239 ? -6.453 19.356 -0.146 1.00 67.62 239 SER A C 1
ATOM 1898 O O . SER A 1 239 ? -7.371 20.177 -0.296 1.00 67.62 239 SER A O 1
ATOM 1900 N N . PRO A 1 240 ? -6.624 18.258 0.618 1.00 62.78 240 PRO A N 1
ATOM 1901 C CA . PRO A 1 240 ? -7.885 17.975 1.308 1.00 62.78 240 PRO A CA 1
ATOM 1902 C C . PRO A 1 240 ? -8.293 19.067 2.306 1.00 62.78 240 PRO A C 1
ATOM 1904 O O . PRO A 1 240 ? -9.482 19.380 2.419 1.00 62.78 240 PRO A O 1
ATOM 1907 N N . SER A 1 241 ? -7.319 19.690 2.980 1.00 60.28 241 SER A N 1
ATOM 1908 C CA . SER A 1 241 ? -7.551 20.778 3.941 1.00 60.28 241 SER A CA 1
ATOM 1909 C C . SER A 1 241 ? -8.118 22.042 3.320 1.00 60.28 241 SER A C 1
ATOM 1911 O O . SER A 1 241 ? -9.083 22.622 3.823 1.00 60.28 241 SER A O 1
ATOM 1913 N N . ASN A 1 242 ? -7.533 22.444 2.198 1.00 60.09 242 ASN A N 1
ATOM 1914 C CA . ASN A 1 242 ? -7.809 23.708 1.530 1.00 60.09 242 ASN A CA 1
ATOM 1915 C C . ASN A 1 242 ? -8.944 23.611 0.515 1.00 60.09 242 ASN A C 1
ATOM 1917 O O . ASN A 1 242 ? -9.252 24.589 -0.164 1.00 60.09 242 ASN A O 1
ATOM 1921 N N . ARG A 1 243 ? -9.620 22.456 0.459 1.00 66.19 243 ARG A N 1
ATOM 1922 C CA . ARG A 1 243 ? -10.733 22.180 -0.458 1.00 66.19 243 ARG A CA 1
ATOM 1923 C C . ARG A 1 243 ? -10.329 22.224 -1.930 1.00 66.19 243 ARG A C 1
ATOM 1925 O O . ARG A 1 243 ? -11.169 22.502 -2.785 1.00 66.19 243 ARG A O 1
ATOM 1932 N N . THR A 1 244 ? -9.071 21.914 -2.203 1.00 73.44 244 THR A N 1
ATOM 1933 C CA . THR A 1 244 ? -8.480 21.922 -3.538 1.00 73.44 244 THR A CA 1
ATOM 1934 C C . THR A 1 244 ? -8.217 20.478 -3.924 1.00 73.44 244 THR A C 1
ATOM 1936 O O . THR A 1 244 ? -7.636 19.734 -3.145 1.00 73.44 244 THR A O 1
ATOM 1939 N N . THR A 1 245 ? -8.639 20.032 -5.099 1.00 78.38 245 THR A N 1
ATOM 1940 C CA . THR A 1 245 ? -8.232 18.713 -5.610 1.00 78.38 245 THR A CA 1
ATOM 1941 C C . THR A 1 245 ? -6.732 18.702 -5.935 1.00 78.38 245 THR A C 1
ATOM 1943 O O . THR A 1 245 ? -6.179 19.759 -6.250 1.00 78.38 245 THR A O 1
ATOM 1946 N N . PRO A 1 246 ? -6.057 17.538 -5.943 1.00 84.00 246 PRO A N 1
ATOM 1947 C CA . PRO A 1 246 ? -4.667 17.452 -6.395 1.00 84.00 246 PRO A CA 1
ATOM 1948 C C . PRO A 1 246 ? -4.447 18.090 -7.777 1.00 84.00 246 PRO A C 1
ATOM 1950 O O . PRO A 1 246 ? -3.484 18.818 -7.988 1.00 84.00 246 PRO A O 1
ATOM 1953 N N . GLN A 1 247 ? -5.397 17.914 -8.700 1.00 86.81 247 GLN A N 1
ATOM 1954 C CA . GLN A 1 247 ? -5.389 18.548 -10.021 1.00 86.81 247 GLN A CA 1
ATOM 1955 C C . GLN A 1 247 ? -5.369 20.086 -9.946 1.00 86.81 247 GLN A C 1
ATOM 1957 O O . GLN A 1 247 ? -4.576 20.730 -10.633 1.00 86.81 247 GLN A O 1
ATOM 1962 N N . GLU A 1 248 ? -6.244 20.686 -9.138 1.00 85.06 248 GLU A N 1
ATOM 1963 C CA . GLU A 1 248 ? -6.307 22.144 -8.963 1.00 85.06 248 GLU A CA 1
ATOM 1964 C C . GLU A 1 248 ? -5.049 22.688 -8.270 1.00 85.06 248 GLU A C 1
ATOM 1966 O O . GLU A 1 248 ? -4.552 23.743 -8.666 1.00 85.06 248 GLU A O 1
ATOM 1971 N N . LEU A 1 249 ? -4.500 21.950 -7.295 1.00 85.56 249 LEU A N 1
ATOM 1972 C CA . LEU A 1 249 ? -3.251 22.297 -6.612 1.00 85.56 249 LEU A CA 1
ATOM 1973 C C . LEU A 1 249 ? -2.096 22.370 -7.618 1.00 85.56 249 LEU A C 1
ATOM 1975 O O . LEU A 1 249 ? -1.434 23.403 -7.724 1.00 85.56 249 LEU A O 1
ATOM 1979 N N . LEU A 1 250 ? -1.889 21.303 -8.396 1.00 88.75 250 LEU A N 1
ATOM 1980 C CA . LEU A 1 250 ? -0.806 21.250 -9.377 1.00 88.75 250 LEU A CA 1
ATOM 1981 C C . LEU A 1 250 ? -0.973 22.314 -10.475 1.00 88.75 250 LEU A C 1
ATOM 1983 O O . LEU A 1 250 ? 0.000 22.959 -10.859 1.00 88.75 250 LEU A O 1
ATOM 1987 N N . GLN A 1 251 ? -2.202 22.570 -10.937 1.00 87.88 251 GLN A N 1
ATOM 1988 C CA . GLN A 1 251 ? -2.466 23.636 -11.910 1.00 87.88 251 GLN A CA 1
ATOM 1989 C C . GLN A 1 251 ? -2.153 25.032 -11.342 1.00 87.88 251 GLN A C 1
ATOM 1991 O O . GLN A 1 251 ? -1.621 25.892 -12.053 1.00 87.88 251 GLN A O 1
ATOM 1996 N N . GLY A 1 252 ? -2.468 25.265 -10.064 1.00 83.88 252 GLY A N 1
ATOM 1997 C CA . GLY A 1 252 ? -2.128 26.501 -9.362 1.00 83.88 252 GLY A CA 1
ATOM 1998 C C . GLY A 1 252 ? -0.616 26.701 -9.234 1.00 83.88 252 GLY A C 1
ATOM 1999 O O . GLY A 1 252 ? -0.124 27.810 -9.448 1.00 83.88 252 GLY A O 1
ATOM 2000 N N . LEU A 1 253 ? 0.132 25.632 -8.951 1.00 85.94 253 LEU A N 1
ATOM 2001 C CA . LEU A 1 253 ? 1.597 25.658 -8.917 1.00 85.94 253 LEU A CA 1
ATOM 2002 C C . LEU A 1 253 ? 2.196 25.999 -10.292 1.00 85.94 253 LEU A C 1
ATOM 2004 O O . LEU A 1 253 ? 3.025 26.905 -10.375 1.00 85.94 253 LEU A O 1
ATOM 2008 N N . LEU A 1 254 ? 1.721 25.363 -11.372 1.00 84.31 254 LEU A N 1
ATOM 2009 C CA . LEU A 1 254 ? 2.175 25.670 -12.738 1.00 84.31 254 LEU A CA 1
ATOM 2010 C C . LEU A 1 254 ? 1.912 27.128 -13.126 1.00 84.31 254 LEU A C 1
ATOM 2012 O O . LEU A 1 254 ? 2.806 27.805 -13.626 1.00 84.31 254 LEU A O 1
ATOM 2016 N N . THR A 1 255 ? 0.710 27.636 -12.841 1.00 82.75 255 THR A N 1
ATOM 2017 C CA . THR A 1 255 ? 0.329 29.018 -13.185 1.00 82.75 255 THR A CA 1
ATOM 2018 C C . THR A 1 255 ? 1.228 30.045 -12.482 1.00 82.75 255 THR A C 1
ATOM 2020 O O . THR A 1 255 ? 1.595 31.061 -13.073 1.00 82.75 255 THR A O 1
ATOM 2023 N N . ASN A 1 256 ? 1.625 29.781 -11.230 1.00 75.88 256 ASN A N 1
ATOM 2024 C CA . ASN A 1 256 ? 2.586 30.625 -10.511 1.00 75.88 256 ASN A CA 1
ATOM 2025 C C . ASN A 1 256 ? 3.990 30.570 -11.139 1.00 75.88 256 ASN A C 1
ATOM 2027 O O . ASN A 1 256 ? 4.656 31.603 -11.232 1.00 75.88 256 ASN A O 1
ATOM 2031 N N . GLY A 1 257 ? 4.411 29.390 -11.609 1.00 72.69 257 GLY A N 1
ATOM 2032 C CA . GLY A 1 257 ? 5.665 29.211 -12.344 1.00 72.69 257 GLY A CA 1
ATOM 2033 C C . GLY A 1 257 ? 5.704 29.997 -13.658 1.00 72.69 257 GLY A C 1
ATOM 2034 O O . GLY A 1 257 ? 6.647 30.743 -13.922 1.00 72.69 257 GLY A O 1
ATOM 2035 N N . GLU A 1 258 ? 4.639 29.913 -14.461 1.00 69.19 258 GLU A N 1
ATOM 2036 C CA . GLU A 1 258 ? 4.506 30.649 -15.730 1.00 69.19 258 GLU A CA 1
ATOM 2037 C C . GLU A 1 258 ? 4.480 32.177 -15.540 1.00 69.19 258 GLU A C 1
ATOM 2039 O O . GLU A 1 258 ? 4.912 32.927 -16.418 1.00 69.19 258 GLU A O 1
ATOM 2044 N N . GLY A 1 259 ? 4.028 32.649 -14.373 1.00 62.59 259 GLY A N 1
ATOM 2045 C CA . GLY A 1 259 ? 4.069 34.056 -13.966 1.00 62.59 259 GLY A CA 1
ATOM 2046 C C . GLY A 1 259 ? 5.469 34.597 -13.635 1.00 62.59 259 GLY A C 1
ATOM 2047 O O . GLY A 1 259 ? 5.589 35.775 -13.292 1.00 62.59 259 GLY A O 1
ATOM 2048 N N . GLY A 1 260 ? 6.518 33.770 -13.738 1.00 61.03 260 GLY A N 1
ATOM 2049 C CA . GLY A 1 260 ? 7.913 34.138 -13.475 1.00 61.03 260 GLY A CA 1
ATOM 2050 C C . GLY A 1 260 ? 8.417 33.821 -12.061 1.00 61.03 260 GLY A C 1
ATOM 2051 O O . GLY A 1 260 ? 9.498 34.291 -11.706 1.00 61.03 260 GLY A O 1
ATOM 2052 N N . GLY A 1 261 ? 7.660 33.064 -11.256 1.00 63.50 261 GLY A N 1
ATOM 2053 C CA . GLY A 1 261 ? 8.112 32.528 -9.962 1.00 63.50 261 GLY A CA 1
ATOM 2054 C C . GLY A 1 261 ? 8.800 31.161 -10.090 1.00 63.50 261 GLY A C 1
ATOM 2055 O O . GLY A 1 261 ? 8.581 30.452 -11.069 1.00 63.50 261 GLY A O 1
ATOM 2056 N N . ASP A 1 262 ? 9.622 30.762 -9.110 1.00 79.25 262 ASP A N 1
ATOM 2057 C CA . ASP A 1 262 ? 10.094 29.369 -9.007 1.00 79.25 262 ASP A CA 1
ATOM 2058 C C . ASP A 1 262 ? 8.980 28.516 -8.371 1.00 79.25 262 ASP A C 1
ATOM 2060 O O . ASP A 1 262 ? 8.429 28.867 -7.326 1.00 79.25 262 ASP A O 1
ATOM 2064 N N . ILE A 1 263 ? 8.629 27.392 -9.002 1.00 80.25 263 ILE A N 1
ATOM 2065 C CA . ILE A 1 263 ? 7.633 26.448 -8.470 1.00 80.25 263 ILE A CA 1
ATOM 2066 C C . ILE A 1 263 ? 8.088 25.886 -7.117 1.00 80.25 263 ILE A C 1
ATOM 2068 O O . ILE A 1 263 ? 7.248 25.657 -6.248 1.00 80.25 263 ILE A O 1
ATOM 2072 N N . ALA A 1 264 ? 9.400 25.723 -6.908 1.00 74.88 264 ALA A N 1
ATOM 2073 C CA . ALA A 1 264 ? 9.947 25.321 -5.614 1.00 74.88 264 ALA A CA 1
ATOM 2074 C C . ALA A 1 264 ? 9.633 26.357 -4.519 1.00 74.88 264 ALA A C 1
ATOM 2076 O O . ALA A 1 264 ? 9.121 25.992 -3.463 1.00 74.88 264 ALA A O 1
ATOM 2077 N N . ASP A 1 265 ? 9.821 27.648 -4.810 1.00 75.12 265 ASP A N 1
ATOM 2078 C CA . ASP A 1 265 ? 9.492 28.731 -3.874 1.00 75.12 265 ASP A CA 1
ATOM 2079 C C . ASP A 1 265 ? 7.981 28.794 -3.593 1.00 75.12 265 ASP A C 1
ATOM 2081 O O . ASP A 1 265 ? 7.559 29.102 -2.477 1.00 75.12 265 ASP A O 1
ATOM 2085 N N . ALA A 1 266 ? 7.146 28.497 -4.597 1.00 76.38 266 ALA A N 1
ATOM 2086 C CA . ALA A 1 266 ? 5.700 28.427 -4.416 1.00 76.38 266 ALA A CA 1
ATOM 2087 C C . ALA A 1 266 ? 5.311 27.297 -3.450 1.00 76.38 266 ALA A C 1
ATOM 2089 O O . ALA A 1 266 ? 4.512 27.531 -2.545 1.00 76.38 266 ALA A O 1
ATOM 2090 N N . ILE A 1 267 ? 5.898 26.106 -3.608 1.00 78.31 267 ILE A N 1
ATOM 2091 C CA . ILE A 1 267 ? 5.686 24.947 -2.724 1.00 78.31 267 ILE A CA 1
ATOM 2092 C C . ILE A 1 267 ? 6.077 25.285 -1.276 1.00 78.31 267 ILE A C 1
ATOM 2094 O O . ILE A 1 267 ? 5.268 25.096 -0.364 1.00 78.31 267 ILE A O 1
ATOM 2098 N N . ASP A 1 268 ? 7.264 25.858 -1.068 1.00 69.75 268 ASP A N 1
ATOM 2099 C CA . ASP A 1 268 ? 7.738 26.241 0.269 1.00 69.75 268 ASP A CA 1
ATOM 2100 C C . ASP A 1 268 ? 6.841 27.313 0.908 1.00 69.75 268 ASP A C 1
ATOM 2102 O O . ASP A 1 268 ? 6.519 27.253 2.102 1.00 69.75 268 ASP A O 1
ATOM 2106 N N . LYS A 1 269 ? 6.367 28.274 0.105 1.00 66.81 269 LYS A N 1
ATOM 2107 C CA . LYS A 1 269 ? 5.432 29.303 0.562 1.00 66.81 269 LYS A CA 1
ATOM 2108 C C . LYS A 1 269 ? 4.103 28.701 1.027 1.00 66.81 269 LYS A C 1
ATOM 2110 O O . LYS A 1 269 ? 3.648 29.072 2.111 1.00 66.81 269 LYS A O 1
ATOM 2115 N N . TYR A 1 270 ? 3.520 27.773 0.260 1.00 64.38 270 TYR A N 1
ATOM 2116 C CA . TYR A 1 270 ? 2.263 27.104 0.625 1.00 64.38 270 TYR A CA 1
ATOM 2117 C C . TYR A 1 270 ? 2.365 26.418 1.993 1.00 64.38 270 TYR A C 1
ATOM 2119 O O . TYR A 1 270 ? 1.473 26.571 2.822 1.00 64.38 270 TYR A O 1
ATOM 2127 N N . LEU A 1 271 ? 3.480 25.743 2.287 1.00 61.16 271 LEU A N 1
ATOM 2128 C CA . LEU A 1 271 ? 3.677 25.119 3.598 1.00 61.16 271 LEU A CA 1
ATOM 2129 C C . LEU A 1 271 ? 3.843 26.134 4.733 1.00 61.16 271 LEU A C 1
ATOM 2131 O O . LEU A 1 271 ? 3.314 25.926 5.825 1.00 61.16 271 LEU A O 1
ATOM 2135 N N . SER A 1 272 ? 4.562 27.235 4.496 1.00 58.66 272 SER A N 1
ATOM 2136 C CA . SER A 1 272 ? 4.814 28.250 5.529 1.00 58.66 272 SER A CA 1
ATOM 2137 C C . SER A 1 272 ? 3.555 29.011 5.971 1.00 58.66 272 SER A C 1
ATOM 2139 O O . SER A 1 272 ? 3.449 29.397 7.136 1.00 58.66 272 SER A O 1
ATOM 2141 N N . GLU A 1 273 ? 2.594 29.209 5.062 1.00 55.06 273 GLU A N 1
ATOM 2142 C CA . GLU A 1 273 ? 1.320 29.873 5.358 1.00 55.06 273 GLU A CA 1
ATOM 2143 C C . GLU A 1 273 ? 0.322 28.911 6.043 1.00 55.06 273 GLU A C 1
ATOM 2145 O O . GLU A 1 273 ? -0.448 29.351 6.899 1.00 55.06 273 GLU A O 1
ATOM 2150 N N . ASP A 1 274 ? 0.398 27.600 5.765 1.00 51.31 274 ASP A N 1
ATOM 2151 C CA . ASP A 1 274 ? -0.588 26.604 6.220 1.00 51.31 274 ASP A CA 1
ATOM 2152 C C . ASP A 1 274 ? -0.185 25.769 7.456 1.00 51.31 274 ASP A C 1
ATOM 2154 O O . ASP A 1 274 ? -1.062 25.288 8.183 1.00 51.31 274 ASP A O 1
ATOM 2158 N N . GLN A 1 275 ? 1.109 25.623 7.782 1.00 44.78 275 GLN A N 1
ATOM 2159 C CA . GLN A 1 275 ? 1.555 24.799 8.925 1.00 44.78 275 GLN A CA 1
ATOM 2160 C C . GLN A 1 275 ? 1.035 25.263 10.296 1.00 44.78 275 GLN A C 1
ATOM 2162 O O . GLN A 1 275 ? 1.041 24.486 11.250 1.00 44.78 275 GLN A O 1
ATOM 2167 N N . THR A 1 276 ? 0.528 26.492 10.421 1.00 41.84 276 THR A N 1
ATOM 2168 C CA . THR A 1 276 ? -0.045 26.972 11.691 1.00 41.84 276 THR A CA 1
ATOM 2169 C C . THR A 1 276 ? -1.383 26.317 12.061 1.00 41.84 276 THR A C 1
ATOM 2171 O O . THR A 1 276 ? -1.815 26.480 13.199 1.00 41.84 276 THR A O 1
ATOM 2174 N N . ASN A 1 277 ? -2.024 25.555 11.161 1.00 42.66 277 ASN A N 1
ATOM 2175 C CA . ASN A 1 277 ? -3.368 25.000 11.386 1.00 42.66 277 ASN A CA 1
ATOM 2176 C C . ASN A 1 277 ? -3.511 23.479 11.164 1.00 42.66 277 ASN A C 1
ATOM 2178 O O . ASN A 1 277 ? -4.611 22.961 11.360 1.00 42.66 277 ASN A O 1
ATOM 2182 N N . LEU A 1 278 ? -2.461 22.761 10.743 1.00 46.16 278 LEU A N 1
ATOM 2183 C CA . LEU A 1 278 ? -2.636 21.446 10.107 1.00 46.16 278 LEU A CA 1
ATOM 2184 C C . LEU A 1 278 ? -2.299 20.208 10.941 1.00 46.16 278 LEU A C 1
ATOM 2186 O O . LEU A 1 278 ? -2.788 19.152 10.585 1.00 46.16 278 LEU A O 1
ATOM 2190 N N . LEU A 1 279 ? -1.546 20.257 12.039 1.00 45.50 279 LEU A N 1
ATOM 2191 C CA . LEU A 1 279 ? -1.232 19.036 12.804 1.00 45.50 279 LEU A CA 1
ATOM 2192 C C . LEU A 1 279 ? -1.576 19.219 14.283 1.00 45.50 279 LEU A C 1
ATOM 2194 O O . LEU A 1 279 ? -1.067 20.119 14.947 1.00 45.50 279 LEU A O 1
ATOM 2198 N N . GLY A 1 280 ? -2.473 18.372 14.791 1.00 46.53 280 GLY A N 1
ATOM 2199 C CA . GLY A 1 280 ? -2.711 18.221 16.224 1.00 46.53 280 GLY A CA 1
ATOM 2200 C C . GLY A 1 280 ? -1.599 17.425 16.908 1.00 46.53 280 GLY A C 1
ATOM 2201 O O . GLY A 1 280 ? -0.822 16.744 16.244 1.00 46.53 280 GLY A O 1
ATOM 2202 N N . GLU A 1 281 ? -1.565 17.448 18.244 1.00 41.47 281 GLU A N 1
ATOM 2203 C CA . GLU A 1 281 ? -0.533 16.789 19.075 1.00 41.47 281 GLU A CA 1
ATOM 2204 C C . GLU A 1 281 ? -0.363 15.274 18.814 1.00 41.47 281 GLU A C 1
ATOM 2206 O O . GLU A 1 281 ? 0.669 14.705 19.159 1.00 41.47 281 GLU A O 1
ATOM 2211 N N . ASN A 1 282 ? -1.330 14.630 18.150 1.00 48.41 282 ASN A N 1
ATOM 2212 C CA . ASN A 1 282 ? -1.344 13.190 17.872 1.00 48.41 282 ASN A CA 1
ATOM 2213 C C . ASN A 1 282 ? -1.029 12.815 16.407 1.00 48.41 282 ASN A C 1
ATOM 2215 O O . ASN A 1 282 ? -1.295 11.684 16.016 1.00 48.41 282 ASN A O 1
ATOM 2219 N N . GLY A 1 283 ? -0.525 13.736 15.575 1.00 47.97 283 GLY A N 1
ATOM 2220 C CA . GLY A 1 283 ? -0.284 13.465 14.141 1.00 47.97 283 GLY A CA 1
ATOM 2221 C C . GLY A 1 283 ? -1.557 13.473 13.282 1.00 47.97 283 GLY A C 1
ATOM 2222 O O . GLY A 1 283 ? -1.540 13.145 12.100 1.00 47.97 283 GLY A O 1
ATOM 2223 N N . MET A 1 284 ? -2.685 13.884 13.865 1.00 49.03 284 MET A N 1
ATOM 2224 C CA . MET A 1 284 ? -3.956 14.023 13.162 1.00 49.03 284 MET A CA 1
ATOM 2225 C C . MET A 1 284 ? -4.125 15.427 12.595 1.00 49.03 284 MET A C 1
ATOM 2227 O O . MET A 1 284 ? -3.978 16.416 13.320 1.00 49.03 284 MET A O 1
ATOM 2231 N N . VAL A 1 285 ? -4.551 15.521 11.335 1.00 52.03 285 VAL A N 1
ATOM 2232 C CA . VAL A 1 285 ? -4.929 16.810 10.753 1.00 52.03 285 VAL A CA 1
ATOM 2233 C C . VAL A 1 285 ? -6.262 17.292 11.332 1.00 52.03 285 VAL A C 1
ATOM 2235 O O . VAL A 1 285 ? -7.300 16.633 11.205 1.00 52.03 285 VAL A O 1
ATOM 2238 N N . ILE A 1 286 ? -6.247 18.441 12.020 1.00 49.50 286 ILE A N 1
ATOM 2239 C CA . ILE A 1 286 ? -7.420 18.985 12.718 1.00 49.50 286 ILE A CA 1
ATOM 2240 C C . ILE A 1 286 ? -8.288 19.779 11.741 1.00 49.50 286 ILE A C 1
ATOM 2242 O O . ILE A 1 286 ? -7.999 20.921 11.401 1.00 49.50 286 ILE A O 1
ATOM 2246 N N . TYR A 1 287 ? -9.433 19.210 11.371 1.00 50.72 287 TYR A N 1
ATOM 2247 C CA . TYR A 1 287 ? -10.425 19.910 10.554 1.00 50.72 287 TYR A CA 1
ATOM 2248 C C . TYR A 1 287 ? -11.668 20.378 11.322 1.00 50.72 287 TYR A C 1
ATOM 2250 O O . TYR A 1 287 ? -12.086 19.728 12.281 1.00 50.72 287 TYR A O 1
ATOM 2258 N N . LYS A 1 288 ? -12.325 21.444 10.831 1.00 44.97 288 LYS A N 1
ATOM 2259 C CA . LYS A 1 288 ? -13.635 21.930 11.319 1.00 44.97 288 LYS A CA 1
ATOM 2260 C C . LYS A 1 288 ? -14.756 20.910 11.050 1.00 44.97 288 LYS A C 1
ATOM 2262 O O . LYS A 1 288 ? -14.801 20.323 9.973 1.00 44.97 288 LYS A O 1
ATOM 2267 N N . VAL A 1 289 ? -15.646 20.704 12.019 1.00 42.56 289 VAL A N 1
ATOM 2268 C CA . VAL A 1 289 ? -16.765 19.737 11.984 1.00 42.56 289 VAL A CA 1
ATOM 2269 C C . VAL A 1 289 ? -17.895 20.204 11.043 1.00 42.56 289 VAL A C 1
ATOM 2271 O O . VAL A 1 289 ? -18.208 21.393 11.026 1.00 42.56 289 VAL A O 1
ATOM 2274 N N . GLY A 1 290 ? -18.528 19.279 10.298 1.00 43.38 290 GLY A N 1
ATOM 2275 C CA . GLY A 1 290 ? -19.810 19.509 9.602 1.00 43.38 290 GLY A CA 1
ATOM 2276 C C . GLY A 1 290 ? -19.782 19.800 8.090 1.00 43.38 290 GLY A C 1
ATOM 2277 O O . GLY A 1 290 ? -20.788 20.265 7.554 1.00 43.38 290 GLY A O 1
ATOM 2278 N N . GLU A 1 291 ? -18.680 19.549 7.377 1.00 51.59 291 GLU A N 1
ATOM 2279 C CA . GLU A 1 291 ? -18.582 19.824 5.928 1.00 51.59 291 GLU A CA 1
ATOM 2280 C C . GLU A 1 291 ? -18.728 18.566 5.055 1.00 51.59 291 GLU A C 1
ATOM 2282 O O . GLU A 1 291 ? -18.283 17.480 5.414 1.00 51.59 291 GLU A O 1
ATOM 2287 N N . GLU A 1 292 ? -19.342 18.716 3.876 1.00 50.16 292 GLU A N 1
ATOM 2288 C CA . GLU A 1 292 ? -19.639 17.627 2.935 1.00 50.16 292 GLU A CA 1
ATOM 2289 C C . GLU A 1 292 ? -18.355 17.142 2.225 1.00 50.16 292 GLU A C 1
ATOM 2291 O O . GLU A 1 292 ? -17.878 17.747 1.261 1.00 50.16 292 GLU A O 1
ATOM 2296 N N . ARG A 1 293 ? -17.746 16.070 2.755 1.00 59.75 293 ARG A N 1
ATOM 2297 C CA . ARG A 1 293 ? -16.393 15.602 2.383 1.00 59.75 293 ARG A CA 1
ATOM 2298 C C . ARG A 1 293 ? -16.327 14.373 1.490 1.00 59.75 293 ARG A C 1
ATOM 2300 O O . ARG A 1 293 ? -15.242 14.038 1.024 1.00 59.75 293 ARG A O 1
ATOM 2307 N N . GLU A 1 294 ? -17.458 13.748 1.177 1.00 60.66 294 GLU A N 1
ATOM 2308 C CA . GLU A 1 294 ? -17.477 12.611 0.246 1.00 60.66 294 GLU A CA 1
ATOM 2309 C C . GLU A 1 294 ? -16.892 12.954 -1.131 1.00 60.66 294 GLU A C 1
ATOM 2311 O O . GLU A 1 294 ? -16.354 12.075 -1.797 1.00 60.66 294 GLU A O 1
ATOM 2316 N N . LYS A 1 295 ? -16.947 14.223 -1.560 1.00 61.66 295 LYS A N 1
ATOM 2317 C CA . LYS A 1 295 ? -16.412 14.644 -2.864 1.00 61.66 295 LYS A CA 1
ATOM 2318 C C . LYS A 1 295 ? -14.891 14.491 -3.006 1.00 61.66 295 LYS A C 1
ATOM 2320 O O . LYS A 1 295 ? -14.404 14.527 -4.129 1.00 61.66 295 LYS A O 1
ATOM 2325 N N . TYR A 1 296 ? -14.154 14.346 -1.901 1.00 69.62 296 TYR A N 1
ATOM 2326 C CA . TYR A 1 296 ? -12.697 14.160 -1.923 1.00 69.62 296 TYR A CA 1
ATOM 2327 C C . TYR A 1 296 ? -12.283 12.686 -1.934 1.00 69.62 296 TYR A C 1
ATOM 2329 O O . TYR A 1 296 ? -11.119 12.393 -2.176 1.00 69.62 296 TYR A O 1
ATOM 2337 N N . PHE A 1 297 ? -13.225 11.763 -1.715 1.00 82.06 297 PHE A N 1
ATOM 2338 C CA . PHE A 1 297 ? -12.969 10.336 -1.865 1.00 82.06 297 PHE A CA 1
ATOM 2339 C C . PHE A 1 297 ? -13.030 9.980 -3.341 1.00 82.06 297 PHE A C 1
ATOM 2341 O O . PHE A 1 297 ? -14.103 9.950 -3.954 1.00 82.06 297 PHE A O 1
ATOM 2348 N N . ILE A 1 298 ? -11.863 9.696 -3.907 1.00 86.56 298 ILE A N 1
ATOM 2349 C CA . ILE A 1 298 ? -11.731 9.343 -5.315 1.00 86.56 298 ILE A CA 1
ATOM 2350 C C . ILE A 1 298 ? -12.489 8.025 -5.561 1.00 86.56 298 ILE A C 1
ATOM 2352 O O . ILE A 1 298 ? -12.206 7.026 -4.896 1.00 86.56 298 ILE A O 1
ATOM 2356 N N . PRO A 1 299 ? -13.488 7.986 -6.462 1.00 89.00 299 PRO A N 1
ATOM 2357 C CA . PRO A 1 299 ? -14.208 6.754 -6.760 1.00 89.00 299 PRO A CA 1
ATOM 2358 C C . PRO A 1 299 ? -13.313 5.793 -7.545 1.00 89.00 299 PRO A C 1
ATOM 2360 O O . PRO A 1 299 ? -12.692 6.185 -8.533 1.00 89.00 299 PRO A O 1
ATOM 2363 N N . ARG A 1 300 ? -13.274 4.527 -7.122 1.00 87.50 300 ARG A N 1
ATOM 2364 C CA . ARG A 1 300 ? -12.435 3.485 -7.723 1.00 87.50 300 ARG A CA 1
ATOM 2365 C C . ARG A 1 300 ? -13.145 2.146 -7.871 1.00 87.50 300 ARG A C 1
ATOM 2367 O O . ARG A 1 300 ? -14.201 1.902 -7.290 1.00 87.50 300 ARG A O 1
ATOM 2374 N N . SER A 1 301 ? -12.521 1.279 -8.661 1.00 85.62 301 SER A N 1
ATOM 2375 C CA . SER A 1 301 ? -12.867 -0.128 -8.860 1.00 85.62 301 SER A CA 1
ATOM 2376 C C . SER A 1 301 ? -11.650 -1.016 -8.597 1.00 85.62 301 SER A C 1
ATOM 2378 O O . SER A 1 301 ? -10.521 -0.532 -8.649 1.00 85.62 301 SER A O 1
ATOM 2380 N N . GLY A 1 302 ? -11.878 -2.314 -8.382 1.00 86.31 302 GLY A N 1
ATOM 2381 C CA . GLY A 1 302 ? -10.819 -3.299 -8.153 1.00 86.31 302 GLY A CA 1
ATOM 2382 C C . GLY A 1 302 ? -10.715 -3.766 -6.700 1.00 86.31 302 GLY A C 1
ATOM 2383 O O . GLY A 1 302 ? -11.713 -4.167 -6.091 1.00 86.31 302 GLY A O 1
ATOM 2384 N N . ARG A 1 303 ? -9.487 -3.783 -6.187 1.00 90.06 303 ARG A N 1
ATOM 2385 C CA . ARG A 1 303 ? -9.134 -4.253 -4.844 1.00 90.06 303 ARG A CA 1
ATOM 2386 C C . ARG A 1 303 ? -8.830 -3.075 -3.924 1.00 90.06 303 ARG A C 1
ATOM 2388 O O . ARG A 1 303 ? -8.560 -1.977 -4.410 1.00 90.06 303 ARG A O 1
ATOM 2395 N N . LEU A 1 304 ? -8.881 -3.301 -2.614 1.00 91.56 304 LEU A N 1
ATOM 2396 C CA . LEU A 1 304 ? -8.288 -2.369 -1.659 1.00 91.56 304 LEU A CA 1
ATOM 2397 C C . LEU A 1 304 ? -6.766 -2.384 -1.806 1.00 91.56 304 LEU A C 1
ATOM 2399 O O . LEU A 1 304 ? -6.151 -3.428 -2.004 1.00 91.56 304 LEU A O 1
ATOM 2403 N N . GLU A 1 305 ? -6.175 -1.204 -1.712 1.00 88.00 305 GLU A N 1
ATOM 2404 C CA . GLU A 1 305 ? -4.736 -0.977 -1.793 1.00 88.00 305 GLU A CA 1
ATOM 2405 C C . GLU A 1 305 ? -4.320 0.137 -0.831 1.00 88.00 305 GLU A C 1
ATOM 2407 O O . GLU A 1 305 ? -5.137 0.990 -0.455 1.00 88.00 305 GLU A O 1
ATOM 2412 N N . HIS A 1 306 ? -3.045 0.150 -0.452 1.00 86.75 306 HIS A N 1
ATOM 2413 C CA . HIS A 1 306 ? -2.467 1.309 0.215 1.00 86.75 306 HIS A CA 1
ATOM 2414 C C . HIS A 1 306 ? -2.370 2.473 -0.780 1.00 86.75 306 HIS A C 1
ATOM 2416 O O . HIS A 1 306 ? -1.945 2.300 -1.925 1.00 86.75 306 HIS A O 1
ATOM 2422 N N . ALA A 1 307 ? -2.829 3.650 -0.366 1.00 86.62 307 ALA A N 1
ATOM 2423 C CA . ALA A 1 307 ? -2.724 4.867 -1.153 1.00 86.62 307 ALA A CA 1
ATOM 2424 C C . ALA A 1 307 ? -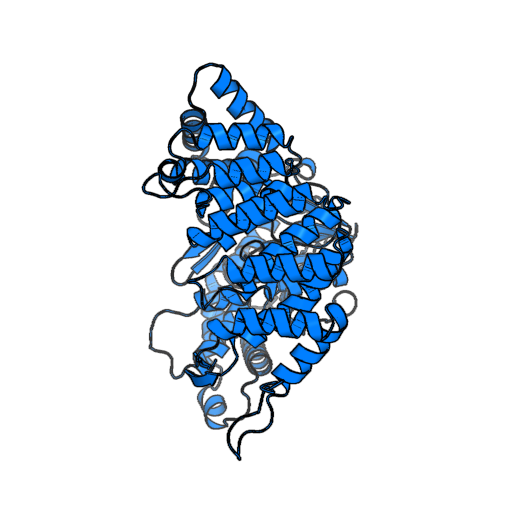2.648 6.077 -0.228 1.00 86.62 307 ALA A C 1
ATOM 2426 O O . ALA A 1 307 ? -3.294 6.101 0.816 1.00 86.62 307 ALA A O 1
ATOM 2427 N N . ALA A 1 308 ? -1.911 7.106 -0.640 1.00 85.75 308 ALA A N 1
ATOM 2428 C CA . ALA A 1 308 ? -1.766 8.305 0.176 1.00 85.75 308 ALA A CA 1
ATOM 2429 C C . ALA A 1 308 ? -3.029 9.183 0.183 1.00 85.75 308 ALA A C 1
ATOM 2431 O O . ALA A 1 308 ? -3.328 9.853 1.168 1.00 85.75 308 ALA A O 1
ATOM 2432 N N . LEU A 1 309 ? -3.793 9.174 -0.910 1.00 86.31 309 LEU A N 1
ATOM 2433 C CA . LEU A 1 309 ? -5.031 9.939 -1.036 1.00 86.31 309 LEU A CA 1
ATOM 2434 C C . LEU A 1 309 ? -6.256 9.095 -0.655 1.00 86.31 309 LEU A C 1
ATOM 2436 O O . LEU A 1 309 ? -6.271 7.884 -0.889 1.00 86.31 309 LEU A O 1
ATOM 2440 N N . PRO A 1 310 ? -7.320 9.725 -0.129 1.00 88.06 310 PRO A N 1
ATOM 2441 C CA . PRO A 1 310 ? -8.526 9.018 0.259 1.00 88.06 310 PRO A CA 1
ATOM 2442 C C . PRO A 1 310 ? -9.319 8.579 -0.978 1.00 88.06 310 PRO A C 1
ATOM 2444 O O . PRO A 1 310 ? -9.481 9.321 -1.954 1.00 88.06 310 PRO A O 1
ATOM 2447 N N . TYR A 1 311 ? -9.866 7.367 -0.933 1.00 89.94 311 TYR A N 1
ATOM 2448 C CA . TYR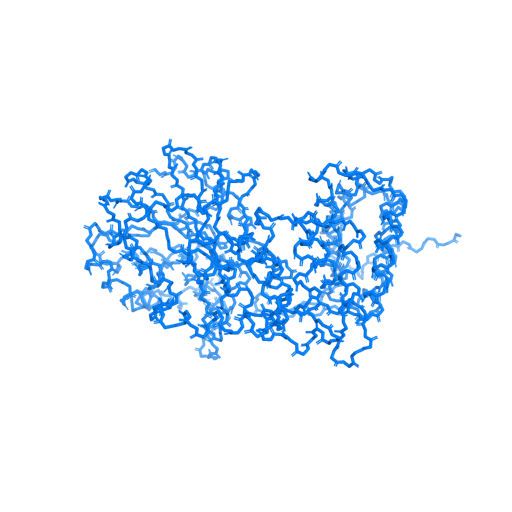 A 1 311 ? -10.644 6.796 -2.033 1.00 89.94 311 TYR A CA 1
ATOM 2449 C C . TYR A 1 311 ? -11.786 5.922 -1.535 1.00 89.94 311 TYR A C 1
ATOM 2451 O O . TYR A 1 311 ? -11.780 5.444 -0.401 1.00 89.94 311 TYR A O 1
ATOM 2459 N N . ARG A 1 312 ? -12.778 5.702 -2.400 1.00 92.44 312 ARG A N 1
ATOM 2460 C CA . ARG A 1 312 ? -13.909 4.819 -2.113 1.00 92.44 312 ARG A CA 1
ATOM 2461 C C . ARG A 1 312 ? -14.133 3.788 -3.203 1.00 92.44 312 ARG A C 1
ATOM 2463 O O . ARG A 1 312 ? -13.959 4.079 -4.387 1.00 92.44 312 ARG A O 1
ATOM 2470 N N . ILE A 1 313 ? -14.575 2.606 -2.798 1.00 94.56 313 ILE A N 1
ATOM 2471 C CA . ILE A 1 313 ? -14.809 1.474 -3.691 1.00 94.56 313 ILE A CA 1
ATOM 2472 C C . ILE A 1 313 ? -16.014 0.653 -3.235 1.00 94.56 313 ILE A C 1
ATOM 2474 O O . ILE A 1 313 ? -16.198 0.402 -2.046 1.00 94.56 313 ILE A O 1
ATOM 2478 N N . GLN A 1 314 ? -16.840 0.216 -4.186 1.00 95.06 314 GLN A N 1
ATOM 2479 C CA . GLN A 1 314 ? -17.901 -0.753 -3.913 1.00 95.06 314 GLN A CA 1
ATOM 2480 C C . GLN A 1 314 ? -17.323 -2.165 -3.925 1.00 95.06 314 GLN A C 1
ATOM 2482 O O . GLN A 1 314 ? -16.875 -2.651 -4.965 1.00 95.06 314 GLN A O 1
ATOM 2487 N N . ARG A 1 315 ? -17.331 -2.815 -2.761 1.00 94.31 315 ARG A N 1
ATOM 2488 C CA . ARG A 1 315 ? -16.793 -4.163 -2.562 1.00 94.31 315 ARG A CA 1
ATOM 2489 C C . ARG A 1 315 ? -17.448 -4.794 -1.332 1.00 94.31 315 ARG A C 1
ATOM 2491 O O . ARG A 1 315 ? -17.730 -4.092 -0.366 1.00 94.31 315 ARG A O 1
ATOM 2498 N N . GLY A 1 316 ? -17.733 -6.098 -1.382 1.00 95.31 316 GLY A N 1
ATOM 2499 C CA . GLY A 1 316 ? -18.300 -6.833 -0.239 1.00 95.31 316 GLY A CA 1
ATOM 2500 C C . GLY A 1 316 ? -17.367 -6.827 0.977 1.00 95.31 316 GLY A C 1
ATOM 2501 O O . GLY A 1 316 ? -16.182 -6.521 0.823 1.00 95.31 316 GLY A O 1
ATOM 2502 N N . LEU A 1 317 ? -17.890 -7.154 2.165 1.00 96.06 317 LEU A N 1
ATOM 2503 C CA . LEU A 1 317 ? -17.091 -7.150 3.393 1.00 96.06 317 LEU A CA 1
ATOM 2504 C C . LEU A 1 317 ? -15.971 -8.191 3.304 1.00 96.06 317 LEU A C 1
ATOM 2506 O O . LEU A 1 317 ? -14.805 -7.818 3.330 1.00 96.06 317 LEU A O 1
ATOM 2510 N N . ASP A 1 318 ? -16.304 -9.463 3.083 1.00 94.88 318 ASP A N 1
ATOM 2511 C CA . ASP A 1 318 ? -15.303 -10.542 3.065 1.00 94.88 318 ASP A CA 1
ATOM 2512 C C . ASP A 1 318 ? -14.242 -10.339 1.975 1.00 94.88 318 ASP A C 1
ATOM 2514 O O . ASP A 1 318 ? -13.051 -10.527 2.199 1.00 94.88 318 ASP A O 1
ATOM 2518 N N . ALA A 1 319 ? -14.657 -9.870 0.795 1.00 94.56 319 ALA A N 1
ATOM 2519 C CA . ALA A 1 319 ? -13.736 -9.587 -0.302 1.00 94.56 319 ALA A CA 1
ATOM 2520 C C . ALA A 1 319 ? -12.797 -8.404 0.002 1.00 94.56 319 ALA A C 1
ATOM 2522 O O . ALA A 1 319 ? -11.671 -8.373 -0.492 1.00 94.56 319 ALA A O 1
ATOM 2523 N N . GLY A 1 320 ? -13.263 -7.399 0.749 1.00 95.88 320 GLY A N 1
ATOM 2524 C CA . GLY A 1 320 ? -12.420 -6.290 1.198 1.00 95.88 320 GLY A CA 1
ATOM 2525 C C . GLY A 1 320 ? -11.485 -6.712 2.327 1.00 95.88 320 GLY A C 1
ATOM 2526 O O . GLY A 1 320 ? -10.303 -6.403 2.284 1.00 95.88 320 GLY A O 1
ATOM 2527 N N . VAL A 1 321 ? -11.976 -7.503 3.278 1.00 95.88 321 VAL A N 1
ATOM 2528 C CA . VAL A 1 321 ? -11.170 -8.087 4.357 1.00 95.88 321 VAL A CA 1
ATOM 2529 C C . VAL A 1 321 ? -10.032 -8.928 3.789 1.00 95.88 321 VAL A C 1
ATOM 2531 O O . VAL A 1 321 ? -8.886 -8.719 4.169 1.00 95.88 321 VAL A O 1
ATOM 2534 N N . GLN A 1 322 ? -10.316 -9.790 2.810 1.00 93.94 322 GLN A N 1
ATOM 2535 C CA . GLN A 1 322 ? -9.289 -10.567 2.116 1.00 93.94 322 GLN A CA 1
ATOM 2536 C C . GLN A 1 322 ? -8.224 -9.668 1.464 1.00 93.94 322 GLN A C 1
ATOM 2538 O O . GLN A 1 322 ? -7.037 -9.979 1.523 1.00 93.94 322 GLN A O 1
ATOM 2543 N N . ASP A 1 323 ? -8.618 -8.539 0.862 1.00 93.06 323 ASP A N 1
ATOM 2544 C CA . ASP A 1 323 ? -7.645 -7.586 0.317 1.00 93.06 323 ASP A CA 1
ATOM 2545 C C . ASP A 1 323 ? -6.757 -6.986 1.421 1.00 93.06 323 ASP A C 1
ATOM 2547 O O . ASP A 1 323 ? -5.550 -6.871 1.227 1.00 93.06 323 ASP A O 1
ATOM 2551 N N . LEU A 1 324 ? -7.324 -6.636 2.583 1.00 93.56 324 LEU A N 1
ATOM 2552 C CA . LEU A 1 324 ? -6.553 -6.125 3.723 1.00 93.56 324 LEU A CA 1
ATOM 2553 C C . LEU A 1 324 ? -5.592 -7.182 4.290 1.00 93.56 324 LEU A C 1
ATOM 2555 O O . LEU A 1 324 ? -4.448 -6.862 4.601 1.00 93.56 324 LEU A O 1
ATOM 2559 N N . GLU A 1 325 ? -6.013 -8.445 4.387 1.00 92.12 325 GLU A N 1
ATOM 2560 C CA . GLU A 1 325 ? -5.144 -9.549 4.820 1.00 92.12 325 GLU A CA 1
ATOM 2561 C C . GLU A 1 325 ? -3.963 -9.764 3.864 1.00 92.12 325 GLU A C 1
ATOM 2563 O O . GLU A 1 325 ? -2.844 -10.051 4.296 1.00 92.12 325 GLU A O 1
ATOM 2568 N N . GLU A 1 326 ? -4.189 -9.602 2.559 1.00 87.81 326 GLU A N 1
ATOM 2569 C CA . GLU A 1 326 ? -3.118 -9.661 1.566 1.00 87.81 326 GLU A CA 1
ATOM 2570 C C . GLU A 1 326 ? -2.157 -8.471 1.668 1.00 87.81 326 GLU A C 1
ATOM 2572 O O . GLU A 1 326 ? -0.949 -8.657 1.503 1.00 87.81 326 GLU A O 1
ATOM 2577 N N . LEU A 1 327 ? -2.662 -7.273 1.986 1.00 87.75 327 LEU A N 1
ATOM 2578 C CA . LEU A 1 327 ? -1.828 -6.098 2.253 1.00 87.75 327 LEU A CA 1
ATOM 2579 C C . LEU A 1 327 ? -0.957 -6.286 3.504 1.00 87.75 327 LEU A C 1
ATOM 2581 O O . LEU A 1 327 ? 0.223 -5.949 3.473 1.00 87.75 327 LEU A O 1
ATOM 2585 N N . VAL A 1 328 ? -1.489 -6.884 4.576 1.00 89.12 328 VAL A N 1
ATOM 2586 C CA . VAL A 1 328 ? -0.723 -7.172 5.805 1.00 89.12 328 VAL A CA 1
ATOM 2587 C C . VAL A 1 328 ? 0.492 -8.057 5.540 1.00 89.12 328 VAL A C 1
ATOM 2589 O O . VAL A 1 328 ? 1.550 -7.847 6.131 1.00 89.12 328 VAL A O 1
ATOM 2592 N N . ARG A 1 329 ? 0.340 -9.052 4.662 1.00 83.62 329 ARG A N 1
ATOM 2593 C CA . ARG A 1 329 ? 1.381 -10.042 4.342 1.00 83.62 329 ARG A CA 1
ATOM 2594 C C . ARG A 1 329 ? 2.305 -9.604 3.206 1.00 83.62 329 ARG A C 1
ATOM 2596 O O . ARG A 1 329 ? 3.159 -10.378 2.764 1.00 83.62 329 ARG A O 1
ATOM 2603 N N . ALA A 1 330 ? 2.117 -8.398 2.674 1.00 75.56 330 ALA A N 1
ATOM 2604 C CA . ALA A 1 330 ? 3.016 -7.856 1.673 1.00 75.56 330 ALA A CA 1
ATOM 2605 C C . ALA A 1 330 ? 4.387 -7.561 2.309 1.00 75.56 330 ALA A C 1
ATOM 2607 O O . ALA A 1 330 ? 4.475 -6.998 3.394 1.00 75.56 330 ALA A O 1
ATOM 2608 N N . ARG A 1 331 ? 5.470 -7.944 1.621 1.00 66.12 331 ARG A N 1
ATOM 2609 C CA . ARG A 1 331 ? 6.847 -7.738 2.101 1.00 66.12 331 ARG A CA 1
ATOM 2610 C C . ARG A 1 331 ? 7.362 -6.323 1.833 1.00 66.12 331 ARG A C 1
ATOM 2612 O O . ARG A 1 331 ? 6.989 -5.705 0.848 1.00 66.12 331 ARG A O 1
ATOM 2619 N N . SER A 1 332 ? 8.270 -5.830 2.659 1.00 52.81 332 SER A N 1
ATOM 2620 C CA . SER A 1 332 ? 8.807 -4.459 2.725 1.00 52.81 332 SER A CA 1
ATOM 2621 C C . SER A 1 332 ? 9.548 -4.008 1.470 1.00 52.81 332 SER A C 1
ATOM 2623 O O . SER A 1 332 ? 9.470 -2.838 1.112 1.00 52.81 332 SER A O 1
ATOM 2625 N N . HIS A 1 333 ? 10.171 -4.916 0.714 1.00 53.78 333 HIS A N 1
ATOM 2626 C CA . HIS A 1 333 ? 10.702 -4.595 -0.621 1.00 53.78 333 HIS A CA 1
ATOM 2627 C C . HIS A 1 333 ? 9.593 -4.272 -1.646 1.00 53.78 333 HIS A C 1
ATOM 2629 O O . HIS A 1 333 ? 9.860 -3.829 -2.761 1.00 53.78 333 HIS A O 1
ATOM 2635 N N . ARG A 1 334 ? 8.328 -4.475 -1.266 1.00 51.97 334 ARG A N 1
ATOM 2636 C CA . ARG A 1 334 ? 7.109 -4.133 -2.003 1.00 51.97 334 ARG A CA 1
ATOM 2637 C C . ARG A 1 334 ? 6.480 -2.842 -1.478 1.00 51.97 334 ARG A C 1
ATOM 2639 O O . ARG A 1 334 ? 5.262 -2.713 -1.546 1.00 51.97 334 ARG A O 1
ATOM 2646 N N . TRP A 1 335 ? 7.301 -1.929 -0.963 1.00 46.09 335 TRP A N 1
ATOM 2647 C CA . TRP A 1 335 ? 6.984 -0.724 -0.184 1.00 46.09 335 TRP A CA 1
ATOM 2648 C C . TRP A 1 335 ? 5.795 0.132 -0.671 1.00 46.09 335 TRP A C 1
ATOM 2650 O O . TRP A 1 335 ? 5.087 0.713 0.137 1.00 46.09 335 TRP A O 1
ATOM 2660 N N . GLU A 1 336 ? 5.485 0.106 -1.967 1.00 50.19 336 GLU A N 1
ATOM 2661 C CA . GLU A 1 336 ? 4.243 0.617 -2.586 1.00 50.19 336 GLU A CA 1
ATOM 2662 C C . GLU A 1 336 ? 2.928 0.015 -2.036 1.00 50.19 336 GLU A C 1
ATOM 2664 O O . GLU A 1 336 ? 1.846 0.519 -2.322 1.00 50.19 336 GLU A O 1
ATOM 2669 N N . ALA A 1 337 ? 3.016 -1.102 -1.311 1.00 51.19 337 ALA A N 1
ATOM 2670 C CA . ALA A 1 337 ? 1.903 -1.878 -0.765 1.00 51.19 337 ALA A CA 1
ATOM 2671 C C . ALA A 1 337 ? 2.000 -2.088 0.756 1.00 51.19 337 ALA A C 1
ATOM 2673 O O . ALA A 1 337 ? 1.073 -2.644 1.340 1.00 51.19 337 ALA A O 1
ATOM 2674 N N . VAL A 1 338 ? 3.107 -1.679 1.387 1.00 62.00 338 VAL A N 1
ATOM 2675 C CA . VAL A 1 338 ? 3.371 -1.928 2.809 1.00 62.00 338 VAL A CA 1
ATOM 2676 C C . VAL A 1 338 ? 3.347 -0.610 3.554 1.00 62.00 338 VAL A C 1
ATOM 2678 O O . VAL A 1 338 ? 4.284 0.181 3.490 1.00 62.00 338 VAL A O 1
ATOM 2681 N N . GLY A 1 339 ? 2.270 -0.396 4.292 1.00 73.81 339 GLY A N 1
ATOM 2682 C CA . GLY A 1 339 ? 2.120 0.740 5.177 1.00 73.81 339 GLY A CA 1
ATOM 2683 C C . GLY A 1 339 ? 0.965 0.495 6.125 1.00 73.81 339 GLY A C 1
ATOM 2684 O O . GLY A 1 339 ? 0.005 -0.198 5.787 1.00 73.81 339 GLY A O 1
ATOM 2685 N N . GLU A 1 340 ? 1.068 1.070 7.315 1.00 85.75 340 GLU A N 1
ATOM 2686 C CA . GLU A 1 340 ? -0.095 1.240 8.180 1.00 85.75 340 GLU A CA 1
ATOM 2687 C C . GLU A 1 340 ? -1.210 1.964 7.409 1.00 85.75 340 GLU A C 1
ATOM 2689 O O . GLU A 1 340 ? -0.934 2.786 6.525 1.00 85.75 340 GLU A O 1
ATOM 2694 N N . GLY A 1 341 ? -2.465 1.672 7.737 1.00 89.44 341 GLY A N 1
ATOM 2695 C CA . GLY A 1 341 ? -3.596 2.272 7.039 1.00 89.44 341 GLY A CA 1
ATOM 2696 C C . GLY A 1 341 ? -4.916 2.138 7.782 1.00 89.44 341 GLY A C 1
ATOM 2697 O O . GLY A 1 341 ? -5.099 1.224 8.584 1.00 89.44 341 GLY A O 1
ATOM 2698 N N . MET A 1 342 ? -5.851 3.043 7.492 1.00 91.69 342 MET A N 1
ATOM 2699 C CA . MET A 1 342 ? -7.199 3.028 8.061 1.00 91.69 342 MET A CA 1
ATOM 2700 C C . MET A 1 342 ? -8.259 2.979 6.957 1.00 91.69 342 MET A C 1
ATOM 2702 O O . MET A 1 342 ? -8.254 3.783 6.017 1.00 91.69 342 MET A O 1
ATOM 2706 N N . TRP A 1 343 ? -9.210 2.061 7.108 1.00 93.88 343 TRP A N 1
ATOM 2707 C CA . TRP A 1 343 ? -10.371 1.913 6.238 1.00 93.88 343 TRP A CA 1
ATOM 2708 C C . TRP A 1 343 ? -11.661 1.922 7.045 1.00 93.88 343 TRP A C 1
ATOM 2710 O O . TRP A 1 343 ? -11.703 1.520 8.205 1.00 93.88 343 TRP A O 1
ATOM 2720 N N . ILE A 1 344 ? -12.744 2.353 6.409 1.00 94.31 344 ILE A N 1
ATOM 2721 C CA . ILE A 1 344 ? -14.090 2.275 6.962 1.00 94.31 344 ILE A CA 1
ATOM 2722 C C . ILE A 1 344 ? -14.991 1.579 5.948 1.00 94.31 344 ILE A C 1
ATOM 2724 O O . ILE A 1 344 ? -15.058 1.982 4.789 1.00 94.31 344 ILE A O 1
ATOM 2728 N N . PHE A 1 345 ? -15.702 0.545 6.375 1.00 95.69 345 PHE A N 1
ATOM 2729 C CA . PHE A 1 345 ? -16.739 -0.108 5.594 1.00 95.69 345 PHE A CA 1
ATOM 2730 C C . PHE A 1 345 ? -18.117 0.377 6.047 1.00 95.69 345 PHE A C 1
ATOM 2732 O O . PHE A 1 345 ? -18.417 0.408 7.242 1.00 95.69 345 PHE A O 1
ATOM 2739 N N . ASP A 1 346 ? -18.963 0.742 5.084 1.00 94.12 346 ASP A N 1
ATOM 2740 C CA . ASP A 1 346 ? -20.381 1.024 5.295 1.00 94.12 346 ASP A CA 1
ATOM 2741 C C . ASP A 1 346 ? -21.238 -0.175 4.843 1.00 94.12 346 ASP A C 1
ATOM 2743 O O . ASP A 1 346 ? -21.479 -0.342 3.638 1.00 94.12 346 ASP A O 1
ATOM 2747 N N . PRO A 1 347 ? -21.767 -0.980 5.788 1.00 93.19 347 PRO A N 1
ATOM 2748 C CA . PRO A 1 347 ? -22.610 -2.134 5.483 1.00 93.19 347 PRO A CA 1
ATOM 2749 C C . PRO A 1 347 ? -23.846 -1.812 4.644 1.00 93.19 347 PRO A C 1
ATOM 2751 O O . PRO A 1 347 ? -24.302 -2.650 3.864 1.00 93.19 347 PRO A O 1
ATOM 2754 N N . LYS A 1 348 ? -24.406 -0.602 4.782 1.00 91.56 348 LYS A N 1
ATOM 2755 C CA . LYS A 1 348 ? -25.648 -0.229 4.096 1.00 91.56 348 LYS A CA 1
ATOM 2756 C C . LYS A 1 348 ? -25.437 -0.090 2.593 1.00 91.56 348 LYS A C 1
ATOM 2758 O O . LYS A 1 348 ? -26.301 -0.490 1.813 1.00 91.56 348 LYS A O 1
ATOM 2763 N N . THR A 1 349 ? -24.316 0.503 2.193 1.00 91.44 349 THR A N 1
ATOM 2764 C CA . THR A 1 349 ? -23.995 0.759 0.783 1.00 91.44 349 THR A CA 1
ATOM 2765 C C . THR A 1 349 ? -23.013 -0.252 0.195 1.00 91.44 349 THR A C 1
ATOM 2767 O O . THR A 1 349 ? -22.839 -0.266 -1.022 1.00 91.44 349 THR A O 1
ATOM 2770 N N . LYS A 1 350 ? -22.412 -1.114 1.028 1.00 94.38 350 LYS A N 1
ATOM 2771 C CA . LYS A 1 350 ? -21.306 -2.015 0.662 1.00 94.38 350 LYS A CA 1
ATOM 2772 C C . LYS A 1 350 ? -20.130 -1.248 0.053 1.00 94.38 350 LYS A C 1
ATOM 2774 O O . LYS A 1 350 ? -19.580 -1.627 -0.984 1.00 94.38 350 LYS A O 1
ATOM 2779 N N . THR A 1 351 ? -19.790 -0.134 0.695 1.00 94.38 351 THR A N 1
ATOM 2780 C CA . THR A 1 351 ? -18.728 0.767 0.249 1.00 94.38 351 THR A CA 1
ATOM 2781 C C . THR A 1 351 ? -17.603 0.772 1.266 1.00 94.38 351 THR A C 1
ATOM 2783 O O . THR A 1 351 ? -17.836 0.966 2.457 1.00 94.38 351 THR A O 1
ATOM 2786 N N . TRP A 1 352 ? -16.383 0.591 0.779 1.00 95.06 352 TRP A N 1
ATOM 2787 C CA . TRP A 1 352 ? -15.157 0.797 1.533 1.00 95.06 352 TRP A CA 1
ATOM 2788 C C . TRP A 1 352 ? -14.620 2.199 1.271 1.00 95.06 352 TRP A C 1
ATOM 2790 O O . TRP A 1 352 ? -14.604 2.658 0.128 1.00 95.06 352 TRP A O 1
ATOM 2800 N N . TYR A 1 353 ? -14.149 2.845 2.327 1.00 92.75 353 TYR A N 1
ATOM 2801 C CA . TYR A 1 353 ? -13.553 4.172 2.337 1.00 92.75 353 TYR A CA 1
ATOM 2802 C C . TYR A 1 353 ? -12.140 4.044 2.908 1.00 92.75 353 TYR A C 1
ATOM 2804 O O . TYR A 1 353 ? -11.985 3.761 4.091 1.00 92.75 353 TYR A O 1
ATOM 2812 N N . SER A 1 354 ? -11.111 4.234 2.084 1.00 92.31 354 SER A N 1
ATOM 2813 C CA . SER A 1 354 ? -9.734 4.382 2.565 1.00 92.31 354 SER A CA 1
ATOM 2814 C C . SER A 1 354 ? -9.509 5.821 3.001 1.00 92.31 354 SER A C 1
ATOM 2816 O O . SER A 1 354 ? -9.825 6.746 2.248 1.00 92.31 354 SER A O 1
ATOM 2818 N N . LEU A 1 355 ? -8.954 6.015 4.196 1.00 88.62 355 LEU A N 1
ATOM 2819 C CA . LEU A 1 355 ? -8.680 7.352 4.727 1.00 88.62 355 LEU A CA 1
ATOM 2820 C C . LEU A 1 355 ? -7.396 7.979 4.162 1.00 88.62 355 LEU A C 1
ATOM 2822 O O . LEU A 1 355 ? -7.078 9.124 4.496 1.00 88.62 355 LEU A O 1
ATOM 2826 N N . GLY A 1 356 ? -6.692 7.256 3.287 1.00 87.38 356 GLY A N 1
ATOM 2827 C CA . GLY A 1 356 ? -5.380 7.647 2.795 1.00 87.38 356 GLY A CA 1
ATOM 2828 C C . GLY A 1 356 ? -4.372 7.817 3.933 1.00 87.38 356 GLY A C 1
ATOM 2829 O O . GLY A 1 356 ? -4.594 7.340 5.043 1.00 87.38 356 GLY A O 1
ATOM 2830 N N . GLY A 1 357 ? -3.303 8.561 3.674 1.00 85.00 357 GLY A N 1
ATOM 2831 C CA . GLY A 1 357 ? -2.326 8.953 4.679 1.00 85.00 357 GLY A CA 1
ATOM 2832 C C . GLY A 1 357 ? -0.906 8.478 4.408 1.00 85.00 357 GLY A C 1
ATOM 2833 O O . GLY A 1 357 ? -0.595 7.881 3.379 1.00 85.00 357 GLY A O 1
ATOM 2834 N N . LYS A 1 358 ? -0.036 8.760 5.374 1.00 84.06 358 LYS A N 1
ATOM 2835 C CA . LYS A 1 358 ? 1.398 8.490 5.329 1.00 84.06 358 LYS A CA 1
ATOM 2836 C C . LYS A 1 358 ? 1.833 7.745 6.578 1.00 84.06 358 LYS A C 1
ATOM 2838 O O . LYS A 1 358 ? 1.455 8.109 7.690 1.00 84.06 358 LYS A O 1
ATOM 2843 N N . THR A 1 359 ? 2.636 6.706 6.396 1.00 83.88 359 THR A N 1
ATOM 2844 C CA . THR A 1 359 ? 3.260 5.983 7.505 1.00 83.88 359 THR A CA 1
ATOM 2845 C C . THR A 1 359 ? 4.613 6.607 7.824 1.00 83.88 359 THR A C 1
ATOM 2847 O O . THR A 1 359 ? 5.471 6.731 6.956 1.00 83.88 359 THR A O 1
ATOM 2850 N N . GLU A 1 360 ? 4.812 6.981 9.082 1.00 78.56 360 GLU A N 1
ATOM 2851 C CA . GLU A 1 360 ? 6.072 7.480 9.619 1.00 78.56 360 GLU A CA 1
ATOM 2852 C C . GLU A 1 360 ? 6.681 6.440 10.553 1.00 78.56 360 GLU A C 1
ATOM 2854 O O . GLU A 1 360 ? 6.048 5.966 11.502 1.00 78.56 360 GLU A O 1
ATOM 2859 N N . ILE A 1 361 ? 7.938 6.099 10.285 1.00 74.62 361 ILE A N 1
ATOM 2860 C CA . ILE A 1 361 ? 8.676 5.098 11.046 1.00 74.62 361 ILE A CA 1
ATOM 2861 C C . ILE A 1 361 ? 9.783 5.801 11.828 1.00 74.62 361 ILE A C 1
ATOM 2863 O O . ILE A 1 361 ? 10.671 6.441 11.263 1.00 74.62 361 ILE A O 1
ATOM 2867 N N . HIS A 1 362 ? 9.745 5.642 13.145 1.00 70.81 362 HIS A N 1
ATOM 2868 C CA . HIS A 1 362 ? 10.780 6.078 14.071 1.00 70.81 362 HIS A CA 1
ATOM 2869 C C . HIS A 1 362 ? 11.278 4.877 14.888 1.00 70.81 362 HIS A C 1
ATOM 2871 O O . HIS A 1 362 ? 10.547 3.897 15.052 1.00 70.81 362 HIS A O 1
ATOM 2877 N N . PRO A 1 363 ? 12.502 4.918 15.444 1.00 66.25 363 PRO A N 1
ATOM 2878 C CA . PRO A 1 363 ? 12.964 3.867 16.348 1.00 66.25 363 PRO A CA 1
ATOM 2879 C C . PRO A 1 363 ? 11.960 3.622 17.488 1.00 66.25 363 PRO A C 1
ATOM 2881 O O . PRO A 1 363 ? 11.687 4.524 18.281 1.00 66.25 363 PRO A O 1
ATOM 2884 N N . GLY A 1 364 ? 11.392 2.412 17.549 1.00 65.38 364 GLY A N 1
ATOM 2885 C CA . GLY A 1 364 ? 10.411 2.001 18.560 1.00 65.38 364 GLY A CA 1
ATOM 2886 C C . GLY A 1 364 ? 8.995 2.566 18.387 1.00 65.38 364 GLY A C 1
ATOM 2887 O O . GLY A 1 364 ? 8.183 2.429 19.304 1.00 65.38 364 GLY A O 1
ATOM 2888 N N . LYS A 1 365 ? 8.680 3.222 17.260 1.00 70.56 365 LYS A N 1
ATOM 2889 C CA . LYS A 1 365 ? 7.345 3.776 16.997 1.00 70.56 365 LYS A CA 1
ATOM 2890 C C . LYS A 1 365 ? 7.020 3.783 15.504 1.00 70.56 365 LYS A C 1
ATOM 2892 O O . LYS A 1 365 ? 7.729 4.399 14.715 1.00 70.56 365 LYS A O 1
ATOM 2897 N N . VAL A 1 366 ? 5.878 3.209 15.147 1.00 74.94 366 VAL A N 1
ATOM 2898 C CA . VAL A 1 366 ? 5.254 3.367 13.828 1.00 74.94 366 VAL A CA 1
ATOM 2899 C C . VAL A 1 366 ? 4.008 4.237 14.003 1.00 74.94 366 VAL A C 1
ATOM 2901 O O . VAL A 1 366 ? 3.241 4.032 14.943 1.00 74.94 366 VAL A O 1
ATOM 2904 N N . THR A 1 367 ? 3.846 5.260 13.165 1.00 76.19 367 THR A N 1
ATOM 2905 C CA . THR A 1 367 ? 2.686 6.167 13.187 1.00 76.19 367 THR A CA 1
ATOM 2906 C C . THR A 1 367 ? 2.062 6.217 11.800 1.00 76.19 367 THR A C 1
ATOM 2908 O O . THR A 1 367 ? 2.784 6.230 10.810 1.00 76.19 367 THR A O 1
ATOM 2911 N N . HIS A 1 368 ? 0.736 6.275 11.717 1.00 83.56 368 HIS A N 1
ATOM 2912 C CA . HIS A 1 368 ? 0.032 6.539 10.467 1.00 83.56 368 HIS A CA 1
ATOM 2913 C C . HIS A 1 368 ? -0.733 7.854 10.561 1.00 83.56 368 HIS A C 1
ATOM 2915 O O . HIS A 1 368 ? -1.668 7.984 11.350 1.00 83.56 368 HIS A O 1
ATOM 2921 N N . ASN A 1 369 ? -0.327 8.823 9.748 1.00 80.62 369 ASN A N 1
ATOM 2922 C CA . ASN A 1 369 ? -0.959 10.129 9.650 1.00 80.62 369 ASN A CA 1
ATOM 2923 C C . ASN A 1 369 ? -1.975 10.081 8.509 1.00 80.62 369 ASN A C 1
ATOM 2925 O O . ASN A 1 369 ? -1.591 10.057 7.342 1.00 80.62 369 ASN A O 1
ATOM 2929 N N . PHE A 1 370 ? -3.265 10.058 8.831 1.00 79.00 370 PHE A N 1
ATOM 2930 C CA . PHE A 1 370 ? -4.350 9.933 7.853 1.00 79.00 370 PHE A CA 1
ATOM 2931 C C . PHE A 1 370 ? -5.286 11.141 7.859 1.00 79.00 370 PHE A C 1
ATOM 2933 O O . PHE A 1 370 ? -5.284 11.983 8.765 1.00 79.00 370 PHE A O 1
ATOM 2940 N N . ILE A 1 371 ? -6.129 11.221 6.830 1.00 73.38 371 ILE A N 1
ATOM 2941 C CA . ILE A 1 371 ? -7.109 12.296 6.690 1.00 73.38 371 ILE A CA 1
ATOM 2942 C C . ILE A 1 371 ? -8.384 11.900 7.431 1.00 73.38 371 ILE A C 1
ATOM 2944 O O . ILE A 1 371 ? -9.033 10.903 7.118 1.00 73.38 371 ILE A O 1
ATOM 2948 N N . HIS A 1 372 ? -8.787 12.712 8.409 1.00 70.75 372 HIS A N 1
ATOM 2949 C CA . HIS A 1 372 ? -10.001 12.435 9.170 1.00 70.75 372 HIS A CA 1
ATOM 2950 C C . HIS A 1 372 ? -11.266 12.549 8.303 1.00 70.75 372 HIS A C 1
ATOM 2952 O O . HIS A 1 372 ? -11.494 13.553 7.616 1.00 70.75 372 HIS A O 1
ATOM 2958 N N . PHE A 1 373 ? -12.148 11.561 8.434 1.00 74.69 373 PHE A N 1
ATOM 2959 C CA . PHE A 1 373 ? -13.432 11.483 7.746 1.00 74.69 373 PHE A CA 1
ATOM 2960 C C . PHE A 1 373 ? -14.607 11.748 8.698 1.00 74.69 373 PHE A C 1
ATOM 2962 O O . PHE A 1 373 ? -14.569 11.367 9.864 1.00 74.69 373 PHE A O 1
ATOM 2969 N N . ASP A 1 374 ? -15.653 12.429 8.224 1.00 75.81 374 ASP A N 1
ATOM 2970 C CA . ASP A 1 374 ? -16.878 12.624 9.007 1.00 75.81 374 ASP A CA 1
ATOM 2971 C C . ASP A 1 374 ? -17.781 11.389 8.877 1.00 75.81 374 ASP A C 1
ATOM 2973 O O . ASP A 1 374 ? -18.559 11.258 7.928 1.00 75.81 374 ASP A O 1
ATOM 2977 N N . ALA A 1 375 ? -17.673 10.485 9.851 1.00 77.62 375 ALA A N 1
ATOM 2978 C CA . ALA A 1 375 ? -18.406 9.224 9.876 1.00 77.62 375 ALA A CA 1
ATOM 2979 C C . ALA A 1 375 ? -19.933 9.386 10.026 1.00 77.62 375 ALA A C 1
ATOM 2981 O O . ALA A 1 375 ? -20.661 8.429 9.775 1.00 77.62 375 ALA A O 1
ATOM 2982 N N . SER A 1 376 ? -20.447 10.587 10.333 1.00 76.25 376 SER A N 1
ATOM 2983 C CA . SER A 1 376 ? -21.899 10.843 10.425 1.00 76.25 376 SER A CA 1
ATOM 2984 C C . SER A 1 376 ? -22.654 10.704 9.096 1.00 76.25 376 SER A C 1
ATOM 2986 O O . SER A 1 376 ? -23.884 10.669 9.068 1.00 76.25 376 SER A O 1
ATOM 2988 N N . LYS A 1 377 ? -21.934 10.630 7.970 1.00 76.62 377 LYS A N 1
ATOM 2989 C CA . LYS A 1 377 ? -22.518 10.379 6.642 1.00 76.62 377 LYS A CA 1
ATOM 2990 C C . LYS A 1 377 ? -22.743 8.898 6.342 1.00 76.62 377 LYS A C 1
ATOM 2992 O O . LYS A 1 377 ? -23.428 8.590 5.368 1.00 76.62 377 LYS A O 1
ATOM 2997 N N . LEU A 1 378 ? -22.176 8.005 7.149 1.00 83.69 378 LEU A N 1
ATOM 2998 C CA . LEU A 1 378 ? -22.319 6.564 6.975 1.00 83.69 378 LEU A CA 1
ATOM 2999 C C . LEU A 1 378 ? -23.582 6.051 7.669 1.00 83.69 378 LEU A C 1
ATOM 3001 O O . LEU A 1 378 ? -24.360 6.802 8.258 1.00 83.69 378 LEU A O 1
ATOM 3005 N N . THR A 1 379 ? -23.800 4.740 7.585 1.00 84.31 379 THR A N 1
ATOM 3006 C CA . THR A 1 379 ? -24.778 4.076 8.446 1.00 84.31 379 THR A CA 1
ATOM 3007 C C . THR A 1 379 ? -24.439 4.263 9.929 1.00 84.31 379 THR A C 1
ATOM 3009 O O . THR A 1 379 ? -23.299 4.536 10.285 1.00 84.31 379 THR A O 1
ATOM 3012 N N . GLU A 1 380 ? -25.424 4.053 10.804 1.00 86.69 380 GLU A N 1
ATOM 3013 C CA . GLU A 1 380 ? -25.279 4.169 12.265 1.00 86.69 380 GLU A CA 1
ATOM 3014 C C . GLU A 1 380 ? -24.186 3.242 12.828 1.00 86.69 380 GLU A C 1
ATOM 3016 O O . GLU A 1 380 ? -23.596 3.530 13.859 1.00 86.69 380 GLU A O 1
ATOM 3021 N N . ARG A 1 381 ? -23.892 2.127 12.149 1.00 90.69 381 ARG A N 1
ATOM 3022 C CA . ARG A 1 381 ? -22.928 1.101 12.579 1.00 90.69 381 ARG A CA 1
ATOM 3023 C C . ARG A 1 381 ? -21.888 0.787 11.495 1.00 90.69 381 ARG A C 1
ATOM 3025 O O . ARG A 1 381 ? -21.975 -0.278 10.879 1.00 90.69 381 ARG A O 1
ATOM 3032 N N . PRO A 1 382 ? -20.952 1.703 11.198 1.00 93.31 382 PRO A N 1
ATOM 3033 C CA . PRO A 1 382 ? -19.877 1.438 10.248 1.00 93.31 382 PRO A CA 1
ATOM 3034 C C . PRO A 1 382 ? -18.803 0.539 10.881 1.00 93.31 382 PRO A C 1
ATOM 3036 O O . PRO A 1 382 ? -18.716 0.432 12.106 1.00 93.31 382 PRO A O 1
ATOM 3039 N N . TYR A 1 383 ? -17.975 -0.108 10.064 1.00 95.56 383 TYR A N 1
ATOM 3040 C CA . TYR A 1 383 ? -16.869 -0.948 10.540 1.00 95.56 383 TYR A CA 1
ATOM 3041 C C . TYR A 1 383 ? -15.543 -0.257 10.234 1.00 95.56 383 TYR A C 1
ATOM 3043 O O . TYR A 1 383 ? -15.279 0.071 9.083 1.00 95.56 383 TYR A O 1
ATOM 3051 N N . MET A 1 384 ? -14.725 -0.013 11.250 1.00 94.88 384 MET A N 1
ATOM 3052 C CA . MET A 1 384 ? -13.424 0.641 11.132 1.00 94.88 384 MET A CA 1
ATOM 3053 C C . MET A 1 384 ? -12.323 -0.413 11.183 1.00 94.88 384 MET A C 1
ATOM 3055 O O . MET A 1 384 ? -12.295 -1.208 12.116 1.00 94.88 384 MET A O 1
ATOM 3059 N N . PHE A 1 385 ? -11.423 -0.402 10.208 1.00 95.75 385 PHE A N 1
ATOM 3060 C CA . PHE A 1 385 ? -10.321 -1.347 10.079 1.00 95.75 385 PHE A CA 1
ATOM 3061 C C . PHE A 1 385 ? -8.997 -0.596 10.104 1.00 95.75 385 PHE A C 1
ATOM 3063 O O . PHE A 1 385 ? -8.717 0.196 9.204 1.00 95.75 385 PHE A O 1
ATOM 3070 N N . HIS A 1 386 ? -8.183 -0.880 11.112 1.00 94.19 386 HIS A N 1
ATOM 3071 C CA . HIS A 1 386 ? -6.779 -0.501 11.157 1.00 94.19 386 HIS A CA 1
ATOM 3072 C C . HIS A 1 386 ? -5.925 -1.662 10.640 1.00 94.19 386 HIS A C 1
ATOM 3074 O O . HIS A 1 386 ? -6.221 -2.817 10.937 1.00 94.19 386 HIS A O 1
ATOM 3080 N N . LEU A 1 387 ? -4.894 -1.382 9.852 1.00 92.50 387 LEU A N 1
ATOM 3081 C CA . LEU A 1 387 ? -4.023 -2.395 9.263 1.00 92.50 387 LEU A CA 1
ATOM 3082 C C . LEU A 1 387 ? -2.605 -2.275 9.816 1.00 92.50 387 LEU A C 1
ATOM 3084 O O . LEU A 1 387 ? -1.978 -1.242 9.606 1.00 92.50 387 LEU A O 1
ATOM 3088 N N . HIS A 1 388 ? -2.095 -3.361 10.404 1.00 89.69 388 HIS A N 1
ATOM 3089 C CA . HIS A 1 388 ? -0.706 -3.508 10.847 1.00 89.69 388 HIS A CA 1
ATOM 3090 C C . HIS A 1 388 ? 0.053 -4.480 9.931 1.00 89.69 388 HIS A C 1
ATOM 3092 O O . HIS A 1 388 ? -0.174 -5.693 10.012 1.00 89.69 388 HIS A O 1
ATOM 3098 N N . PRO A 1 389 ? 0.953 -3.996 9.057 1.00 87.12 389 PRO A N 1
ATOM 3099 C CA . PRO A 1 389 ? 1.732 -4.871 8.187 1.00 87.12 389 PRO A CA 1
ATOM 3100 C C . PRO A 1 389 ? 2.729 -5.726 8.973 1.00 87.12 389 PRO A C 1
ATOM 3102 O O . PRO A 1 389 ? 3.423 -5.214 9.854 1.00 87.12 389 PRO A O 1
ATOM 3105 N N . GLU A 1 390 ? 2.872 -7.002 8.600 1.00 86.19 390 GLU A N 1
ATOM 3106 C CA . GLU A 1 390 ? 3.786 -7.942 9.269 1.00 86.19 390 GLU A CA 1
ATOM 3107 C C . GLU A 1 390 ? 5.232 -7.421 9.276 1.00 86.19 390 GLU A C 1
ATOM 3109 O O . GLU A 1 390 ? 5.929 -7.473 10.290 1.00 86.19 390 GLU A O 1
ATOM 3114 N N . ASP A 1 391 ? 5.660 -6.834 8.161 1.00 79.31 391 ASP A N 1
ATOM 3115 C CA . ASP A 1 391 ? 7.012 -6.307 7.991 1.00 79.31 391 ASP A CA 1
ATOM 3116 C C . ASP A 1 391 ? 7.318 -5.082 8.868 1.00 79.31 391 ASP A C 1
ATOM 3118 O O . ASP A 1 391 ? 8.489 -4.770 9.087 1.00 79.31 391 ASP A O 1
ATOM 3122 N N . LEU A 1 392 ? 6.300 -4.397 9.401 1.00 77.62 392 LEU A N 1
ATOM 3123 C CA . LEU A 1 392 ? 6.480 -3.267 10.318 1.00 77.62 392 LEU A CA 1
ATOM 3124 C C . LEU A 1 392 ? 6.439 -3.685 11.792 1.00 77.62 392 LEU A C 1
ATOM 3126 O O . LEU A 1 392 ? 6.917 -2.936 12.647 1.00 77.62 392 LEU A O 1
ATOM 3130 N N . GLU A 1 393 ? 5.974 -4.897 12.111 1.00 77.31 393 GLU A N 1
ATOM 3131 C CA . GLU A 1 393 ? 5.942 -5.404 13.489 1.00 77.31 393 GLU A CA 1
ATOM 3132 C C . GLU A 1 393 ? 7.346 -5.474 14.104 1.00 77.31 393 GLU A C 1
ATOM 3134 O O . GLU A 1 393 ? 7.530 -5.227 15.296 1.00 77.31 393 GLU A O 1
ATOM 3139 N N . ILE A 1 394 ? 8.370 -5.734 13.283 1.00 64.50 394 ILE A N 1
ATOM 3140 C CA . ILE A 1 394 ? 9.770 -5.749 13.720 1.00 64.50 394 ILE A CA 1
ATOM 3141 C C . ILE A 1 394 ? 10.220 -4.402 14.301 1.00 64.50 394 ILE A C 1
ATOM 3143 O O . ILE A 1 394 ? 11.083 -4.374 15.179 1.00 64.50 394 ILE A O 1
ATOM 3147 N N . MET A 1 395 ? 9.613 -3.297 13.860 1.00 66.69 395 MET A N 1
ATOM 3148 C CA . MET A 1 395 ? 9.920 -1.943 14.329 1.00 66.69 395 MET A CA 1
ATOM 3149 C C . MET A 1 395 ? 9.270 -1.631 15.685 1.00 66.69 395 MET A C 1
ATOM 3151 O O . MET A 1 395 ? 9.678 -0.679 16.352 1.00 66.69 395 MET A O 1
ATOM 3155 N N . LEU A 1 396 ? 8.302 -2.450 16.119 1.00 62.25 396 LEU A N 1
ATOM 3156 C CA . LEU A 1 396 ? 7.716 -2.416 17.464 1.00 62.25 396 LEU A CA 1
ATOM 3157 C C . LEU A 1 396 ? 8.588 -3.136 18.500 1.00 62.25 396 LEU A C 1
ATOM 3159 O O . LEU A 1 396 ? 8.314 -3.057 19.701 1.00 62.25 396 LEU A O 1
ATOM 3163 N N . ARG A 1 397 ? 9.648 -3.834 18.066 1.00 62.47 397 ARG A N 1
ATOM 3164 C CA . ARG A 1 397 ? 10.598 -4.459 18.985 1.00 62.47 397 ARG A CA 1
ATOM 3165 C C . ARG A 1 397 ? 11.270 -3.372 19.815 1.00 62.47 397 ARG A C 1
ATOM 3167 O O . ARG A 1 397 ? 11.918 -2.470 19.288 1.00 62.47 397 ARG A O 1
ATOM 3174 N N . ASN A 1 398 ? 11.125 -3.475 21.131 1.00 54.41 398 ASN A N 1
ATOM 3175 C CA . ASN A 1 398 ? 11.838 -2.608 22.055 1.00 54.41 398 ASN A CA 1
ATOM 3176 C C . ASN A 1 398 ? 13.357 -2.819 21.854 1.00 54.41 398 ASN A C 1
ATOM 3178 O O . ASN A 1 398 ? 13.798 -3.968 21.921 1.00 54.41 398 ASN A O 1
ATOM 3182 N N . PRO A 1 399 ? 14.160 -1.769 21.598 1.00 49.16 399 PRO A N 1
ATOM 3183 C CA . PRO A 1 399 ? 15.595 -1.900 21.318 1.00 49.16 399 PRO A CA 1
ATOM 3184 C C . PRO A 1 399 ? 16.453 -2.344 22.516 1.00 49.16 399 PRO A C 1
ATOM 3186 O O . PRO A 1 399 ? 17.668 -2.443 22.372 1.00 49.16 399 PRO A O 1
ATOM 3189 N N . PHE A 1 400 ? 15.870 -2.578 23.697 1.00 46.00 400 PHE A N 1
ATOM 3190 C CA . PHE A 1 400 ? 16.615 -3.017 24.878 1.00 46.00 400 PHE A CA 1
ATOM 3191 C C . PHE A 1 400 ? 16.747 -4.550 24.925 1.00 46.00 400 PHE A C 1
ATOM 3193 O O . PHE A 1 400 ? 15.749 -5.269 24.897 1.00 46.00 400 PHE A O 1
ATOM 3200 N N . ASP A 1 401 ? 17.988 -5.028 25.056 1.00 50.75 401 ASP A N 1
ATOM 3201 C CA . ASP A 1 401 ? 18.421 -6.437 25.150 1.00 50.75 401 ASP A CA 1
ATOM 3202 C C . ASP A 1 401 ? 17.946 -7.185 26.423 1.00 50.75 401 ASP A C 1
ATOM 3204 O O . ASP A 1 401 ? 18.425 -8.276 26.723 1.00 50.75 401 ASP A O 1
ATOM 3208 N N . ASP A 1 402 ? 16.994 -6.636 27.182 1.00 53.72 402 ASP A N 1
ATOM 3209 C CA . ASP A 1 402 ? 16.596 -7.148 28.505 1.00 53.72 402 ASP A CA 1
ATOM 3210 C C . ASP A 1 402 ? 15.526 -8.259 28.451 1.00 53.72 402 ASP A C 1
ATOM 3212 O O . ASP A 1 402 ? 14.983 -8.662 29.485 1.00 53.72 402 ASP A O 1
ATOM 3216 N N . PHE A 1 403 ? 15.185 -8.767 27.262 1.00 60.81 403 PHE A N 1
ATOM 3217 C CA . PHE A 1 403 ? 14.204 -9.845 27.142 1.00 60.81 403 PHE A CA 1
ATOM 3218 C C . PHE A 1 403 ? 14.800 -11.216 27.503 1.00 60.81 403 PHE A C 1
ATOM 3220 O O . PHE A 1 403 ? 15.925 -11.520 27.107 1.00 60.81 403 PHE A O 1
ATOM 3227 N N . PRO A 1 404 ? 14.039 -12.096 28.188 1.00 65.12 404 PRO A N 1
ATOM 3228 C CA . PRO A 1 404 ? 14.537 -13.404 28.630 1.00 65.12 404 PRO A CA 1
ATOM 3229 C C . PRO A 1 404 ? 14.979 -14.338 27.491 1.00 65.12 404 PRO A C 1
ATOM 3231 O O . PRO A 1 404 ? 15.810 -15.218 27.710 1.00 65.12 404 PRO A O 1
ATOM 3234 N N . SER A 1 405 ? 14.394 -14.186 26.298 1.00 71.25 405 SER A N 1
ATOM 3235 C CA . SER A 1 405 ? 14.665 -14.993 25.103 1.00 71.25 405 SER A CA 1
ATOM 3236 C C . SER A 1 405 ? 14.108 -14.325 23.837 1.00 71.25 405 SER A C 1
ATOM 3238 O O . SER A 1 405 ? 13.306 -13.386 23.908 1.00 71.25 405 SER A O 1
ATOM 3240 N N . ARG A 1 406 ? 14.520 -14.808 22.659 1.00 72.12 406 ARG A N 1
ATOM 3241 C CA . ARG A 1 406 ? 14.023 -14.313 21.367 1.00 72.12 406 ARG A CA 1
ATOM 3242 C C . ARG A 1 406 ? 12.563 -14.704 21.135 1.00 72.12 406 ARG A C 1
ATOM 3244 O O . ARG A 1 406 ? 11.783 -13.874 20.682 1.00 72.12 406 ARG A O 1
ATOM 3251 N N . GLU A 1 407 ? 12.193 -15.922 21.508 1.00 74.56 407 GLU A N 1
ATOM 3252 C CA . GLU A 1 407 ? 10.834 -16.454 21.403 1.00 74.56 407 GLU A CA 1
ATOM 3253 C C . GLU A 1 407 ? 9.858 -15.623 22.237 1.00 74.56 407 GLU A C 1
ATOM 3255 O O . GLU A 1 407 ? 8.794 -15.239 21.756 1.00 74.56 407 GLU A O 1
ATOM 3260 N N . TYR A 1 408 ? 10.255 -15.259 23.463 1.00 78.25 408 TYR A N 1
ATOM 3261 C CA . TYR A 1 408 ? 9.492 -14.325 24.290 1.00 78.25 408 TYR A CA 1
ATOM 3262 C C . TYR A 1 408 ? 9.233 -13.016 23.535 1.00 78.25 408 TYR A C 1
ATOM 3264 O O . TYR A 1 408 ? 8.096 -12.556 23.448 1.00 78.25 408 TYR A O 1
ATOM 3272 N N . ARG A 1 409 ? 10.281 -12.427 22.945 1.00 77.06 409 ARG A N 1
ATOM 3273 C CA . ARG A 1 409 ? 10.181 -11.157 22.218 1.00 77.06 409 ARG A CA 1
ATOM 3274 C C . ARG A 1 409 ? 9.231 -11.252 21.027 1.00 77.06 409 ARG A C 1
ATOM 3276 O O . ARG A 1 409 ? 8.446 -10.328 20.822 1.00 77.06 409 ARG A O 1
ATOM 3283 N N . ASP A 1 410 ? 9.293 -12.329 20.253 1.00 78.81 410 ASP A N 1
ATOM 3284 C CA . ASP A 1 410 ? 8.450 -12.494 19.066 1.00 78.81 410 ASP A CA 1
ATOM 3285 C C . ASP A 1 410 ? 6.973 -12.690 19.459 1.00 78.81 410 ASP A C 1
ATOM 3287 O O . ASP A 1 410 ? 6.109 -11.990 18.929 1.00 78.81 410 ASP A O 1
ATOM 3291 N N . HIS A 1 411 ? 6.680 -13.494 20.488 1.00 85.44 411 HIS A N 1
ATOM 3292 C CA . HIS A 1 411 ? 5.319 -13.632 21.025 1.00 85.44 411 HIS A CA 1
ATOM 3293 C C . HIS A 1 411 ? 4.758 -12.323 21.591 1.00 85.44 411 HIS A C 1
ATOM 3295 O O . HIS A 1 411 ? 3.605 -11.980 21.322 1.00 85.44 411 HIS A O 1
ATOM 3301 N N . VAL A 1 412 ? 5.565 -11.567 22.342 1.00 85.81 412 VAL A N 1
ATOM 3302 C CA . VAL A 1 412 ? 5.158 -10.248 22.848 1.00 85.81 412 VAL A CA 1
ATOM 3303 C C . VAL A 1 412 ? 4.920 -9.277 21.696 1.00 85.81 412 VAL A C 1
ATOM 3305 O O . VAL A 1 412 ? 3.917 -8.571 21.705 1.00 85.81 412 VAL A O 1
ATOM 3308 N N . THR A 1 413 ? 5.786 -9.268 20.680 1.00 85.81 413 THR A N 1
ATOM 3309 C CA . THR A 1 413 ? 5.625 -8.404 19.499 1.00 85.81 413 THR A CA 1
ATOM 3310 C C . THR A 1 413 ? 4.305 -8.702 18.790 1.00 85.81 413 THR A C 1
ATOM 3312 O O . THR A 1 413 ? 3.523 -7.781 18.564 1.00 85.81 413 THR A O 1
ATOM 3315 N N . LYS A 1 414 ? 4.008 -9.985 18.537 1.00 88.19 414 LYS A N 1
ATOM 3316 C CA . LYS A 1 414 ? 2.741 -10.411 17.929 1.00 88.19 414 LYS A CA 1
ATOM 3317 C C . LYS A 1 414 ?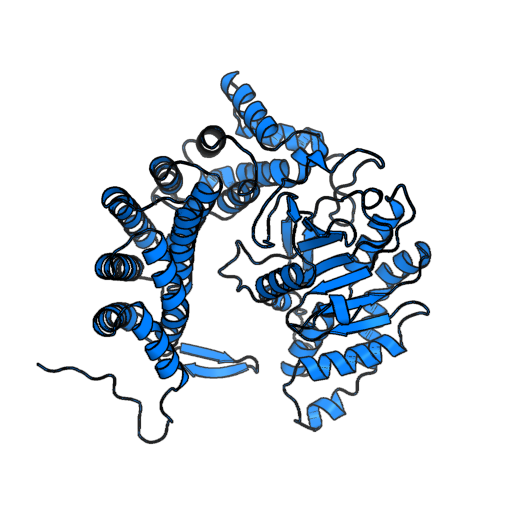 1.536 -10.056 18.796 1.00 88.19 414 LYS A C 1
ATOM 3319 O O . LYS A 1 414 ? 0.529 -9.588 18.281 1.00 88.19 414 LYS A O 1
ATOM 3324 N N . PHE A 1 415 ? 1.615 -10.232 20.114 1.00 91.06 415 PHE A N 1
ATOM 3325 C CA . PHE A 1 415 ? 0.548 -9.799 21.021 1.00 91.06 415 PHE A CA 1
ATOM 3326 C C . PHE A 1 415 ? 0.306 -8.283 20.954 1.00 91.06 415 PHE A C 1
ATOM 3328 O O . PHE A 1 415 ? -0.843 -7.846 20.889 1.00 91.06 415 PHE A O 1
ATOM 3335 N N . LEU A 1 416 ? 1.371 -7.479 20.932 1.00 89.38 416 LEU A N 1
ATOM 3336 C CA . LEU A 1 416 ? 1.270 -6.022 20.873 1.00 89.38 416 LEU A CA 1
ATOM 3337 C C . LEU A 1 416 ? 0.733 -5.518 19.528 1.00 89.38 416 LEU A C 1
ATOM 3339 O O . LEU A 1 416 ? -0.045 -4.567 19.549 1.00 89.38 416 LEU A O 1
ATOM 3343 N N . SER A 1 417 ? 1.108 -6.138 18.401 1.00 88.31 417 SER A N 1
ATOM 3344 C CA . SER A 1 417 ? 0.576 -5.794 17.070 1.00 88.31 417 SER A CA 1
ATOM 3345 C C . SER A 1 417 ? -0.862 -6.277 16.860 1.00 88.31 417 SER A C 1
ATOM 3347 O O . SER A 1 417 ? -1.621 -5.667 16.117 1.00 88.31 417 SER A O 1
ATOM 3349 N N . SER A 1 418 ? -1.264 -7.35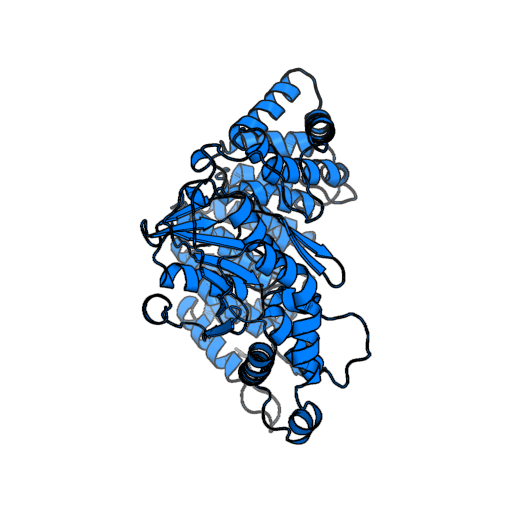0 17.546 1.00 91.81 418 SER A N 1
ATOM 3350 C CA . SER A 1 418 ? -2.609 -7.930 17.435 1.00 91.81 418 SER A CA 1
ATOM 3351 C C . SER A 1 418 ? -3.625 -7.308 18.400 1.00 91.81 418 SER A C 1
ATOM 3353 O O . SER A 1 418 ? -4.769 -7.750 18.433 1.00 91.81 418 SER A O 1
ATOM 3355 N N . THR A 1 419 ? -3.250 -6.335 19.236 1.00 93.56 419 THR A N 1
ATOM 3356 C CA . THR A 1 419 ? -4.147 -5.760 20.257 1.00 93.56 419 THR A CA 1
ATOM 3357 C C . THR A 1 419 ? -4.204 -4.238 20.176 1.00 93.56 419 THR A C 1
ATOM 3359 O O . THR A 1 419 ? -3.181 -3.604 19.915 1.00 93.56 419 THR A O 1
ATOM 3362 N N . PRO A 1 420 ? -5.372 -3.619 20.450 1.00 92.75 420 PRO A N 1
ATOM 3363 C CA . PRO A 1 420 ? -5.531 -2.177 20.331 1.00 92.75 420 PRO A CA 1
ATOM 3364 C C . PRO A 1 420 ? -4.597 -1.430 21.283 1.00 92.75 420 PRO A C 1
ATOM 3366 O O . PRO A 1 420 ? -4.553 -1.665 22.496 1.00 92.75 420 PRO A O 1
ATOM 3369 N N . SER A 1 421 ? -3.857 -0.496 20.705 1.00 89.81 421 SER A N 1
ATOM 3370 C CA . SER A 1 421 ? -3.014 0.463 21.394 1.00 89.81 421 SER A CA 1
ATOM 3371 C C . SER A 1 421 ? -3.811 1.695 21.836 1.00 89.81 421 SER A C 1
ATOM 3373 O O . SER A 1 421 ? -4.998 1.866 21.552 1.00 89.81 421 SER A O 1
ATOM 3375 N N . GLY A 1 422 ? -3.133 2.615 22.521 1.00 88.56 422 GLY A N 1
ATOM 3376 C CA . GLY A 1 422 ? -3.718 3.905 22.875 1.00 88.56 422 GLY A CA 1
ATOM 3377 C C . GLY A 1 422 ? -4.064 4.757 21.656 1.00 88.56 422 GLY A C 1
ATOM 3378 O O . GLY A 1 422 ? -4.998 5.559 21.719 1.00 88.56 422 GLY A O 1
ATOM 3379 N N . ALA A 1 423 ? -3.353 4.567 20.541 1.00 86.00 423 ALA A N 1
ATOM 3380 C CA . ALA A 1 423 ? -3.655 5.253 19.293 1.00 86.00 423 ALA A CA 1
ATOM 3381 C C . ALA A 1 423 ? -5.005 4.783 18.735 1.00 86.00 423 ALA A C 1
ATOM 3383 O O . ALA A 1 423 ? -5.839 5.624 18.417 1.00 86.00 423 ALA A O 1
ATOM 3384 N N . ASP A 1 424 ? -5.274 3.474 18.739 1.00 90.56 424 ASP A N 1
ATOM 3385 C CA . ASP A 1 424 ? -6.535 2.898 18.251 1.00 90.56 424 ASP A CA 1
ATOM 3386 C C . ASP A 1 424 ? -7.748 3.462 19.000 1.00 90.56 424 ASP A C 1
ATOM 3388 O O . ASP A 1 424 ? -8.687 3.981 18.393 1.00 90.56 424 ASP A O 1
ATOM 3392 N N . TYR A 1 425 ? -7.701 3.457 20.336 1.00 92.50 425 TYR A N 1
ATOM 3393 C CA . TYR A 1 425 ? -8.767 4.045 21.153 1.00 92.50 425 TYR A CA 1
ATOM 3394 C C . TYR A 1 425 ? -8.874 5.566 20.984 1.00 92.50 425 TYR A C 1
ATOM 3396 O O . TYR A 1 425 ? -9.980 6.107 21.026 1.00 92.50 425 TYR A O 1
ATOM 3404 N N . SER A 1 426 ? -7.752 6.269 20.786 1.00 88.81 426 SER A N 1
ATOM 3405 C CA . SER A 1 426 ? -7.773 7.715 20.525 1.00 88.81 426 SER A CA 1
ATOM 3406 C C . SER A 1 426 ? -8.489 8.024 19.216 1.00 88.81 426 SER A C 1
ATOM 3408 O O . SER A 1 426 ? -9.392 8.854 19.222 1.00 88.81 426 SER A O 1
ATOM 3410 N N . VAL A 1 427 ? -8.175 7.298 18.140 1.00 87.19 427 VAL A N 1
ATOM 3411 C CA . VAL A 1 427 ? -8.813 7.472 16.829 1.00 87.19 427 VAL A CA 1
ATOM 3412 C C . VAL A 1 427 ? -10.318 7.219 16.900 1.00 87.19 427 VAL A C 1
ATOM 3414 O O . VAL A 1 427 ? -11.097 7.995 16.341 1.00 87.19 427 VAL A O 1
ATOM 3417 N N . VAL A 1 428 ? -10.749 6.180 17.623 1.00 89.94 428 VAL A N 1
ATOM 3418 C CA . VAL A 1 428 ? -12.177 5.931 17.876 1.00 89.94 428 VAL A CA 1
ATOM 3419 C C . VAL A 1 428 ? -12.813 7.121 18.597 1.00 89.94 428 VAL A C 1
ATOM 3421 O O . VAL A 1 428 ? -13.832 7.639 18.142 1.00 89.94 428 VAL A O 1
ATOM 3424 N N . ALA A 1 429 ? -12.212 7.590 19.694 1.00 89.94 429 ALA A N 1
ATOM 3425 C CA . ALA A 1 429 ? -12.738 8.721 20.454 1.00 89.94 429 ALA A CA 1
ATOM 3426 C C . ALA A 1 429 ? -12.812 10.005 19.611 1.00 89.94 429 ALA A C 1
ATOM 3428 O O . ALA A 1 429 ? -13.836 10.685 19.621 1.00 89.94 429 ALA A O 1
ATOM 3429 N N . ASP A 1 430 ? -11.762 10.304 18.843 1.00 85.56 430 ASP A N 1
ATOM 3430 C CA . ASP A 1 430 ? -11.714 11.449 17.933 1.00 85.56 430 ASP A CA 1
ATOM 3431 C C . ASP A 1 430 ? -12.808 11.366 16.858 1.00 85.56 430 ASP A C 1
ATOM 3433 O O . ASP A 1 430 ? -13.450 12.373 16.546 1.00 85.56 430 ASP A O 1
ATOM 3437 N N . THR A 1 431 ? -13.066 10.164 16.336 1.00 85.06 431 THR A N 1
ATOM 3438 C CA . THR A 1 431 ? -14.124 9.919 15.347 1.00 85.06 431 THR A CA 1
ATOM 3439 C C . THR A 1 431 ? -15.508 10.182 15.939 1.00 85.06 431 THR A C 1
ATOM 3441 O O . THR A 1 431 ? -16.314 10.881 15.324 1.00 85.06 431 THR A O 1
ATOM 3444 N N . LEU A 1 432 ? -15.778 9.663 17.143 1.00 87.81 432 LEU A N 1
ATOM 3445 C CA . LEU A 1 432 ? -17.058 9.840 17.837 1.00 87.81 432 LEU A CA 1
ATOM 3446 C C . LEU A 1 432 ? -17.310 11.298 18.237 1.00 87.81 432 LEU A C 1
ATOM 3448 O O . LEU A 1 432 ? -18.416 11.797 18.057 1.00 87.81 432 LEU A O 1
ATOM 3452 N N . GLU A 1 433 ? -16.292 11.993 18.747 1.00 86.88 433 GLU A N 1
ATOM 3453 C CA . GLU A 1 433 ? -16.400 13.396 19.165 1.00 86.88 433 GLU A CA 1
ATOM 3454 C C . GLU A 1 433 ? -16.731 14.331 17.992 1.00 86.88 433 GLU A C 1
ATOM 3456 O O . GLU A 1 433 ? -17.445 15.322 18.150 1.00 86.88 433 GLU A O 1
ATOM 3461 N N . ARG A 1 434 ? -16.215 14.016 16.798 1.00 79.69 434 ARG A N 1
ATOM 3462 C CA . ARG A 1 434 ? -16.403 14.830 15.589 1.00 79.69 434 ARG A CA 1
ATOM 3463 C C . ARG A 1 434 ? -17.671 14.486 14.812 1.00 79.69 434 ARG A C 1
ATOM 3465 O O . ARG A 1 434 ? -18.055 15.269 13.941 1.00 79.69 434 ARG A O 1
ATOM 3472 N N . ALA A 1 435 ? -18.298 13.342 15.076 1.00 81.62 435 ALA A N 1
ATOM 3473 C CA . ALA A 1 435 ? -19.495 12.921 14.365 1.00 81.62 435 ALA A CA 1
ATOM 3474 C C . ALA A 1 435 ? -20.675 13.856 14.681 1.00 81.62 435 ALA A C 1
ATOM 3476 O O . ALA A 1 435 ? -20.985 14.144 15.835 1.00 81.62 435 ALA A O 1
ATOM 3477 N N . THR A 1 436 ? -21.365 14.333 13.641 1.00 81.00 436 THR A N 1
ATOM 3478 C CA . THR A 1 436 ? -22.556 15.192 13.806 1.00 81.00 436 THR A CA 1
ATOM 3479 C C . THR A 1 436 ? -23.846 14.417 14.095 1.00 81.00 436 THR A C 1
ATOM 3481 O O . THR A 1 436 ? -24.874 15.017 14.411 1.00 81.00 436 THR A O 1
ATOM 3484 N N . SER A 1 437 ? -23.794 13.088 14.004 1.00 82.56 437 SER A N 1
ATOM 3485 C CA . SER A 1 437 ? -24.866 12.161 14.355 1.00 82.56 437 SER A CA 1
ATOM 3486 C C . SER A 1 437 ? -24.325 11.069 15.267 1.00 82.56 437 SER A C 1
ATOM 3488 O O . SER A 1 437 ? -23.130 10.777 15.251 1.00 82.56 437 SER A O 1
ATOM 3490 N N . GLU A 1 438 ? -25.215 10.438 16.027 1.00 85.81 438 GLU A N 1
ATOM 3491 C CA . GLU A 1 438 ? -24.863 9.256 16.808 1.00 85.81 438 GLU A CA 1
ATOM 3492 C C . GLU A 1 438 ? -24.430 8.121 15.869 1.00 85.81 438 GLU A C 1
ATOM 3494 O O . GLU A 1 438 ? -25.118 7.808 14.894 1.00 85.81 438 GLU A O 1
ATOM 3499 N N . ILE A 1 439 ? -23.252 7.562 16.143 1.00 86.81 439 ILE A N 1
ATOM 3500 C CA . ILE A 1 439 ? -22.676 6.422 15.434 1.00 86.81 439 ILE A CA 1
ATOM 3501 C C . ILE A 1 439 ? -22.093 5.441 16.455 1.00 86.81 439 ILE A C 1
ATOM 3503 O O . ILE A 1 439 ? -21.556 5.827 17.495 1.00 86.81 439 ILE A O 1
ATOM 3507 N N . HIS A 1 440 ? -22.171 4.160 16.128 1.00 89.19 440 HIS A N 1
ATOM 3508 C CA . HIS A 1 440 ? -21.732 3.039 16.946 1.00 89.19 440 HIS A CA 1
ATOM 3509 C C . HIS A 1 440 ? -20.818 2.134 16.109 1.00 89.19 440 HIS A C 1
ATOM 3511 O O . HIS A 1 440 ? -21.247 1.063 15.665 1.00 89.19 440 HIS A O 1
ATOM 3517 N N . PRO A 1 441 ? -19.584 2.585 15.819 1.00 90.69 441 PRO A N 1
ATOM 3518 C CA . PRO A 1 441 ? -18.657 1.816 15.012 1.00 90.69 441 PRO A CA 1
ATOM 3519 C C . PRO A 1 441 ? -18.286 0.491 15.681 1.00 90.69 441 PRO A C 1
ATOM 3521 O O . PRO A 1 441 ? -18.191 0.397 16.904 1.00 90.69 441 PRO A O 1
ATOM 3524 N N . ARG A 1 442 ? -18.047 -0.526 14.853 1.00 93.12 442 ARG A N 1
ATOM 3525 C CA . ARG A 1 442 ? -17.260 -1.704 15.243 1.00 93.12 442 ARG A CA 1
ATOM 3526 C C . ARG A 1 442 ? -15.828 -1.469 14.808 1.00 93.12 442 ARG A C 1
ATOM 3528 O O . ARG A 1 442 ? -15.621 -0.938 13.717 1.00 93.12 442 ARG A O 1
ATOM 3535 N N . SER A 1 443 ? -14.860 -1.842 15.630 1.00 95.94 443 SER A N 1
ATOM 3536 C CA . SER A 1 443 ? -13.455 -1.575 15.335 1.00 95.94 443 SER A CA 1
ATOM 3537 C C . SER A 1 443 ? -12.651 -2.857 15.270 1.00 95.94 443 SER A C 1
ATOM 3539 O O . SER A 1 443 ? -12.773 -3.735 16.124 1.00 95.94 443 SER A O 1
ATOM 3541 N N . PHE A 1 444 ? -11.825 -2.928 14.236 1.00 97.06 444 PHE A N 1
ATOM 3542 C CA . PHE A 1 444 ? -11.047 -4.086 13.863 1.00 97.06 444 PHE A CA 1
ATOM 3543 C C . PHE A 1 444 ? -9.596 -3.683 13.614 1.00 97.06 444 PHE A C 1
ATOM 3545 O O . PHE A 1 444 ? -9.315 -2.584 13.133 1.00 97.06 444 PHE A O 1
ATOM 3552 N N . ILE A 1 445 ? -8.691 -4.606 13.897 1.00 95.81 445 ILE A N 1
ATOM 3553 C CA . ILE A 1 445 ? -7.282 -4.553 13.531 1.00 95.81 445 ILE A CA 1
ATOM 3554 C C . ILE A 1 445 ? -7.015 -5.759 12.638 1.00 95.81 445 ILE A C 1
ATOM 3556 O O . ILE A 1 445 ? -7.312 -6.882 13.031 1.00 95.81 445 ILE A O 1
ATOM 3560 N N . VAL A 1 446 ? -6.462 -5.542 11.452 1.00 95.25 446 VAL A N 1
ATOM 3561 C CA . VAL A 1 446 ? -5.991 -6.600 10.552 1.00 95.25 446 VAL A CA 1
ATOM 3562 C C . VAL A 1 446 ? -4.480 -6.704 10.729 1.00 95.25 446 VAL A C 1
ATOM 3564 O O . VAL A 1 446 ? -3.776 -5.705 10.590 1.00 95.25 446 VAL A O 1
ATOM 3567 N N . HIS A 1 447 ? -3.986 -7.890 11.070 1.00 93.25 447 HIS A N 1
ATOM 3568 C CA . HIS A 1 447 ? -2.587 -8.123 11.443 1.00 93.25 447 HIS A CA 1
ATOM 3569 C C . HIS A 1 447 ? -2.137 -9.528 11.017 1.00 93.25 447 HIS A C 1
ATOM 3571 O O . HIS A 1 447 ? -2.923 -10.318 10.497 1.00 93.25 447 HIS A O 1
ATOM 3577 N N . ALA A 1 448 ? -0.857 -9.857 11.216 1.00 90.06 448 ALA A N 1
ATOM 3578 C CA . ALA A 1 448 ? -0.232 -11.054 10.642 1.00 90.06 448 ALA A CA 1
ATOM 3579 C C . ALA A 1 448 ? -0.834 -12.402 11.092 1.00 90.06 448 ALA A C 1
ATOM 3581 O O . ALA A 1 448 ? -0.587 -13.429 10.461 1.00 90.06 448 ALA A O 1
ATOM 3582 N N . LEU A 1 449 ? -1.577 -12.419 12.204 1.00 90.75 449 LEU A N 1
ATOM 3583 C CA . LEU A 1 449 ? -2.185 -13.633 12.760 1.00 90.75 449 LEU A CA 1
ATOM 3584 C C . LEU A 1 449 ? -3.690 -13.742 12.474 1.00 90.75 449 LEU A C 1
ATOM 3586 O O . LEU A 1 449 ? -4.276 -14.791 12.751 1.00 90.75 449 LEU A O 1
ATOM 3590 N N . GLY A 1 450 ? -4.322 -12.690 11.947 1.00 93.50 450 GLY A N 1
ATOM 3591 C CA . GLY A 1 450 ? -5.759 -12.663 11.710 1.00 93.50 450 GLY A CA 1
ATOM 3592 C C . GLY A 1 450 ? -6.363 -11.270 11.824 1.00 93.50 450 GLY A C 1
ATOM 3593 O O . GLY A 1 450 ? -5.797 -10.274 11.365 1.00 93.50 450 GLY A O 1
ATOM 3594 N N . ILE A 1 451 ? -7.553 -11.230 12.420 1.00 96.06 451 ILE A N 1
ATOM 3595 C CA . ILE A 1 451 ? -8.321 -10.006 12.625 1.00 96.06 451 ILE A CA 1
ATOM 3596 C C . ILE A 1 451 ? -8.733 -9.929 14.089 1.00 96.06 451 ILE A C 1
ATOM 3598 O O . ILE A 1 451 ? -9.378 -10.838 14.608 1.00 96.06 451 ILE A O 1
ATOM 3602 N N . THR A 1 452 ? -8.426 -8.816 14.737 1.00 96.88 452 THR A N 1
ATOM 3603 C CA . THR A 1 452 ? -8.858 -8.527 16.101 1.00 96.88 452 THR A CA 1
ATOM 3604 C C . THR A 1 452 ? -10.024 -7.562 16.078 1.00 96.88 452 THR A C 1
ATOM 3606 O O . THR A 1 452 ? -9.863 -6.430 15.641 1.00 96.88 452 THR A O 1
ATOM 3609 N N . GLU A 1 453 ? -11.176 -7.952 16.608 1.00 96.88 453 GLU A N 1
ATOM 3610 C CA . GLU A 1 453 ? -12.232 -7.007 16.971 1.00 96.88 453 GLU A CA 1
ATOM 3611 C C . GLU A 1 453 ? -12.037 -6.528 18.405 1.00 96.88 453 GLU A C 1
ATOM 3613 O O . GLU A 1 453 ? -11.783 -7.329 19.308 1.00 96.88 453 GLU A O 1
ATOM 3618 N N . PHE A 1 454 ? -12.208 -5.228 18.631 1.00 95.88 454 PHE A N 1
ATOM 3619 C CA . PHE A 1 454 ? -12.232 -4.663 19.973 1.00 95.88 454 PHE A CA 1
ATOM 3620 C C . PHE A 1 454 ? -13.497 -3.839 20.198 1.00 95.88 454 PHE A C 1
ATOM 3622 O O . PHE A 1 454 ? -13.852 -2.954 19.418 1.00 95.88 454 PHE A O 1
ATOM 3629 N N . THR A 1 455 ? -14.188 -4.147 21.293 1.00 94.25 455 THR A N 1
ATOM 3630 C CA . THR A 1 455 ? -15.430 -3.489 21.697 1.00 94.25 455 THR A CA 1
ATOM 3631 C C . THR A 1 455 ? -15.163 -2.501 22.820 1.00 94.25 455 THR A C 1
ATOM 3633 O O . THR A 1 455 ? -14.233 -2.663 23.609 1.00 94.25 455 THR A O 1
ATOM 3636 N N . TYR A 1 456 ? -16.008 -1.484 22.919 1.00 94.62 456 TYR A N 1
ATOM 3637 C CA . TYR A 1 456 ? -15.912 -0.433 23.926 1.00 94.62 456 TYR A CA 1
ATOM 3638 C C . TYR A 1 456 ? -17.308 0.110 24.257 1.00 94.62 456 TYR A C 1
ATOM 3640 O O . TYR A 1 456 ? -18.226 0.009 23.437 1.00 94.62 456 TYR A O 1
ATOM 3648 N N . PRO A 1 457 ? -17.500 0.699 25.451 1.00 92.75 457 PRO A N 1
ATOM 3649 C CA . PRO A 1 457 ? -18.768 1.317 25.812 1.00 92.75 457 PRO A CA 1
ATOM 3650 C C . PRO A 1 457 ? -19.047 2.545 24.936 1.00 92.75 457 PRO A C 1
ATOM 3652 O O . PRO A 1 457 ? -18.124 3.253 24.538 1.00 92.75 457 PRO A O 1
ATOM 3655 N N . HIS A 1 458 ? -20.324 2.859 24.705 1.00 86.62 458 HIS A N 1
ATOM 3656 C CA . HIS A 1 458 ? -20.759 4.112 24.067 1.00 86.62 458 HIS A CA 1
ATOM 3657 C C . HIS A 1 458 ? -20.618 5.309 25.028 1.00 86.62 458 HIS A C 1
ATOM 3659 O O . HIS A 1 458 ? -21.590 5.960 25.396 1.00 86.62 458 HIS A O 1
ATOM 3665 N N . ASP A 1 459 ? -19.393 5.545 25.494 1.00 91.31 459 ASP A N 1
ATOM 3666 C CA . ASP A 1 459 ? -19.028 6.557 26.481 1.00 91.31 459 ASP A CA 1
ATOM 3667 C C . ASP A 1 459 ? -17.646 7.115 26.117 1.00 91.31 459 ASP A C 1
ATOM 3669 O O . ASP A 1 459 ? -16.615 6.462 26.311 1.00 91.31 459 ASP A O 1
ATOM 3673 N N . LEU A 1 460 ? -17.639 8.330 25.563 1.00 91.69 460 LEU A N 1
ATOM 3674 C CA . LEU A 1 460 ? -16.435 8.995 25.067 1.00 91.69 460 LEU A CA 1
ATOM 3675 C C . LEU A 1 460 ? -15.366 9.155 26.159 1.00 91.69 460 LEU A C 1
ATOM 3677 O O . LEU A 1 460 ? -14.184 8.926 25.896 1.00 91.69 460 LEU A O 1
ATOM 3681 N N . ASP A 1 461 ? -15.766 9.480 27.391 1.00 94.44 461 ASP A N 1
ATOM 3682 C CA . ASP A 1 461 ? -14.836 9.674 28.506 1.00 94.44 461 ASP A CA 1
ATOM 3683 C C . ASP A 1 461 ? -14.146 8.362 28.887 1.00 94.44 461 ASP A C 1
ATOM 3685 O O . ASP A 1 461 ? -12.955 8.349 29.217 1.00 94.44 461 ASP A O 1
ATOM 3689 N N . LYS A 1 462 ? -14.875 7.240 28.843 1.00 95.69 462 LYS A N 1
ATOM 3690 C CA . LYS A 1 462 ? -14.283 5.915 29.078 1.00 95.69 462 LYS A CA 1
ATOM 3691 C C . LYS A 1 462 ? -13.296 5.536 27.980 1.00 95.69 462 LYS A C 1
ATOM 3693 O O . LYS A 1 462 ? -12.217 5.045 28.305 1.00 95.69 462 LYS A O 1
ATOM 3698 N N . ILE A 1 463 ? -13.623 5.796 26.713 1.00 94.94 463 ILE A N 1
ATOM 3699 C CA . ILE A 1 463 ? -12.724 5.502 25.585 1.00 94.94 463 ILE A CA 1
ATOM 3700 C C . ILE A 1 463 ? -11.446 6.353 25.685 1.00 94.94 463 ILE A C 1
ATOM 3702 O O . ILE A 1 463 ? -10.343 5.815 25.591 1.00 94.94 463 ILE A O 1
ATOM 3706 N N . ARG A 1 464 ? -11.565 7.656 25.982 1.00 94.12 464 ARG A N 1
ATOM 3707 C CA . ARG A 1 464 ? -10.414 8.555 26.206 1.00 94.12 464 ARG A CA 1
ATOM 3708 C C . ARG A 1 464 ? -9.546 8.126 27.389 1.00 94.12 464 ARG A C 1
ATOM 3710 O O . ARG A 1 464 ? -8.329 8.243 27.339 1.00 94.12 464 ARG A O 1
ATOM 3717 N N . LYS A 1 465 ? -10.140 7.604 28.464 1.00 95.12 465 LYS A N 1
ATOM 3718 C CA . LYS A 1 465 ? -9.356 7.024 29.567 1.00 95.12 465 LYS A CA 1
ATOM 3719 C C . LYS A 1 465 ? -8.620 5.761 29.127 1.00 95.12 465 LYS A C 1
ATOM 3721 O O . LYS A 1 465 ? -7.460 5.586 29.491 1.00 95.12 465 LYS A O 1
ATOM 3726 N N . MET A 1 466 ? -9.266 4.906 28.334 1.00 94.75 466 MET A N 1
ATOM 3727 C CA . MET A 1 466 ? -8.641 3.687 27.822 1.00 94.75 466 MET A CA 1
ATOM 3728 C C . MET A 1 466 ? -7.466 3.990 26.885 1.00 94.75 466 MET A C 1
ATOM 3730 O O . MET A 1 466 ? -6.469 3.275 26.928 1.00 94.75 466 MET A O 1
ATOM 3734 N N . SER A 1 467 ? -7.511 5.079 26.108 1.00 91.94 467 SER A N 1
ATOM 3735 C CA . SER A 1 467 ? -6.375 5.451 25.257 1.00 91.94 467 SER A CA 1
ATOM 3736 C C . SER A 1 467 ? -5.096 5.741 26.051 1.00 91.94 467 SER A C 1
ATOM 3738 O O . SER A 1 467 ? -4.005 5.381 25.610 1.00 91.94 467 SER A O 1
ATOM 3740 N N . ILE A 1 468 ? -5.235 6.285 27.262 1.00 92.31 468 ILE A N 1
ATOM 3741 C CA . ILE A 1 468 ? -4.128 6.538 28.193 1.00 92.31 468 ILE A CA 1
ATOM 3742 C C . ILE A 1 468 ? -3.706 5.247 28.915 1.00 92.31 468 ILE A C 1
ATOM 3744 O O . ILE A 1 468 ? -2.515 4.980 29.052 1.00 92.31 468 ILE A O 1
ATOM 3748 N N . LEU A 1 469 ? -4.671 4.433 29.357 1.00 92.31 469 LEU A N 1
ATOM 3749 C CA . LEU A 1 469 ? -4.432 3.234 30.178 1.00 92.31 469 LEU A CA 1
ATOM 3750 C C . LEU A 1 469 ? -4.025 1.986 29.379 1.00 92.31 469 LEU A C 1
ATOM 3752 O O . LEU A 1 469 ? -3.562 1.012 29.967 1.00 92.31 469 LEU A O 1
ATOM 3756 N N . SER A 1 470 ? -4.200 1.986 28.057 1.00 90.56 470 SER A N 1
ATOM 3757 C CA . SER A 1 470 ? -4.026 0.803 27.199 1.00 90.56 470 SER A CA 1
ATOM 3758 C C . SER A 1 470 ? -2.679 0.097 27.373 1.00 90.56 470 SER A C 1
ATOM 3760 O O . SER A 1 470 ? -2.619 -1.131 27.347 1.00 90.56 470 SER A O 1
ATOM 3762 N N . ARG A 1 471 ? -1.593 0.855 27.571 1.00 89.19 471 ARG A N 1
ATOM 3763 C CA . ARG A 1 471 ? -0.265 0.296 27.834 1.00 89.19 471 ARG A CA 1
ATOM 3764 C C . ARG A 1 471 ? -0.245 -0.475 29.148 1.00 89.19 471 ARG A C 1
ATOM 3766 O O . ARG A 1 471 ? 0.088 -1.651 29.133 1.00 89.19 471 ARG A O 1
ATOM 3773 N N . ASP A 1 472 ? -0.664 0.158 30.239 1.00 89.44 472 ASP A N 1
ATOM 3774 C CA . ASP A 1 472 ? -0.648 -0.449 31.572 1.00 89.44 472 ASP A CA 1
ATOM 3775 C C . ASP A 1 472 ? -1.505 -1.723 31.622 1.00 89.44 472 ASP A C 1
ATOM 3777 O O . ASP A 1 472 ? -1.121 -2.709 32.248 1.00 89.44 472 ASP A O 1
ATOM 3781 N N . VAL A 1 473 ? -2.651 -1.733 30.933 1.00 91.56 473 VAL A N 1
ATOM 3782 C CA . VAL A 1 473 ? -3.542 -2.904 30.877 1.00 91.56 473 VAL A CA 1
ATOM 3783 C C . VAL A 1 473 ? -2.912 -4.054 30.075 1.00 91.56 473 VAL A C 1
ATOM 3785 O O . VAL A 1 473 ? -2.987 -5.208 30.500 1.00 91.56 473 VAL A O 1
ATOM 3788 N N . ARG A 1 474 ? -2.232 -3.760 28.956 1.00 91.12 474 ARG A N 1
ATOM 3789 C CA . ARG A 1 474 ? -1.467 -4.770 28.198 1.00 91.12 474 ARG A CA 1
ATOM 3790 C C . ARG A 1 474 ? -0.270 -5.296 28.993 1.00 91.12 474 ARG A C 1
ATOM 3792 O O . ARG A 1 474 ? -0.048 -6.504 29.010 1.00 91.12 474 ARG A O 1
ATOM 3799 N N . ASP A 1 475 ? 0.439 -4.426 29.708 1.00 88.12 475 ASP A N 1
ATOM 3800 C CA . ASP A 1 475 ? 1.560 -4.810 30.572 1.00 88.12 475 ASP A CA 1
ATOM 3801 C C . ASP A 1 475 ? 1.088 -5.725 31.719 1.00 88.12 475 ASP A C 1
ATOM 3803 O O . ASP A 1 475 ? 1.750 -6.711 32.039 1.00 88.12 475 ASP A O 1
ATOM 3807 N N . GLN A 1 476 ? -0.094 -5.477 32.297 1.00 88.31 476 GLN A N 1
ATOM 3808 C CA . GLN A 1 476 ? -0.693 -6.374 33.295 1.00 88.31 476 GLN A CA 1
ATOM 3809 C C . GLN A 1 476 ? -1.014 -7.763 32.733 1.00 88.31 476 GLN A C 1
ATOM 3811 O O . GLN A 1 476 ? -0.761 -8.756 33.413 1.00 88.31 476 GLN A O 1
ATOM 3816 N N . ALA A 1 477 ? -1.536 -7.856 31.506 1.00 88.31 477 ALA A N 1
ATOM 3817 C CA . ALA A 1 477 ? -1.776 -9.145 30.856 1.00 88.31 477 ALA A CA 1
ATOM 3818 C C . ALA A 1 477 ? -0.467 -9.931 30.671 1.00 88.31 477 ALA A C 1
ATOM 3820 O O . ALA A 1 477 ? -0.394 -11.106 31.024 1.00 88.31 477 ALA A O 1
ATOM 3821 N N . LEU A 1 478 ? 0.593 -9.255 30.216 1.00 88.25 478 LEU A N 1
ATOM 3822 C CA . LEU A 1 478 ? 1.925 -9.847 30.064 1.00 88.25 478 LEU A CA 1
ATOM 3823 C C . LEU A 1 478 ? 2.527 -10.313 31.397 1.00 88.25 478 LEU A C 1
ATOM 3825 O O . LEU A 1 478 ? 3.180 -11.354 31.430 1.00 88.25 478 LEU A O 1
ATOM 3829 N N . LEU A 1 479 ? 2.318 -9.560 32.481 1.00 86.00 479 LEU A N 1
ATOM 3830 C CA . LEU A 1 479 ? 2.794 -9.911 33.825 1.00 86.00 479 LEU A CA 1
ATOM 3831 C C . LEU A 1 479 ? 2.025 -11.084 34.446 1.00 86.00 479 LEU A C 1
ATOM 3833 O O . LEU A 1 479 ? 2.599 -11.838 35.230 1.00 86.00 479 LEU A O 1
ATOM 3837 N N . ASN A 1 480 ? 0.739 -11.227 34.119 1.00 85.00 480 ASN A N 1
ATOM 3838 C CA . ASN A 1 480 ? -0.109 -12.307 34.624 1.00 85.00 480 ASN A CA 1
ATOM 3839 C C . ASN A 1 480 ? 0.109 -13.635 33.886 1.00 85.00 480 ASN A C 1
ATOM 3841 O O . ASN A 1 480 ? -0.272 -14.685 34.404 1.00 85.00 480 ASN A O 1
ATOM 3845 N N . PHE A 1 481 ? 0.718 -13.593 32.702 1.00 85.06 481 PHE A N 1
ATOM 3846 C CA . PHE A 1 481 ? 1.011 -14.775 31.908 1.00 85.06 481 PHE A CA 1
ATOM 3847 C C . PHE A 1 481 ? 2.191 -15.562 32.498 1.00 85.06 481 PHE A C 1
ATOM 3849 O O . PHE A 1 481 ? 3.270 -15.009 32.734 1.00 85.06 481 PHE A O 1
ATOM 3856 N N . ASP A 1 482 ? 2.018 -16.870 32.718 1.00 83.31 482 ASP A N 1
ATOM 3857 C CA . ASP A 1 482 ? 3.084 -17.734 33.243 1.00 83.31 482 ASP A CA 1
ATOM 3858 C C . ASP A 1 482 ? 4.101 -18.100 32.148 1.00 83.31 482 ASP A C 1
ATOM 3860 O O . ASP A 1 482 ? 4.109 -19.192 31.570 1.00 83.31 482 ASP A O 1
ATOM 3864 N N . TRP A 1 483 ? 4.998 -17.154 31.872 1.00 81.12 483 TRP A N 1
ATOM 3865 C CA . TRP A 1 483 ? 6.086 -17.327 30.912 1.00 81.12 483 TRP A CA 1
ATOM 3866 C C . TRP A 1 483 ? 7.036 -18.468 31.278 1.00 81.12 483 TRP A C 1
ATOM 3868 O O . TRP A 1 483 ? 7.613 -19.083 30.384 1.00 81.12 483 TRP A O 1
ATOM 3878 N N . ASN A 1 484 ? 7.205 -18.774 32.567 1.00 77.62 484 ASN A N 1
ATOM 3879 C CA . ASN A 1 484 ? 8.107 -19.840 32.997 1.00 77.62 484 ASN A CA 1
ATOM 3880 C C . ASN A 1 484 ? 7.519 -21.211 32.674 1.00 77.62 484 ASN A C 1
ATOM 3882 O O . ASN A 1 484 ? 8.225 -22.065 32.139 1.00 77.62 484 ASN A O 1
ATOM 3886 N N . GLU A 1 485 ? 6.233 -21.415 32.963 1.00 76.56 485 GLU A N 1
ATOM 3887 C CA . GLU A 1 485 ? 5.526 -22.632 32.574 1.00 76.56 485 GLU A CA 1
ATOM 3888 C C . GLU A 1 485 ? 5.522 -22.805 31.049 1.00 76.56 485 GLU A C 1
ATOM 3890 O O . GLU A 1 485 ? 5.808 -23.901 30.557 1.00 76.56 485 GLU A O 1
ATOM 3895 N N . PHE A 1 486 ? 5.265 -21.723 30.308 1.00 76.69 486 PHE A N 1
ATOM 3896 C CA . PHE A 1 486 ? 5.271 -21.729 28.847 1.00 76.69 486 PHE A CA 1
ATOM 3897 C C . PHE A 1 486 ? 6.647 -22.106 28.268 1.00 76.69 486 PHE A C 1
ATOM 3899 O O . PHE A 1 486 ? 6.765 -23.098 27.545 1.00 76.69 486 PHE A O 1
ATOM 3906 N N . LEU A 1 487 ? 7.708 -21.377 28.637 1.00 72.38 487 LEU A N 1
ATOM 3907 C CA . LEU A 1 487 ? 9.061 -21.607 28.117 1.00 72.38 487 LEU A CA 1
ATOM 3908 C C . LEU A 1 487 ? 9.628 -22.972 28.549 1.00 72.38 487 LEU A C 1
ATOM 3910 O O . LEU A 1 487 ? 10.372 -23.602 27.795 1.00 72.38 487 LEU A O 1
ATOM 3914 N N . TRP A 1 488 ? 9.266 -23.463 29.742 1.00 68.88 488 TRP A N 1
ATOM 3915 C CA . TRP A 1 488 ? 9.721 -24.763 30.247 1.00 68.88 488 TRP A CA 1
ATOM 3916 C C . TRP A 1 488 ? 9.122 -25.944 29.482 1.00 68.88 488 TRP A C 1
ATOM 3918 O O . TRP A 1 488 ? 9.814 -26.939 29.250 1.00 68.88 488 TRP A O 1
ATOM 3928 N N . ARG A 1 489 ? 7.849 -25.855 29.073 1.00 64.62 489 ARG A N 1
ATOM 3929 C CA . ARG A 1 489 ? 7.169 -26.966 28.396 1.00 64.62 489 ARG A CA 1
ATOM 3930 C C . ARG A 1 489 ? 7.746 -27.262 27.010 1.00 64.62 489 ARG A C 1
ATOM 3932 O O . ARG A 1 489 ? 7.534 -28.372 26.539 1.00 64.62 489 ARG A O 1
ATOM 3939 N N . ARG A 1 490 ? 8.467 -26.326 26.363 1.00 56.69 490 ARG A N 1
ATOM 3940 C CA . ARG A 1 490 ? 8.955 -26.406 24.957 1.00 56.69 490 ARG A CA 1
ATOM 3941 C C . ARG A 1 490 ? 7.891 -26.809 23.927 1.00 56.69 490 ARG A C 1
ATOM 3943 O O . ARG A 1 490 ? 8.190 -27.021 22.755 1.00 56.69 490 ARG A O 1
ATOM 3950 N N . GLU A 1 491 ? 6.647 -26.925 24.358 1.00 50.91 491 GLU A N 1
ATOM 3951 C CA . GLU A 1 491 ? 5.513 -27.255 23.539 1.00 50.91 491 GLU A CA 1
ATOM 3952 C C . GLU A 1 491 ? 4.914 -25.925 23.124 1.00 50.91 491 GLU A C 1
ATOM 3954 O O . GLU A 1 491 ? 4.266 -25.259 23.928 1.00 50.91 491 GLU A O 1
ATOM 3959 N N . ILE A 1 492 ? 5.141 -25.624 21.841 1.00 54.06 492 ILE A N 1
ATOM 3960 C CA . ILE A 1 492 ? 4.432 -24.687 20.965 1.00 54.06 492 ILE A CA 1
ATOM 3961 C C . ILE A 1 492 ? 5.277 -23.473 20.549 1.00 54.06 492 ILE A C 1
ATOM 3963 O O . ILE A 1 492 ? 5.345 -22.465 21.238 1.00 54.06 492 ILE A O 1
ATOM 3967 N N . ALA A 1 493 ? 5.823 -23.568 19.332 1.00 60.72 493 ALA A N 1
ATOM 3968 C CA . ALA A 1 493 ? 6.305 -22.444 18.522 1.00 60.72 493 ALA A CA 1
ATOM 3969 C C . ALA A 1 493 ? 5.159 -21.698 17.792 1.00 60.72 493 ALA A C 1
ATOM 3971 O O . ALA A 1 493 ? 5.407 -20.889 16.905 1.00 60.72 493 ALA A O 1
ATOM 3972 N N . ASP A 1 494 ? 3.895 -22.005 18.109 1.00 79.19 494 ASP A N 1
ATOM 3973 C CA . ASP A 1 494 ? 2.716 -21.405 17.473 1.00 79.19 494 ASP A CA 1
ATOM 3974 C C . ASP A 1 494 ? 2.391 -20.051 18.114 1.00 79.19 494 ASP A C 1
ATOM 3976 O O . ASP A 1 494 ? 1.766 -19.967 19.178 1.00 79.19 494 ASP A O 1
ATOM 3980 N N . GLU A 1 495 ? 2.823 -18.989 17.440 1.00 82.88 495 GLU A N 1
ATOM 3981 C CA . GLU A 1 495 ? 2.553 -17.601 17.810 1.00 82.88 495 GLU A CA 1
ATOM 3982 C C . GLU A 1 495 ? 1.052 -17.326 17.983 1.00 82.88 495 GLU A C 1
ATOM 3984 O O . GLU A 1 495 ? 0.667 -16.675 18.954 1.00 82.88 495 GLU A O 1
ATOM 3989 N N . ALA A 1 496 ? 0.188 -17.882 17.125 1.00 85.44 496 ALA A N 1
ATOM 3990 C CA . ALA A 1 496 ? -1.251 -17.628 17.179 1.00 85.44 496 ALA A CA 1
ATOM 3991 C C . ALA A 1 496 ? -1.879 -18.171 18.467 1.00 85.44 496 ALA A C 1
ATOM 3993 O O . ALA A 1 496 ? -2.732 -17.520 19.079 1.00 85.44 496 ALA A O 1
ATOM 3994 N N . LYS A 1 497 ? -1.439 -19.349 18.915 1.00 85.81 497 LYS A N 1
ATOM 3995 C CA . LYS A 1 497 ? -1.936 -19.947 20.156 1.00 85.81 497 LYS A CA 1
ATOM 3996 C C . LYS A 1 497 ? -1.523 -19.141 21.387 1.00 85.81 497 LYS A C 1
ATOM 3998 O O . LYS A 1 497 ? -2.357 -18.917 22.264 1.00 85.81 497 LYS A O 1
ATOM 4003 N N . VAL A 1 498 ? -0.269 -18.693 21.449 1.00 86.88 498 VAL A N 1
ATOM 4004 C CA . VAL A 1 498 ? 0.229 -17.875 22.569 1.00 86.88 498 VAL A CA 1
ATOM 4005 C C . VAL A 1 498 ? -0.490 -16.531 22.612 1.00 86.88 498 VAL A C 1
ATOM 4007 O O . VAL A 1 498 ? -0.972 -16.130 23.671 1.00 86.88 498 VAL A O 1
ATOM 4010 N N . THR A 1 499 ? -0.649 -15.873 21.461 1.00 89.31 499 THR A N 1
ATOM 4011 C CA . THR A 1 499 ? -1.396 -14.615 21.362 1.00 89.31 499 THR A CA 1
ATOM 4012 C C . THR A 1 499 ? -2.842 -14.773 21.835 1.00 89.31 499 THR A C 1
ATOM 4014 O O . THR A 1 499 ? -3.318 -13.911 22.568 1.00 89.31 499 THR A O 1
ATOM 4017 N N . ARG A 1 500 ? -3.528 -15.883 21.519 1.00 89.94 500 ARG A N 1
ATOM 4018 C CA . ARG A 1 500 ? -4.881 -16.155 22.050 1.00 89.94 500 ARG A CA 1
ATOM 4019 C C . ARG A 1 500 ? -4.907 -16.252 23.569 1.00 89.94 500 ARG A C 1
ATOM 4021 O O . ARG A 1 500 ? -5.749 -15.620 24.193 1.00 89.94 500 ARG A O 1
ATOM 4028 N N . MET A 1 501 ? -3.968 -16.985 24.166 1.00 90.44 501 MET A N 1
ATOM 4029 C CA . MET A 1 501 ? -3.891 -17.106 25.626 1.00 90.44 501 MET A CA 1
ATOM 4030 C C . MET A 1 501 ? -3.619 -15.750 26.298 1.00 90.44 501 MET A C 1
ATOM 4032 O O . MET A 1 501 ? -4.251 -15.420 27.298 1.00 90.44 501 MET A O 1
ATOM 4036 N N . LEU A 1 502 ? -2.728 -14.938 25.722 1.00 91.25 502 LEU A N 1
ATOM 4037 C CA . LEU A 1 502 ? -2.461 -13.580 26.202 1.00 91.25 502 LEU A CA 1
ATOM 4038 C C . LEU A 1 502 ? -3.679 -12.658 26.053 1.00 91.25 502 LEU A C 1
ATOM 4040 O O . LEU A 1 502 ? -3.936 -11.837 26.931 1.00 91.25 502 LEU A O 1
ATOM 4044 N N . VAL A 1 503 ? -4.453 -12.795 24.973 1.00 93.38 503 VAL A N 1
ATOM 4045 C CA . VAL A 1 503 ? -5.714 -12.059 24.796 1.00 93.38 503 VAL A CA 1
ATOM 4046 C C . VAL A 1 503 ? -6.777 -12.506 25.802 1.00 93.38 503 VAL A C 1
ATOM 4048 O O . VAL A 1 503 ? -7.492 -11.657 26.333 1.00 93.38 503 VAL A O 1
ATOM 4051 N N . ASP A 1 504 ? -6.851 -13.794 26.141 1.00 92.19 504 ASP A N 1
ATOM 4052 C CA . ASP A 1 504 ? -7.734 -14.280 27.208 1.00 92.19 504 ASP A CA 1
ATOM 4053 C C . ASP A 1 504 ? -7.368 -13.668 28.567 1.00 92.19 504 ASP A C 1
ATOM 4055 O O . ASP A 1 504 ? -8.253 -13.302 29.344 1.00 92.19 504 ASP A O 1
ATOM 4059 N N . ASP A 1 505 ? -6.074 -13.524 28.863 1.00 91.69 505 ASP A N 1
ATOM 4060 C CA . ASP A 1 505 ? -5.605 -12.850 30.077 1.00 91.69 505 ASP A CA 1
ATOM 4061 C C . ASP A 1 505 ? -5.866 -11.341 30.041 1.00 91.69 505 ASP A C 1
ATOM 4063 O O . ASP A 1 505 ? -6.304 -10.773 31.046 1.00 91.69 505 ASP A O 1
ATOM 4067 N N . LEU A 1 506 ? -5.696 -10.703 28.881 1.00 94.69 506 LEU A N 1
ATOM 4068 C CA . LEU A 1 506 ? -6.044 -9.300 28.667 1.00 94.69 506 LEU A CA 1
ATOM 4069 C C . LEU A 1 506 ? -7.539 -9.050 28.910 1.00 94.69 506 LEU A C 1
ATOM 4071 O O . LEU A 1 506 ? -7.896 -8.144 29.660 1.00 94.69 506 LEU A O 1
ATOM 4075 N N . ASN A 1 507 ? -8.420 -9.894 28.370 1.00 95.50 507 ASN A N 1
ATOM 4076 C CA . ASN A 1 507 ? -9.868 -9.793 28.567 1.00 95.50 507 ASN A CA 1
ATOM 4077 C C . ASN A 1 507 ? -10.297 -9.872 30.042 1.00 95.50 507 ASN A C 1
ATOM 4079 O O . ASN A 1 507 ? -11.315 -9.290 30.411 1.00 95.50 507 ASN A O 1
ATOM 4083 N N . LYS A 1 508 ? -9.526 -10.545 30.908 1.00 93.38 508 LYS A N 1
ATOM 4084 C CA . LYS A 1 508 ? -9.810 -10.612 32.357 1.00 93.38 508 LYS A CA 1
ATOM 4085 C C . LYS A 1 508 ? -9.491 -9.312 33.095 1.00 93.38 508 LYS A C 1
ATOM 4087 O O . LYS A 1 508 ? -10.036 -9.094 34.176 1.00 93.38 508 LYS A O 1
ATOM 4092 N N . VAL A 1 509 ? -8.592 -8.487 32.553 1.00 93.12 509 VAL A N 1
ATOM 4093 C CA . VAL A 1 509 ? -8.144 -7.226 33.173 1.00 93.12 509 VAL A CA 1
ATOM 4094 C C . VAL A 1 509 ? -8.714 -5.981 32.490 1.00 93.12 509 VAL A C 1
ATOM 4096 O O . VAL A 1 509 ? -8.565 -4.877 33.016 1.00 93.12 509 VAL A O 1
ATOM 4099 N N . LEU A 1 510 ? -9.385 -6.136 31.344 1.00 94.69 510 LEU A N 1
ATOM 4100 C CA . LEU A 1 510 ? -10.059 -5.033 30.665 1.00 94.69 510 LEU A CA 1
ATOM 4101 C C . LEU A 1 510 ? -11.174 -4.425 31.542 1.00 94.69 510 LEU A C 1
ATOM 4103 O O . LEU A 1 510 ? -11.897 -5.153 32.229 1.00 94.69 510 LEU A O 1
ATOM 4107 N N . PRO A 1 511 ? -11.355 -3.090 31.520 1.00 94.44 511 PRO A N 1
ATOM 4108 C CA . PRO A 1 511 ? -12.473 -2.450 32.203 1.00 94.44 511 PRO A CA 1
ATOM 4109 C C . PRO A 1 511 ? -13.833 -2.900 31.651 1.00 94.44 511 PRO A C 1
ATOM 4111 O O . PRO A 1 511 ? -13.959 -3.303 30.497 1.00 94.44 511 PRO A O 1
ATOM 4114 N N . GLU A 1 512 ? -14.887 -2.753 32.455 1.00 93.62 512 GLU A N 1
ATOM 4115 C CA . GLU A 1 512 ? -16.250 -3.109 32.047 1.00 93.62 512 GLU A CA 1
ATOM 4116 C C . GLU A 1 512 ? -16.675 -2.400 30.746 1.00 93.62 512 GLU A C 1
ATOM 4118 O O . GLU A 1 512 ? -16.561 -1.176 30.613 1.00 93.62 512 GLU A O 1
ATOM 4123 N N . GLY A 1 513 ? -17.208 -3.183 29.803 1.00 92.50 513 GLY A N 1
ATOM 4124 C CA . GLY A 1 513 ? -17.635 -2.723 28.480 1.00 92.50 513 GLY A CA 1
ATOM 4125 C C . GLY A 1 513 ? -16.552 -2.806 27.402 1.00 92.50 513 GLY A C 1
ATOM 4126 O O . GLY A 1 513 ? -16.872 -2.608 26.231 1.00 92.50 513 GLY A O 1
ATOM 4127 N N . PHE A 1 514 ? -15.306 -3.120 27.769 1.00 96.56 514 PHE A N 1
ATOM 4128 C CA . PHE A 1 514 ? -14.228 -3.403 26.827 1.00 96.56 514 PHE A CA 1
ATOM 4129 C C . PHE A 1 514 ? -14.025 -4.912 2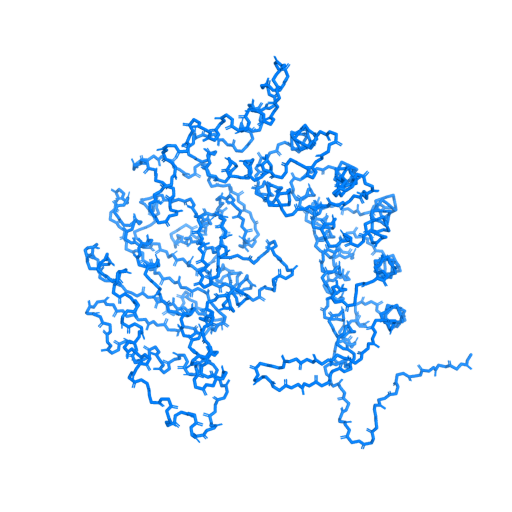6.682 1.00 96.56 514 PHE A C 1
ATOM 4131 O O . PHE A 1 514 ? -14.045 -5.637 27.674 1.00 96.56 514 PHE A O 1
ATOM 4138 N N . ALA A 1 515 ? -13.830 -5.380 25.453 1.00 96.19 515 ALA A N 1
ATOM 4139 C CA . ALA A 1 515 ? -13.506 -6.774 25.162 1.00 96.19 515 ALA A CA 1
ATOM 4140 C C . ALA A 1 515 ? -12.741 -6.874 23.841 1.00 96.19 515 ALA A C 1
ATOM 4142 O O . ALA A 1 515 ? -12.814 -5.977 23.000 1.00 96.19 515 ALA A O 1
ATOM 4143 N N . ILE A 1 516 ? -12.009 -7.971 23.671 1.00 96.56 516 ILE A N 1
ATOM 4144 C CA . ILE A 1 516 ? -11.208 -8.268 22.486 1.00 96.56 516 ILE A CA 1
ATOM 4145 C C . ILE A 1 516 ? -11.550 -9.676 21.997 1.00 96.56 516 ILE A C 1
ATOM 4147 O O . ILE A 1 516 ? -11.580 -10.620 22.786 1.00 96.56 516 ILE A O 1
ATOM 4151 N N . THR A 1 517 ? -11.778 -9.820 20.693 1.00 95.88 517 THR A N 1
ATOM 4152 C CA . THR A 1 517 ? -12.037 -11.105 20.028 1.00 95.88 517 THR A CA 1
ATOM 4153 C C . THR A 1 517 ? -11.071 -11.282 18.863 1.00 95.88 517 THR A C 1
ATOM 4155 O O . THR A 1 517 ? -10.880 -10.358 18.079 1.00 95.88 517 THR A O 1
ATOM 4158 N N . LEU A 1 518 ? -10.467 -12.467 18.750 1.00 94.56 518 LEU A N 1
ATOM 4159 C CA . LEU A 1 518 ? -9.551 -12.823 17.666 1.00 94.56 518 LEU A CA 1
ATOM 4160 C C . LEU A 1 518 ? -10.242 -13.751 16.666 1.00 94.56 518 LEU A C 1
ATOM 4162 O O . LEU A 1 518 ? -10.740 -14.811 17.048 1.00 94.56 518 LEU A O 1
ATOM 4166 N N . TYR A 1 519 ? -10.195 -13.384 15.391 1.00 94.25 519 TYR A N 1
ATOM 4167 C CA . TYR A 1 519 ? -10.638 -14.193 14.262 1.00 94.25 519 TYR A CA 1
ATOM 4168 C C . TYR A 1 519 ? -9.426 -14.672 13.462 1.00 94.25 519 TYR A C 1
ATOM 4170 O O . TYR A 1 519 ? -8.464 -13.931 13.258 1.00 94.25 519 TYR A O 1
ATOM 4178 N N . GLU A 1 520 ? -9.466 -15.924 13.007 1.00 90.75 520 GLU A N 1
ATOM 4179 C CA . GLU A 1 520 ? -8.430 -16.477 12.132 1.00 90.75 520 GLU A CA 1
ATOM 4180 C C . GLU A 1 520 ? -8.531 -15.885 10.726 1.00 90.75 520 GLU A C 1
ATOM 4182 O O . GLU A 1 520 ? -9.599 -15.453 10.285 1.00 90.75 520 GLU A O 1
ATOM 4187 N N . HIS A 1 521 ? -7.423 -15.908 9.993 1.00 88.44 521 HIS A N 1
ATOM 4188 C CA . HIS A 1 521 ? -7.433 -15.479 8.604 1.00 88.44 521 HIS A CA 1
ATOM 4189 C C . HIS A 1 521 ? -8.399 -16.286 7.733 1.00 88.44 521 HIS A C 1
ATOM 4191 O O . HIS A 1 521 ? -8.508 -17.506 7.876 1.00 88.44 521 HIS A O 1
ATOM 4197 N N . GLY A 1 522 ? -9.068 -15.605 6.802 1.00 86.50 522 GLY A N 1
ATOM 4198 C CA . GLY A 1 522 ? -10.097 -16.218 5.957 1.00 86.50 522 GLY A CA 1
ATOM 4199 C C . GLY A 1 522 ? -11.412 -16.529 6.685 1.00 86.50 522 GLY A C 1
ATOM 4200 O O . GLY A 1 522 ? -12.273 -17.200 6.113 1.00 86.50 522 GLY A O 1
ATOM 4201 N N . THR A 1 523 ? -11.589 -16.052 7.924 1.00 88.69 523 THR A N 1
ATOM 4202 C CA . THR A 1 523 ? -12.898 -16.065 8.592 1.00 88.69 523 THR A CA 1
ATOM 4203 C C . THR A 1 523 ? -13.897 -15.265 7.758 1.00 88.69 523 THR A C 1
ATOM 4205 O O . THR A 1 523 ? -13.620 -14.128 7.380 1.00 88.69 523 THR A O 1
ATOM 4208 N N . ASN A 1 524 ? -15.073 -15.842 7.499 1.00 89.62 524 ASN A N 1
ATOM 4209 C CA . ASN A 1 524 ? -16.198 -15.094 6.950 1.00 89.62 524 ASN A CA 1
ATOM 4210 C C . ASN A 1 524 ? -16.697 -14.128 8.030 1.00 89.62 524 ASN A C 1
ATOM 4212 O O . ASN A 1 524 ? -17.335 -14.548 9.001 1.00 89.62 524 ASN A O 1
ATOM 4216 N N . LEU A 1 525 ? -16.356 -12.848 7.887 1.00 89.25 525 LEU A N 1
ATOM 4217 C CA . LEU A 1 525 ? -16.734 -11.854 8.878 1.00 89.25 525 LEU A CA 1
ATOM 4218 C C . LEU A 1 525 ? -18.220 -11.535 8.782 1.00 89.25 525 LEU A C 1
ATOM 4220 O O . LEU A 1 525 ? -18.803 -11.280 9.821 1.00 89.25 525 LEU A O 1
ATOM 4224 N N . GLU A 1 526 ? -18.860 -11.609 7.609 1.00 88.25 526 GLU A N 1
ATOM 4225 C CA . GLU A 1 526 ? -20.318 -11.411 7.510 1.00 88.25 526 GLU A CA 1
ATOM 4226 C C . GLU A 1 526 ? -21.118 -12.420 8.361 1.00 88.25 526 GLU A C 1
ATOM 4228 O O . GLU A 1 526 ? -22.187 -12.076 8.863 1.00 88.25 526 GLU A O 1
ATOM 4233 N N . GLU A 1 527 ? -20.614 -13.646 8.539 1.00 88.25 527 GLU A N 1
ATOM 4234 C CA . GLU A 1 527 ? -21.241 -14.693 9.361 1.00 88.25 527 GLU A CA 1
ATOM 4235 C C . GLU A 1 527 ? -20.830 -14.645 10.839 1.00 88.25 527 GLU A C 1
ATOM 4237 O O . GLU A 1 527 ? -21.604 -15.057 11.708 1.00 88.25 527 GLU A O 1
ATOM 4242 N N . ALA A 1 528 ? -19.610 -14.188 11.130 1.00 85.19 528 ALA A N 1
ATOM 4243 C CA . ALA A 1 528 ? -19.062 -14.171 12.485 1.00 85.19 528 ALA A CA 1
ATOM 4244 C C . ALA A 1 528 ? -19.620 -13.031 13.356 1.00 85.19 528 ALA A C 1
ATOM 4246 O O . ALA A 1 528 ? -19.535 -13.108 14.586 1.00 85.19 528 ALA A O 1
ATOM 4247 N N . ILE A 1 529 ? -20.157 -11.981 12.726 1.00 85.25 529 ILE A N 1
ATOM 4248 C CA . ILE A 1 529 ? -20.450 -10.682 13.342 1.00 85.25 529 ILE A CA 1
ATOM 4249 C C . ILE A 1 529 ? -21.941 -10.363 13.409 1.00 85.25 529 ILE A C 1
ATOM 4251 O O . ILE A 1 529 ? -22.283 -9.572 14.324 1.00 85.25 529 ILE A O 1
#

pLDDT: mean 80.83, std 14.8, range [26.28, 97.06]